Protein AF-A0A9D6K4T0-F1 (afdb_monomer)

Solvent-accessible surface area (backbone atoms only — not comparable to full-atom values): 24477 Å² total; per-residue (Å²): 134,89,80,89,85,87,91,82,92,81,92,87,84,89,89,84,84,86,87,84,74,79,75,80,80,78,74,78,77,70,74,68,82,72,77,91,74,64,65,43,92,65,40,73,57,50,50,72,56,44,82,65,50,83,71,60,47,62,56,50,50,50,43,50,51,52,51,50,53,46,54,53,51,61,56,56,52,76,78,50,57,78,71,60,33,55,54,52,51,52,51,46,50,50,52,50,52,57,51,67,68,51,85,69,82,70,43,59,37,40,37,41,34,44,32,42,35,38,30,40,61,80,52,72,96,50,92,93,54,83,42,61,45,46,36,40,38,39,39,39,36,42,37,40,46,70,51,56,100,60,32,46,34,36,40,36,40,37,41,37,41,45,42,52,76,68,69,91,49,53,51,40,40,38,43,35,40,35,41,39,39,35,41,55,84,47,101,44,36,39,38,38,38,40,38,37,42,34,42,39,39,41,33,40,79,92,37,93,59,69,49,36,38,37,41,38,41,38,37,39,35,42,36,41,46,83,49,70,42,35,34,37,36,39,35,36,41,42,37,38,38,43,33,81,35,79,96,45,35,61,75,16,33,38,37,40,36,40,34,46,30,40,38,40,40,84,45,96,48,32,34,39,35,45,35,40,35,44,33,42,37,43,37,71,74,46,62,74,18,31,39,37,39,32,44,35,41,37,39,39,31,50,82,48,101,44,30,37,42,36,38,36,40,34,45,34,44,32,47,43,75,30,79,66,34,51,36,37,39,35,43,38,43,38,38,33,39,40,37,44,83,45,103,43,32,38,39,38,41,36,40,36,40,37,40,35,42,36,43,28,43,44,64,36,93,90,42,80,86,45,69,48,67,38,45,34,41,37,37,40,41,36,41,37,42,33,40,43,35,50,81,47,99,43,33,38,39,38,39,37,41,38,39,36,42,36,40,39,37,43,50,59,85,83,49,56,93,85,63,63,65,58,69,48,46,39,41,36,42,41,39,38,40,35,40,39,38,44,83,47,99,42,33,34,41,38,41,37,40,36,42,36,38,32,38,40,78,51,90,82,35,64,42,79,41,50,36,42,36,43,33,46,38,40,51,87

Mean predicted aligned error: 15.23 Å

Structure (mmCIF, N/CA/C/O backbone):
data_AF-A0A9D6K4T0-F1
#
_entry.id   AF-A0A9D6K4T0-F1
#
loop_
_atom_site.group_PDB
_atom_site.id
_atom_site.type_symbol
_atom_site.label_atom_id
_atom_site.label_alt_id
_atom_site.label_comp_id
_atom_site.label_asym_id
_atom_site.label_entity_id
_atom_site.label_seq_id
_atom_site.pdbx_PDB_ins_code
_atom_site.Cartn_x
_atom_site.Cartn_y
_atom_site.Cartn_z
_atom_site.occupancy
_atom_site.B_iso_or_equiv
_atom_site.auth_seq_id
_atom_site.auth_comp_id
_atom_site.auth_asym_id
_atom_site.auth_atom_id
_atom_site.pdbx_PDB_model_num
ATOM 1 N N . MET A 1 1 ? 17.665 -0.933 -79.069 1.00 34.19 1 MET A N 1
ATOM 2 C CA . MET A 1 1 ? 18.480 -1.526 -77.978 1.00 34.19 1 MET A CA 1
ATOM 3 C C . MET A 1 1 ? 17.766 -1.221 -76.658 1.00 34.19 1 MET A C 1
ATOM 5 O O . MET A 1 1 ? 17.517 -0.056 -76.416 1.00 34.19 1 MET A O 1
ATOM 9 N N . ARG A 1 2 ? 17.107 -2.186 -75.985 1.00 32.03 2 ARG A N 1
ATOM 10 C CA . ARG A 1 2 ? 17.638 -3.054 -74.892 1.00 32.03 2 ARG A CA 1
ATOM 11 C C . ARG A 1 2 ? 18.269 -2.197 -73.766 1.00 32.03 2 ARG A C 1
ATOM 13 O O . ARG A 1 2 ? 19.234 -1.518 -74.063 1.00 32.03 2 ARG A O 1
ATOM 20 N N . LYS A 1 3 ? 17.818 -2.172 -72.498 1.00 27.95 3 LYS A N 1
ATOM 21 C CA . LYS A 1 3 ? 17.389 -3.257 -71.582 1.00 27.95 3 LYS A CA 1
ATOM 22 C C . LYS A 1 3 ? 16.572 -2.724 -70.373 1.00 27.95 3 LYS A C 1
ATOM 24 O O . LYS A 1 3 ? 16.786 -1.605 -69.929 1.00 27.95 3 LYS A O 1
ATOM 29 N N . LYS A 1 4 ? 15.715 -3.603 -69.822 1.00 35.56 4 LYS A N 1
ATOM 30 C CA . LYS A 1 4 ? 15.151 -3.621 -68.447 1.00 35.56 4 LYS A CA 1
ATOM 31 C C . LYS A 1 4 ? 16.250 -3.615 -67.364 1.00 35.56 4 LYS A C 1
ATOM 33 O O . LYS A 1 4 ? 17.334 -4.103 -67.666 1.00 35.56 4 LYS A O 1
ATOM 38 N N . ILE A 1 5 ? 15.903 -3.236 -66.118 1.00 28.11 5 ILE A N 1
ATOM 39 C CA . ILE A 1 5 ? 16.088 -4.001 -64.847 1.00 28.11 5 ILE A CA 1
ATOM 40 C C . ILE A 1 5 ? 15.636 -3.143 -63.627 1.00 28.11 5 ILE A C 1
ATOM 42 O O . ILE A 1 5 ? 16.133 -2.046 -63.411 1.00 28.11 5 ILE A O 1
ATOM 46 N N . MET A 1 6 ? 14.686 -3.670 -62.841 1.00 23.77 6 MET A N 1
ATOM 47 C CA . MET A 1 6 ? 14.482 -3.485 -61.377 1.00 23.77 6 MET A CA 1
ATOM 48 C C . MET A 1 6 ? 15.363 -4.529 -60.634 1.00 23.77 6 MET A C 1
ATOM 50 O O . MET A 1 6 ? 15.743 -5.485 -61.313 1.00 23.77 6 MET A O 1
ATOM 54 N N . PRO A 1 7 ? 15.510 -4.597 -59.283 1.00 42.06 7 PRO A N 1
ATOM 55 C CA . PRO A 1 7 ? 15.389 -3.632 -58.163 1.00 42.06 7 PRO A CA 1
ATOM 56 C C . PRO A 1 7 ? 16.527 -3.804 -57.089 1.00 42.06 7 PRO A C 1
ATOM 58 O O . PRO A 1 7 ? 17.438 -4.602 -57.301 1.00 42.06 7 PRO A O 1
ATOM 61 N N . ARG A 1 8 ? 16.432 -3.115 -55.925 1.00 24.41 8 ARG A N 1
ATOM 62 C CA . ARG A 1 8 ? 16.751 -3.529 -54.508 1.00 24.41 8 ARG A CA 1
ATOM 63 C C . ARG A 1 8 ? 17.197 -2.307 -53.670 1.00 2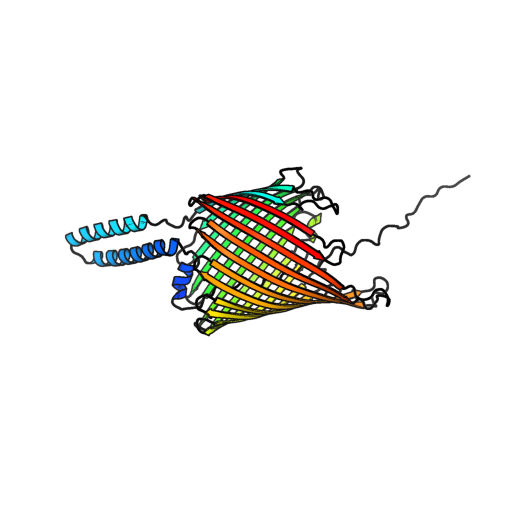4.41 8 ARG A C 1
ATOM 65 O O . ARG A 1 8 ? 18.137 -1.628 -54.050 1.00 24.41 8 ARG A O 1
ATOM 72 N N . LEU A 1 9 ? 16.436 -1.852 -52.664 1.00 26.64 9 LEU A N 1
ATOM 73 C CA . LEU A 1 9 ? 16.457 -2.287 -51.248 1.00 26.64 9 LEU A CA 1
ATOM 74 C C . LEU A 1 9 ? 17.876 -2.357 -50.652 1.00 26.64 9 LEU A C 1
ATOM 76 O O . LEU A 1 9 ? 18.597 -3.322 -50.884 1.00 26.64 9 LEU A O 1
ATOM 80 N N . GLY A 1 10 ? 18.231 -1.348 -49.850 1.00 23.59 10 GLY A N 1
ATOM 81 C CA . GLY A 1 10 ? 19.437 -1.290 -49.024 1.00 23.59 10 GLY A CA 1
ATOM 82 C C . GLY A 1 10 ? 19.182 -0.401 -47.807 1.00 23.59 10 GLY A C 1
ATOM 83 O O . GLY A 1 10 ? 18.812 0.758 -47.952 1.00 23.59 10 GLY A O 1
ATOM 84 N N . ALA A 1 11 ? 19.279 -1.005 -46.629 1.00 26.45 11 ALA A N 1
ATOM 85 C CA . ALA A 1 11 ? 18.817 -0.532 -45.333 1.00 26.45 11 ALA A CA 1
ATOM 86 C C . ALA A 1 11 ? 19.461 0.780 -44.850 1.00 26.45 11 ALA A C 1
ATOM 88 O O . ALA A 1 11 ? 20.679 0.914 -44.829 1.00 26.45 11 ALA A O 1
ATOM 89 N N . ALA A 1 12 ? 18.626 1.702 -44.368 1.00 25.73 12 ALA A N 1
ATOM 90 C CA . ALA A 1 12 ? 19.044 2.864 -43.585 1.00 25.73 12 ALA A CA 1
ATOM 91 C C . ALA A 1 12 ? 17.971 3.207 -42.540 1.00 25.73 12 ALA A C 1
ATOM 93 O O . ALA A 1 12 ? 17.394 4.281 -42.556 1.00 25.73 12 ALA A O 1
ATOM 94 N N . PHE A 1 13 ? 17.655 2.255 -41.666 1.00 25.47 13 PHE A N 1
ATOM 95 C CA . PHE A 1 13 ? 16.877 2.465 -40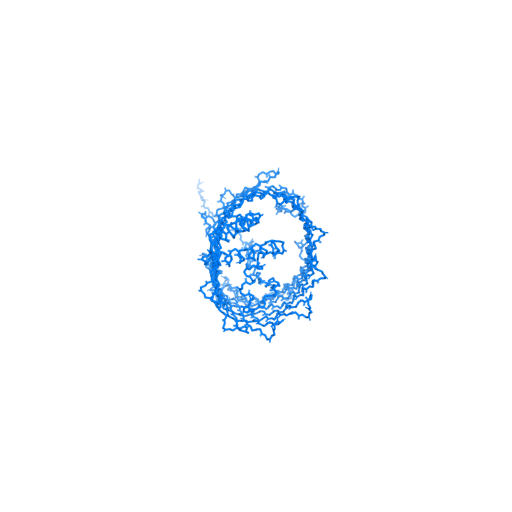.443 1.00 25.47 13 PHE A CA 1
ATOM 96 C C . PHE A 1 13 ? 17.180 1.274 -39.548 1.00 25.47 13 PHE A C 1
ATOM 98 O O . PHE A 1 13 ? 16.696 0.204 -39.866 1.00 25.47 13 PHE A O 1
ATOM 105 N N . PHE A 1 14 ? 18.024 1.424 -38.526 1.00 25.72 14 PHE A N 1
ATOM 106 C CA . PHE A 1 14 ? 18.055 0.606 -37.299 1.00 25.72 14 PHE A CA 1
ATOM 107 C C . PHE A 1 14 ? 19.293 0.998 -36.482 1.00 25.72 14 PHE A C 1
ATOM 109 O O . PHE A 1 14 ? 20.354 0.408 -36.635 1.00 25.72 14 PHE A O 1
ATOM 116 N N . LEU A 1 15 ? 19.170 2.031 -35.641 1.00 23.27 15 LEU A N 1
ATOM 117 C CA . LEU A 1 15 ? 20.138 2.325 -34.567 1.00 23.27 15 LEU A CA 1
ATOM 118 C C . LEU A 1 15 ? 19.546 3.211 -33.450 1.00 23.27 15 LEU A C 1
ATOM 120 O O . LEU A 1 15 ? 20.258 3.942 -32.776 1.00 23.27 15 LEU A O 1
ATOM 124 N N . GLY A 1 16 ? 18.227 3.157 -33.234 1.00 22.58 16 GLY A N 1
ATOM 125 C CA . GLY A 1 16 ? 17.535 4.055 -32.296 1.00 22.58 16 GLY A CA 1
ATOM 126 C C . GLY A 1 16 ? 16.429 3.401 -31.475 1.00 22.58 16 GLY A C 1
ATOM 127 O O . GLY A 1 16 ? 15.438 4.053 -31.174 1.00 22.58 16 GLY A O 1
ATOM 128 N N . GLY A 1 17 ? 16.546 2.112 -31.150 1.00 22.77 17 GLY A N 1
ATOM 129 C CA . GLY A 1 17 ? 15.459 1.367 -30.512 1.00 22.77 17 GLY A CA 1
ATOM 130 C C . GLY A 1 17 ? 15.935 0.326 -29.511 1.00 22.77 17 GLY A C 1
ATOM 131 O O . GLY A 1 17 ? 15.701 -0.850 -29.735 1.00 22.77 17 GLY A O 1
ATOM 132 N N . PHE A 1 18 ? 16.602 0.743 -28.430 1.00 22.20 18 PHE A N 1
ATOM 133 C CA . PHE A 1 18 ? 16.877 -0.134 -27.277 1.00 22.20 18 PHE A CA 1
ATOM 134 C C . PHE A 1 18 ? 16.867 0.583 -25.908 1.00 22.20 18 PHE A C 1
ATOM 136 O O . PHE A 1 18 ? 17.378 0.056 -24.929 1.00 22.20 18 PHE A O 1
ATOM 143 N N . LEU A 1 19 ? 16.235 1.761 -25.797 1.00 21.45 19 LEU A N 1
ATOM 144 C CA . LEU A 1 19 ? 16.213 2.573 -24.561 1.00 21.45 19 LEU A CA 1
ATOM 145 C C . LEU A 1 19 ? 14.824 2.732 -23.908 1.00 21.45 19 LEU A C 1
ATOM 147 O O . LEU A 1 19 ? 14.605 3.639 -23.114 1.00 21.45 19 LEU A O 1
ATOM 151 N N . CYS A 1 20 ? 13.860 1.855 -24.197 1.00 20.92 20 CYS A N 1
ATOM 152 C CA . CYS A 1 20 ? 12.506 1.945 -23.625 1.00 20.92 20 CYS A CA 1
ATOM 153 C C . CYS A 1 20 ? 12.011 0.627 -23.022 1.00 20.92 20 CYS A C 1
ATOM 155 O O . CYS A 1 20 ? 10.892 0.200 -23.282 1.00 20.92 20 CYS A O 1
ATOM 157 N N . LEU A 1 21 ? 12.830 -0.005 -22.182 1.00 21.52 21 LEU A N 1
ATOM 158 C CA . LEU A 1 21 ? 12.391 -1.062 -21.269 1.00 21.52 21 LEU A CA 1
ATOM 159 C C . LEU A 1 21 ? 13.061 -0.842 -19.910 1.00 21.52 21 LEU A C 1
ATOM 161 O O . LEU A 1 21 ? 13.952 -1.582 -19.508 1.00 21.52 21 LEU A O 1
ATOM 165 N N . ALA A 1 22 ? 12.647 0.215 -19.206 1.00 21.31 22 ALA A N 1
ATOM 166 C CA . ALA A 1 22 ? 12.956 0.336 -17.788 1.00 21.31 22 ALA A CA 1
ATOM 167 C C . ALA A 1 22 ? 12.294 -0.856 -17.066 1.00 21.31 22 ALA A C 1
ATOM 169 O O . ALA A 1 22 ? 11.066 -0.988 -17.155 1.00 21.31 22 ALA A O 1
ATOM 170 N N . PRO A 1 23 ? 13.052 -1.737 -16.385 1.00 21.48 23 PRO A N 1
ATOM 171 C CA . PRO A 1 23 ? 12.456 -2.783 -15.569 1.00 21.48 23 PRO A CA 1
ATOM 172 C C . PRO A 1 23 ? 11.508 -2.125 -14.566 1.00 21.48 23 PRO A C 1
ATOM 174 O O . PRO A 1 23 ? 11.814 -1.075 -13.991 1.00 21.48 23 PRO A O 1
ATOM 177 N N . ALA A 1 24 ? 10.313 -2.702 -14.428 1.00 21.42 24 ALA A N 1
ATOM 178 C CA . ALA A 1 24 ? 9.279 -2.214 -13.532 1.00 21.42 24 ALA A CA 1
ATOM 179 C C . ALA A 1 24 ? 9.897 -1.915 -12.161 1.00 21.42 24 ALA A C 1
ATOM 181 O O . ALA A 1 24 ? 10.450 -2.803 -11.518 1.00 21.42 24 ALA A O 1
ATOM 182 N N . ARG A 1 25 ? 9.834 -0.647 -11.741 1.00 23.97 25 ARG A N 1
ATOM 183 C CA . ARG A 1 25 ? 10.287 -0.199 -10.423 1.00 23.97 25 ARG A CA 1
ATOM 184 C C . ARG A 1 25 ? 9.530 -1.010 -9.375 1.00 23.97 25 ARG A C 1
ATOM 186 O O . ARG A 1 25 ? 8.337 -0.790 -9.164 1.00 23.97 25 ARG A O 1
ATOM 193 N N . VAL A 1 26 ? 10.208 -1.973 -8.761 1.00 20.98 26 VAL A N 1
ATOM 194 C CA . VAL A 1 26 ? 9.681 -2.736 -7.633 1.00 20.98 26 VAL A CA 1
ATOM 195 C C . VAL A 1 26 ? 9.717 -1.792 -6.442 1.00 20.98 26 VAL A C 1
ATOM 197 O O . VAL A 1 26 ? 10.743 -1.605 -5.796 1.00 20.98 26 VAL A O 1
ATOM 200 N N . TYR A 1 27 ? 8.598 -1.121 -6.192 1.00 22.20 27 TYR A N 1
ATOM 201 C CA . TYR A 1 27 ? 8.403 -0.422 -4.936 1.00 22.20 27 TYR A CA 1
ATOM 202 C C . TYR A 1 27 ? 8.212 -1.490 -3.861 1.00 22.20 27 TYR A C 1
ATOM 204 O O . TYR A 1 27 ? 7.144 -2.093 -3.765 1.00 22.20 27 TYR A O 1
ATOM 212 N N . GLY A 1 28 ? 9.252 -1.730 -3.062 1.00 20.52 28 GLY A N 1
ATOM 213 C CA . GLY A 1 28 ? 9.074 -2.352 -1.758 1.00 20.52 28 GLY A CA 1
ATOM 214 C C . GLY A 1 28 ? 8.091 -1.487 -0.978 1.00 20.52 28 GLY A C 1
ATOM 215 O O . GLY A 1 28 ? 8.375 -0.327 -0.672 1.00 20.52 28 GLY A O 1
ATOM 216 N N . VAL A 1 29 ? 6.894 -2.013 -0.729 1.00 22.58 29 VAL A N 1
ATOM 217 C CA . VAL A 1 29 ? 5.931 -1.369 0.157 1.00 22.58 29 VAL A CA 1
ATOM 218 C C . VAL A 1 29 ? 6.528 -1.467 1.555 1.00 22.58 29 VAL A C 1
ATOM 220 O O . VAL A 1 29 ? 6.413 -2.490 2.227 1.00 22.58 29 VAL A O 1
ATOM 223 N N . VAL A 1 30 ? 7.198 -0.398 1.991 1.00 23.45 30 VAL A N 1
ATOM 224 C CA . VAL A 1 30 ? 7.466 -0.176 3.411 1.00 23.45 30 VAL A CA 1
ATOM 225 C C . VAL A 1 30 ? 6.114 -0.277 4.088 1.00 23.45 30 VAL A C 1
ATOM 227 O O . VAL A 1 30 ? 5.183 0.442 3.714 1.00 23.45 30 VAL A O 1
ATOM 230 N N . GLY A 1 31 ? 5.986 -1.210 5.032 1.00 24.58 31 GLY A N 1
ATOM 231 C CA . GLY A 1 31 ? 4.791 -1.294 5.859 1.00 24.58 31 GLY A CA 1
ATOM 232 C C . GLY A 1 31 ? 4.505 0.105 6.386 1.00 24.58 31 GLY A C 1
ATOM 233 O O . GLY A 1 31 ? 5.317 0.652 7.133 1.00 24.58 31 GLY A O 1
ATOM 234 N N . GLN A 1 32 ? 3.402 0.712 5.934 1.00 24.17 32 GLN A N 1
ATOM 235 C CA . GLN A 1 32 ? 2.873 1.919 6.555 1.00 24.17 32 GLN A CA 1
ATOM 236 C C . GLN A 1 32 ? 2.908 1.660 8.051 1.00 24.17 32 GLN A C 1
ATOM 238 O O . GLN A 1 32 ? 2.431 0.605 8.459 1.00 24.17 32 GLN A O 1
ATOM 243 N N . ALA A 1 33 ? 3.555 2.555 8.805 1.00 27.17 33 ALA A N 1
ATOM 244 C CA . ALA A 1 33 ? 3.821 2.392 10.226 1.00 27.17 33 ALA A CA 1
ATOM 245 C C . ALA A 1 33 ? 2.611 1.738 10.907 1.00 27.17 33 ALA A C 1
ATOM 247 O O . ALA A 1 33 ? 1.571 2.379 11.061 1.00 27.17 33 ALA A O 1
ATOM 248 N N . GLU A 1 34 ? 2.725 0.432 11.181 1.00 30.50 34 GLU A N 1
ATOM 249 C CA . GLU A 1 34 ? 1.590 -0.354 11.644 1.00 30.50 34 GLU A CA 1
ATOM 250 C C . GLU A 1 34 ? 1.134 0.248 12.969 1.00 30.50 34 GLU A C 1
ATOM 252 O O . GLU A 1 34 ? 1.939 0.519 13.867 1.00 30.50 34 GLU A O 1
ATOM 257 N N . GLU A 1 35 ? -0.163 0.507 13.077 1.00 29.64 35 GLU A N 1
ATOM 258 C CA . GLU A 1 35 ? -0.753 0.940 14.330 1.00 29.64 35 GLU A CA 1
ATOM 259 C C . GLU A 1 35 ? -0.518 -0.163 15.375 1.00 29.64 35 GLU A C 1
ATOM 261 O O . GLU A 1 35 ? -0.634 -1.356 15.086 1.00 29.64 35 GLU A O 1
ATOM 266 N N . TRP A 1 36 ? -0.084 0.227 16.578 1.00 31.70 36 TRP A N 1
ATOM 267 C CA . TRP A 1 36 ? 0.236 -0.720 17.646 1.00 31.70 36 TRP A CA 1
ATOM 268 C C . TRP A 1 36 ? -1.013 -1.470 18.074 1.00 31.70 36 TRP A C 1
ATOM 270 O O . TRP A 1 36 ? -1.752 -0.963 18.914 1.00 31.70 36 TRP A O 1
ATOM 280 N N . ASP A 1 37 ? -1.166 -2.696 17.576 1.00 30.25 37 ASP A N 1
ATOM 281 C CA . ASP A 1 37 ? -2.132 -3.641 18.113 1.00 30.25 37 ASP A CA 1
ATOM 282 C C . ASP A 1 37 ? -1.428 -4.805 18.825 1.00 30.25 37 ASP A C 1
ATOM 284 O O . ASP A 1 37 ? -0.956 -5.760 18.192 1.00 30.25 37 ASP A O 1
ATOM 288 N N . PRO A 1 38 ? -1.259 -4.723 20.159 1.00 31.28 38 PRO A N 1
ATOM 289 C CA . PRO A 1 38 ? -0.762 -5.846 20.924 1.00 31.28 38 PRO A CA 1
ATOM 290 C C . PRO A 1 38 ? -1.825 -6.940 20.887 1.00 31.28 38 PRO A C 1
ATOM 292 O O . PRO A 1 38 ? -2.993 -6.694 21.154 1.00 31.28 38 PRO A O 1
ATOM 295 N N . PHE A 1 39 ? -1.433 -8.191 20.667 1.00 31.22 39 PHE A N 1
ATOM 296 C CA . PHE A 1 39 ? -2.373 -9.293 20.842 1.00 31.22 39 PHE A CA 1
ATOM 297 C C . PHE A 1 39 ? -2.662 -9.494 22.342 1.00 31.22 39 PHE A C 1
ATOM 299 O O . PHE A 1 39 ? -1.991 -10.286 23.015 1.00 31.22 39 PHE A O 1
ATOM 306 N N . LYS A 1 40 ? -3.646 -8.778 22.904 1.00 33.84 40 LYS A N 1
ATOM 307 C CA . LYS A 1 40 ? -4.214 -9.122 24.215 1.00 33.84 40 LYS A CA 1
ATOM 308 C C . LYS A 1 40 ? -5.417 -10.047 24.028 1.00 33.84 40 LYS A C 1
ATOM 310 O O . LYS A 1 40 ? -6.223 -9.919 23.116 1.00 33.84 40 LYS A O 1
ATOM 315 N N . GLU A 1 41 ? -5.571 -11.006 24.937 1.00 32.41 41 GLU A N 1
ATOM 316 C CA . GLU A 1 41 ? -6.705 -11.945 24.926 1.00 32.41 41 GLU A CA 1
ATOM 317 C C . GLU A 1 41 ? -8.076 -11.277 25.139 1.00 32.41 41 GLU A C 1
ATOM 319 O O . GLU A 1 41 ? -9.087 -11.915 24.828 1.00 32.41 41 GLU A O 1
ATOM 324 N N . ALA A 1 42 ? -8.084 -10.051 25.677 1.00 30.23 42 ALA A N 1
ATOM 325 C CA . ALA A 1 42 ? -9.238 -9.156 25.800 1.00 30.23 42 ALA A CA 1
ATOM 326 C C . ALA A 1 42 ? -9.432 -8.305 24.528 1.00 30.23 42 ALA A C 1
ATOM 328 O O . ALA A 1 42 ? -10.551 -8.212 24.029 1.00 30.23 42 ALA A O 1
ATOM 329 N N . ASP A 1 43 ? -8.330 -7.863 23.908 1.00 36.53 43 ASP A N 1
ATOM 330 C CA . ASP A 1 43 ? -8.331 -7.129 22.638 1.00 36.53 43 ASP A CA 1
ATOM 331 C C . ASP A 1 43 ? -8.946 -7.950 21.491 1.00 36.53 43 ASP A C 1
ATOM 333 O O . ASP A 1 43 ? -9.402 -7.397 20.524 1.00 36.53 43 ASP A O 1
ATOM 337 N N . LEU A 1 44 ? -9.104 -9.272 21.557 1.00 35.88 44 LEU A N 1
ATOM 338 C CA . LEU A 1 44 ? -9.795 -10.023 20.487 1.00 35.88 44 LEU A CA 1
ATOM 339 C C . LEU A 1 44 ? -11.309 -9.775 20.367 1.00 35.88 44 LEU A C 1
ATOM 341 O O . LEU A 1 44 ? -11.925 -10.239 19.397 1.00 35.88 44 LEU A O 1
ATOM 345 N N . LYS A 1 45 ? -11.900 -9.153 21.388 1.00 33.78 45 LYS A N 1
ATOM 346 C CA . LYS A 1 45 ? -13.277 -8.656 21.396 1.00 33.78 45 LYS A CA 1
ATOM 347 C C . LYS A 1 45 ? -13.241 -7.158 21.069 1.00 33.78 45 LYS A C 1
ATOM 349 O O . LYS A 1 45 ? -13.817 -6.765 20.064 1.00 33.78 45 LYS A O 1
ATOM 354 N N . ASP A 1 46 ? -12.392 -6.413 21.779 1.00 33.81 46 ASP A N 1
ATOM 355 C CA . ASP A 1 46 ? -12.267 -4.958 21.650 1.00 33.81 46 ASP A CA 1
ATOM 356 C C . ASP A 1 46 ? -11.649 -4.496 20.313 1.00 33.81 46 ASP A C 1
ATOM 358 O O . ASP A 1 46 ? -12.055 -3.470 19.808 1.00 33.81 46 ASP A O 1
ATOM 362 N N . PHE A 1 47 ? -10.770 -5.268 19.663 1.00 32.25 47 PHE A N 1
ATOM 363 C CA . PHE A 1 47 ? -10.146 -5.020 18.342 1.00 32.25 47 PHE A CA 1
ATOM 364 C C . PHE A 1 47 ? -11.126 -5.194 17.176 1.00 32.25 47 PHE A C 1
ATOM 366 O O . PHE A 1 47 ? -10.980 -4.572 16.125 1.00 32.25 47 PHE A O 1
ATOM 373 N N . HIS A 1 48 ? -12.140 -6.056 17.334 1.00 34.59 48 HIS A N 1
ATOM 374 C CA . HIS A 1 48 ? -13.258 -6.117 16.384 1.00 34.59 48 HIS A CA 1
ATOM 375 C C . HIS A 1 48 ? -14.187 -4.910 16.545 1.00 34.59 48 HIS A C 1
ATOM 377 O O . HIS A 1 48 ? -14.737 -4.446 15.548 1.00 34.59 48 HIS A O 1
ATOM 383 N N . ASP A 1 49 ? -14.269 -4.383 17.766 1.00 34.09 49 ASP A N 1
ATOM 384 C CA . ASP A 1 49 ? -15.040 -3.196 18.126 1.00 34.09 49 ASP A CA 1
ATOM 385 C C . ASP A 1 49 ? -14.226 -1.881 17.923 1.00 34.09 49 ASP A C 1
ATOM 387 O O . ASP A 1 49 ? -14.802 -0.798 17.857 1.00 34.09 49 ASP A O 1
ATOM 391 N N . GLU A 1 50 ? -12.891 -1.953 17.762 1.00 33.84 50 GLU A N 1
ATOM 392 C CA . GLU A 1 50 ? -11.955 -0.819 17.593 1.00 33.84 50 GLU A CA 1
ATOM 393 C C . GLU A 1 50 ? -11.627 -0.481 16.140 1.00 33.84 50 GLU A C 1
ATOM 395 O O . GLU A 1 50 ? -11.464 0.689 15.799 1.00 33.84 50 GLU A O 1
ATOM 400 N N . LEU A 1 51 ? -11.575 -1.475 15.250 1.00 33.00 51 LEU A N 1
ATOM 401 C CA . LEU A 1 51 ? -11.241 -1.278 13.826 1.00 33.00 51 LEU A CA 1
ATOM 402 C C . LEU A 1 51 ? -12.313 -0.523 13.027 1.00 33.00 51 LEU A C 1
ATOM 404 O O . LEU A 1 51 ? -12.151 -0.205 11.848 1.00 33.00 51 LEU A O 1
ATOM 408 N N . VAL A 1 52 ? -13.428 -0.249 13.677 1.00 36.09 52 VAL A N 1
ATOM 409 C CA . VAL A 1 52 ? -14.540 0.534 13.190 1.00 36.09 52 VAL A CA 1
ATOM 410 C C . VAL A 1 52 ? -14.840 1.474 14.348 1.00 36.09 52 VAL A C 1
ATOM 412 O O . VAL A 1 52 ? -15.778 1.132 15.006 1.00 36.09 52 VAL A O 1
ATOM 415 N N . HIS A 1 53 ? -14.049 2.511 14.712 1.00 42.91 53 HIS A N 1
ATOM 416 C CA . HIS A 1 53 ? -14.504 3.756 15.410 1.00 42.91 53 HIS A CA 1
ATOM 417 C C . HIS A 1 53 ? -13.509 4.507 16.301 1.00 42.91 53 HIS A C 1
ATOM 419 O O . HIS A 1 53 ? -12.902 3.944 17.204 1.00 42.91 53 HIS A O 1
ATOM 425 N N . GLU A 1 54 ? -13.619 5.844 16.246 1.00 35.59 54 GLU A N 1
ATOM 426 C CA . GLU A 1 54 ? -13.485 6.699 17.441 1.00 35.59 54 GLU A CA 1
ATOM 427 C C . GLU A 1 54 ? -14.749 7.519 17.798 1.00 35.59 54 GLU A C 1
ATOM 429 O O . GLU A 1 54 ? -14.850 7.978 18.932 1.00 35.59 54 GLU A O 1
ATOM 434 N N . GLU A 1 55 ? -15.754 7.677 16.919 1.00 36.97 55 GLU A N 1
ATOM 435 C CA . GLU A 1 55 ? -16.981 8.447 17.249 1.00 36.97 55 GLU A CA 1
ATOM 436 C C . GLU A 1 55 ? -18.212 7.578 17.553 1.00 36.97 55 GLU A C 1
ATOM 438 O O . GLU A 1 55 ? -18.863 7.795 18.569 1.00 36.97 55 GLU A O 1
ATOM 443 N N . GLU A 1 56 ? -18.480 6.525 16.786 1.00 40.69 56 GLU A N 1
ATOM 444 C CA . GLU A 1 56 ? -19.563 5.562 17.083 1.00 40.69 56 GLU A CA 1
ATOM 445 C C . GLU A 1 56 ? -19.184 4.625 18.274 1.00 40.69 56 GLU A C 1
ATOM 447 O O . GLU A 1 56 ? -20.014 3.858 18.750 1.00 40.69 56 GLU A O 1
ATOM 452 N N . LYS A 1 57 ? -17.964 4.723 18.841 1.00 43.97 57 LYS A N 1
ATOM 453 C CA . LYS A 1 57 ? -17.482 3.905 19.980 1.00 43.97 57 LYS A CA 1
ATOM 454 C C . LYS A 1 57 ? -18.198 4.203 21.302 1.00 43.97 57 LYS A C 1
ATOM 456 O O . LYS A 1 57 ? -18.304 3.326 22.147 1.00 43.97 57 LYS A O 1
ATOM 461 N N . LYS A 1 58 ? -18.693 5.428 21.503 1.00 46.53 58 LYS A N 1
ATOM 462 C CA . LYS A 1 58 ? -19.502 5.754 22.693 1.00 46.53 58 LYS A CA 1
ATOM 463 C C . LYS A 1 58 ? -20.943 5.288 22.532 1.00 46.53 58 LYS A C 1
ATOM 465 O O . LYS A 1 58 ? -21.529 4.787 23.480 1.00 46.53 58 LYS A O 1
ATOM 470 N N . GLU A 1 59 ? -21.472 5.415 21.321 1.00 46.03 59 GLU A N 1
ATOM 471 C CA . GLU A 1 59 ? -22.868 5.123 21.008 1.00 46.03 59 GLU A CA 1
ATOM 472 C C . GLU A 1 59 ? -23.106 3.610 20.863 1.00 46.03 59 GLU A C 1
ATOM 474 O O . GLU A 1 59 ? -24.050 3.087 21.443 1.00 46.03 59 GLU A O 1
ATOM 479 N N . MET A 1 60 ? -22.217 2.862 20.198 1.00 47.62 60 MET A N 1
ATOM 480 C CA . MET A 1 60 ? -22.341 1.402 20.086 1.00 47.62 60 MET A CA 1
ATOM 481 C C . MET A 1 60 ? -21.947 0.652 21.363 1.00 47.62 60 MET A C 1
ATOM 483 O O . MET A 1 60 ? -22.581 -0.352 21.672 1.00 47.62 60 MET A O 1
ATOM 487 N N . ALA A 1 61 ? -20.978 1.146 22.146 1.00 52.06 61 ALA A N 1
ATOM 488 C CA . ALA A 1 61 ? -20.686 0.561 23.458 1.00 52.06 61 ALA A CA 1
ATOM 489 C C . ALA A 1 61 ? -21.868 0.738 24.426 1.00 52.06 61 ALA A C 1
ATOM 491 O O . ALA A 1 61 ? -22.239 -0.218 25.102 1.00 52.06 61 ALA A O 1
ATOM 492 N N . GLN A 1 62 ? -22.517 1.912 24.424 1.00 52.97 62 GLN A N 1
ATOM 493 C CA . GLN A 1 62 ? -23.780 2.116 25.142 1.00 52.97 62 GLN A CA 1
ATOM 494 C C . GLN A 1 62 ? -24.887 1.208 24.598 1.00 52.97 62 GLN A C 1
ATOM 496 O O . GLN A 1 62 ? -25.582 0.569 25.379 1.00 52.97 62 GLN A O 1
ATOM 501 N N . ALA A 1 63 ? -25.030 1.073 23.276 1.00 55.00 63 ALA A N 1
ATOM 502 C CA . ALA A 1 63 ? -26.028 0.182 22.685 1.00 55.00 63 ALA A CA 1
ATOM 503 C C . ALA A 1 63 ? -25.816 -1.293 23.074 1.00 55.00 63 ALA A C 1
ATOM 505 O O . ALA A 1 63 ? -26.787 -2.016 23.304 1.00 55.00 63 ALA A O 1
ATOM 506 N N . ASP A 1 64 ? -24.569 -1.756 23.157 1.00 55.66 64 ASP A N 1
ATOM 507 C CA . ASP A 1 64 ? -24.241 -3.129 23.543 1.00 55.66 64 ASP A CA 1
ATOM 508 C C . ASP A 1 64 ? -24.342 -3.365 25.060 1.00 55.66 64 ASP A C 1
ATOM 510 O O . ASP A 1 64 ? -24.777 -4.445 25.469 1.00 55.66 64 ASP A O 1
ATOM 514 N N . GLU A 1 65 ? -24.047 -2.362 25.891 1.00 66.06 65 GLU A N 1
ATOM 515 C CA . GLU A 1 65 ? -24.345 -2.371 27.331 1.00 66.06 65 GLU A CA 1
ATOM 516 C C . GLU A 1 65 ? -25.862 -2.468 27.572 1.00 66.06 65 GLU A C 1
ATOM 518 O O . GLU A 1 65 ? -26.332 -3.361 28.282 1.00 66.06 65 GLU A O 1
ATOM 523 N N . ILE A 1 66 ? -26.647 -1.651 26.864 1.00 65.56 66 ILE A N 1
ATOM 524 C CA . ILE A 1 66 ? -28.118 -1.658 26.883 1.00 65.56 66 ILE A CA 1
ATOM 525 C C . ILE A 1 66 ? -28.674 -3.000 26.359 1.00 65.56 66 ILE A C 1
ATOM 527 O O . ILE A 1 66 ? -29.647 -3.524 26.904 1.00 65.56 66 ILE A O 1
ATOM 531 N N . ARG A 1 67 ? -28.041 -3.643 25.362 1.00 65.06 67 ARG A N 1
ATOM 532 C CA . ARG A 1 67 ? -28.401 -5.016 24.928 1.00 65.06 67 ARG A CA 1
ATOM 533 C C . ARG A 1 67 ? -28.097 -6.073 25.979 1.00 65.06 67 ARG A C 1
ATOM 535 O O 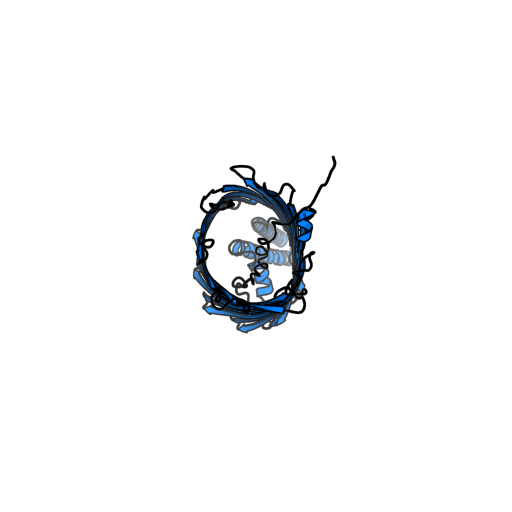. ARG A 1 67 ? -28.835 -7.057 26.060 1.00 65.06 67 ARG A O 1
ATOM 542 N N . GLY A 1 68 ? -27.004 -5.911 26.722 1.00 69.56 68 GLY A N 1
ATOM 543 C CA . GLY A 1 68 ? -26.669 -6.760 27.863 1.00 69.56 68 GLY A CA 1
ATOM 544 C C . GLY A 1 68 ? -27.777 -6.701 28.909 1.00 69.56 68 GLY A C 1
ATOM 545 O O . GLY A 1 68 ? -28.386 -7.728 29.210 1.00 69.56 68 GLY A O 1
ATOM 546 N N . LEU A 1 69 ? -28.130 -5.482 29.323 1.00 72.81 69 LEU A N 1
ATOM 547 C CA . LEU A 1 69 ? -29.222 -5.206 30.259 1.00 72.81 69 LEU A CA 1
ATOM 548 C C . LEU A 1 69 ? -30.562 -5.780 29.778 1.00 72.81 69 LEU A C 1
ATOM 550 O O . LEU A 1 69 ? -31.255 -6.446 30.544 1.00 72.81 69 LEU A O 1
ATOM 554 N N . LEU A 1 70 ? -30.900 -5.614 28.493 1.00 74.00 70 LEU A N 1
ATOM 555 C CA . LEU A 1 70 ? -32.108 -6.194 27.895 1.00 74.00 70 LEU A CA 1
ATOM 556 C C . LEU A 1 70 ? -32.145 -7.722 28.037 1.00 74.00 70 LEU A C 1
ATOM 558 O O . LEU A 1 70 ? -33.192 -8.313 28.306 1.00 74.00 70 LEU A O 1
ATOM 562 N N . LYS A 1 71 ? -31.011 -8.383 27.797 1.00 75.25 71 LYS A N 1
ATOM 563 C CA . LYS A 1 71 ? -30.915 -9.843 27.811 1.00 75.25 71 LYS A CA 1
ATOM 564 C C . LYS A 1 71 ? -31.028 -10.404 29.226 1.00 75.25 71 LYS A C 1
ATOM 566 O O . LYS A 1 71 ? -31.647 -11.456 29.394 1.00 75.25 71 LYS A O 1
ATOM 571 N N . ASP A 1 72 ? -30.455 -9.714 30.203 1.00 78.31 72 ASP A N 1
ATOM 572 C CA . ASP A 1 72 ? -30.517 -10.108 31.609 1.00 78.31 72 ASP A CA 1
ATOM 573 C C . ASP A 1 72 ? -31.923 -9.861 32.175 1.00 78.31 72 ASP A C 1
ATOM 575 O O . ASP A 1 72 ? -32.530 -10.797 32.697 1.00 78.31 72 ASP A O 1
ATOM 579 N N . LYS A 1 73 ? -32.533 -8.699 31.887 1.00 72.25 73 LYS A N 1
ATOM 580 C CA . LYS A 1 73 ? -33.950 -8.424 32.194 1.00 72.25 73 LYS A CA 1
ATOM 581 C C . LYS A 1 73 ? -34.887 -9.466 31.583 1.00 72.25 73 LYS A C 1
ATOM 583 O O . LYS A 1 73 ? -35.709 -10.038 32.289 1.00 72.25 73 LYS A O 1
ATOM 588 N N . LYS A 1 74 ? -34.748 -9.796 30.290 1.00 76.44 74 LYS A N 1
ATOM 589 C CA . LYS A 1 74 ? -35.584 -10.825 29.628 1.00 76.44 74 LYS A CA 1
ATOM 590 C C . LYS A 1 74 ? -35.461 -12.213 30.265 1.00 76.44 74 LYS A C 1
ATOM 592 O O . LYS A 1 74 ? -36.412 -12.988 30.192 1.00 76.44 74 LYS A O 1
ATOM 597 N N . LYS A 1 75 ? -34.315 -12.543 30.870 1.00 75.81 75 LYS A N 1
ATOM 598 C CA . LYS A 1 75 ? -34.149 -13.787 31.633 1.00 75.81 75 LYS A CA 1
ATOM 599 C C . LYS A 1 75 ? -34.830 -13.712 32.998 1.00 75.81 75 LYS A C 1
ATOM 601 O O . LYS A 1 75 ? -35.497 -14.674 33.366 1.00 75.81 75 LYS A O 1
ATOM 606 N N . GLU A 1 76 ? -34.722 -12.590 33.706 1.00 72.06 76 GLU A N 1
ATOM 607 C CA . GLU A 1 76 ? -35.389 -12.378 35.002 1.00 72.06 76 GLU A CA 1
ATOM 608 C C . GLU A 1 76 ? -36.921 -12.445 34.892 1.00 72.06 76 GLU A C 1
ATOM 610 O O . GLU A 1 76 ? -37.573 -13.079 35.719 1.00 72.06 76 GLU A O 1
ATOM 615 N N . VAL A 1 77 ? -37.500 -11.910 33.809 1.00 71.75 77 VAL A N 1
ATOM 616 C CA . VAL A 1 77 ? -38.959 -11.924 33.553 1.00 71.75 77 VAL A CA 1
ATOM 617 C C . VAL A 1 77 ? -39.550 -13.340 33.453 1.00 71.75 77 VAL A C 1
ATOM 619 O O . VAL A 1 77 ? -40.752 -13.531 33.648 1.00 71.75 77 VAL A O 1
ATOM 622 N N . SER A 1 78 ? -38.731 -14.361 33.177 1.00 62.78 78 SER A N 1
ATOM 623 C CA . SER A 1 78 ? -39.207 -15.747 33.066 1.00 62.78 78 SER A CA 1
ATOM 624 C C . SER A 1 78 ? -39.638 -16.376 34.400 1.00 62.78 78 SER A C 1
ATOM 626 O O . SER A 1 78 ? -40.359 -17.371 34.371 1.00 62.78 78 SER A O 1
ATOM 628 N N . GLY A 1 79 ? -39.269 -15.779 35.544 1.00 63.28 79 GLY A N 1
ATOM 629 C CA . GLY A 1 79 ? -39.568 -16.293 36.888 1.00 63.28 79 GLY A CA 1
ATOM 630 C C . GLY A 1 79 ? -40.433 -15.390 37.778 1.00 63.28 79 GLY A C 1
ATOM 631 O O . GLY A 1 79 ? -40.513 -15.652 38.972 1.00 63.28 79 GLY A O 1
ATOM 632 N N . MET A 1 80 ? -41.044 -14.330 37.236 1.00 73.19 80 MET A N 1
ATOM 633 C CA . MET A 1 80 ? -41.763 -13.307 38.017 1.00 73.19 80 MET A CA 1
ATOM 634 C C . MET A 1 80 ? -43.296 -13.436 37.959 1.00 73.19 80 MET A C 1
ATOM 636 O O . MET A 1 80 ? -43.861 -13.871 36.950 1.00 73.19 80 MET A O 1
ATOM 640 N N . ASP A 1 81 ? -43.961 -12.991 39.032 1.00 73.00 81 ASP A N 1
ATOM 641 C CA . ASP A 1 81 ? -45.425 -12.923 39.156 1.00 73.00 81 ASP A CA 1
ATOM 642 C C . ASP A 1 81 ? -46.067 -11.920 38.177 1.00 73.00 81 ASP A C 1
ATOM 644 O O . ASP A 1 81 ? -45.421 -10.985 37.700 1.00 73.00 81 ASP A O 1
ATOM 648 N N . LYS A 1 82 ? -47.365 -12.096 37.873 1.00 67.50 82 LYS A N 1
ATOM 649 C CA . LYS A 1 82 ? -48.085 -11.383 36.789 1.00 67.50 82 LYS A CA 1
ATOM 650 C C . LYS A 1 82 ? -47.974 -9.849 36.827 1.00 67.50 82 LYS A C 1
ATOM 652 O O . LYS A 1 82 ? -47.844 -9.249 35.762 1.00 67.50 82 LYS A O 1
ATOM 657 N N . GLU A 1 83 ? -48.005 -9.220 38.002 1.00 65.00 83 GLU A N 1
ATOM 658 C CA . GLU A 1 83 ? -47.876 -7.755 38.130 1.00 65.00 83 GLU A CA 1
ATOM 659 C C . GLU A 1 83 ? -46.436 -7.269 37.917 1.00 65.00 83 GLU A C 1
ATOM 661 O O . GLU A 1 83 ? -46.203 -6.298 37.198 1.00 65.00 83 GLU A O 1
ATOM 666 N N . GLN A 1 84 ? -45.445 -7.985 38.456 1.00 64.62 84 GLN A N 1
ATOM 667 C CA . GLN A 1 84 ? -44.025 -7.675 38.245 1.00 64.62 84 GLN A CA 1
ATOM 668 C C . GLN A 1 84 ? -43.615 -7.885 36.782 1.00 64.62 84 GLN A C 1
ATOM 670 O O . GLN A 1 84 ? -42.784 -7.153 36.243 1.00 64.62 84 GLN A O 1
ATOM 675 N N . LYS A 1 85 ? -44.261 -8.844 36.113 1.00 70.12 85 LYS A N 1
ATOM 676 C CA . LYS A 1 85 ? -44.058 -9.140 34.697 1.00 70.12 85 LYS A CA 1
ATOM 677 C C . LYS A 1 85 ? -44.476 -7.983 33.789 1.00 70.12 85 LYS A C 1
ATOM 679 O O . LYS A 1 85 ? -43.738 -7.657 32.867 1.00 70.12 85 LYS A O 1
ATOM 684 N N . GLN A 1 86 ? -45.600 -7.318 34.072 1.00 70.62 86 GLN A N 1
ATOM 685 C CA . GLN A 1 86 ? -46.048 -6.155 33.292 1.00 70.62 86 GLN A CA 1
ATOM 686 C C . GLN A 1 86 ? -45.100 -4.956 33.422 1.00 70.62 86 GLN A C 1
ATOM 688 O O . GLN A 1 86 ? -44.796 -4.308 32.420 1.00 70.62 86 GLN A O 1
ATOM 693 N N . ILE A 1 87 ? -44.589 -4.696 34.629 1.00 74.44 87 ILE A N 1
ATOM 694 C CA . ILE A 1 87 ? -43.625 -3.613 34.884 1.00 74.44 87 ILE A CA 1
ATOM 695 C C . ILE A 1 87 ? -42.304 -3.900 34.156 1.00 74.44 87 ILE A C 1
ATOM 697 O O . ILE A 1 87 ? -41.781 -3.043 33.440 1.00 74.44 87 ILE A O 1
ATOM 701 N N . ALA A 1 88 ? -41.801 -5.132 34.257 1.00 73.06 88 ALA A N 1
ATOM 702 C CA . ALA A 1 88 ? -40.577 -5.539 33.578 1.00 73.06 88 ALA A CA 1
ATOM 703 C C . ALA A 1 88 ? -40.727 -5.563 32.042 1.00 73.06 88 ALA A C 1
ATOM 705 O O . ALA A 1 88 ? -39.786 -5.224 31.327 1.00 73.06 88 ALA A O 1
ATOM 706 N N . GLU A 1 89 ? -41.907 -5.896 31.508 1.00 75.88 89 GLU A N 1
ATOM 707 C CA . GLU A 1 89 ? -42.211 -5.802 30.072 1.00 75.88 89 GLU A CA 1
ATOM 708 C C . GLU A 1 89 ? -42.258 -4.348 29.568 1.00 75.88 89 GLU A C 1
ATOM 710 O O . GLU A 1 89 ? -41.848 -4.075 28.436 1.00 75.88 89 GLU A O 1
ATOM 715 N N . GLN A 1 90 ? -42.707 -3.397 30.394 1.00 76.44 90 GLN A N 1
ATOM 716 C CA . GLN A 1 90 ? -42.648 -1.963 30.086 1.00 76.44 90 GLN A CA 1
ATOM 717 C C . GLN A 1 90 ? -41.213 -1.427 30.089 1.00 76.44 90 GLN A C 1
ATOM 719 O O . GLN A 1 90 ? -40.834 -0.693 29.174 1.00 76.44 90 GLN A O 1
ATOM 724 N N . GLU A 1 91 ? -40.390 -1.834 31.054 1.00 74.50 91 GLU A N 1
ATOM 725 C CA . GLU A 1 91 ? -38.962 -1.503 31.070 1.00 74.50 91 GLU A CA 1
ATOM 726 C C . GLU A 1 91 ? -38.222 -2.123 29.880 1.00 74.50 91 GLU A C 1
ATOM 728 O O . GLU A 1 91 ? -37.444 -1.436 29.225 1.00 74.50 91 GLU A O 1
ATOM 733 N N . ILE A 1 92 ? -38.522 -3.376 29.520 1.00 78.19 92 ILE A N 1
ATOM 734 C CA . ILE A 1 92 ? -37.997 -4.019 28.307 1.00 78.19 92 ILE A CA 1
ATOM 735 C C . ILE A 1 92 ? -38.369 -3.210 27.061 1.00 78.19 92 ILE A C 1
ATOM 737 O O . ILE A 1 92 ? -37.503 -2.975 26.224 1.00 78.19 92 ILE A O 1
ATOM 741 N N . LYS A 1 93 ? -39.616 -2.736 26.939 1.00 77.50 93 LYS A N 1
ATOM 742 C CA . LYS A 1 93 ? -40.036 -1.884 25.811 1.00 77.50 93 LYS A CA 1
ATOM 743 C C . LYS A 1 93 ? -39.303 -0.543 25.779 1.00 77.50 93 LYS A C 1
ATOM 745 O O . LYS A 1 93 ? -38.979 -0.066 24.694 1.00 77.50 93 LYS A O 1
ATOM 750 N N . ASN A 1 94 ? -39.024 0.059 26.934 1.00 77.69 94 ASN A N 1
ATOM 751 C CA . ASN A 1 94 ? -38.261 1.307 27.015 1.00 77.69 94 ASN A CA 1
ATOM 752 C C . ASN A 1 94 ? -36.795 1.096 26.615 1.00 77.69 94 ASN A C 1
ATOM 754 O O . ASN A 1 94 ? -36.283 1.843 25.786 1.00 77.69 94 ASN A O 1
ATOM 758 N N . ILE A 1 95 ? -36.168 0.021 27.101 1.00 74.56 95 ILE A N 1
ATOM 759 C CA . ILE A 1 95 ? -34.807 -0.385 26.724 1.00 74.56 95 ILE A CA 1
ATOM 760 C C . ILE A 1 95 ? -34.744 -0.715 25.223 1.00 74.56 95 ILE A C 1
ATOM 762 O O . ILE A 1 95 ? -33.810 -0.302 24.544 1.00 74.56 95 ILE A O 1
ATOM 766 N N . GLU A 1 96 ? -35.744 -1.406 24.660 1.00 70.25 96 GLU A N 1
ATOM 767 C CA . GLU A 1 96 ? -35.836 -1.665 23.211 1.00 70.25 96 GLU A CA 1
ATOM 768 C C . GLU A 1 96 ? -35.988 -0.376 22.398 1.00 70.25 96 GLU A C 1
ATOM 770 O O . GLU A 1 96 ? -35.406 -0.259 21.319 1.00 70.25 96 GLU A O 1
ATOM 775 N N . LYS A 1 97 ? -36.737 0.603 22.914 1.00 75.06 97 LYS A N 1
ATOM 776 C CA . LYS A 1 97 ? -36.925 1.910 22.278 1.00 75.06 97 LYS A CA 1
ATOM 777 C C . LYS A 1 97 ? -35.639 2.741 22.293 1.00 75.06 97 LYS A C 1
ATOM 779 O O . LYS A 1 97 ? -35.318 3.349 21.275 1.00 75.06 97 LYS A O 1
ATOM 784 N N . GLU A 1 98 ? -34.878 2.710 23.386 1.00 66.50 98 GLU A N 1
ATOM 785 C CA . GLU A 1 98 ? -33.532 3.298 23.465 1.00 66.50 98 GLU A CA 1
ATOM 786 C C . GLU A 1 98 ? -32.556 2.597 22.511 1.00 66.50 98 GLU A C 1
ATOM 788 O O . GLU A 1 98 ? -31.814 3.251 21.784 1.00 66.50 98 GLU A O 1
ATOM 793 N N . LEU A 1 99 ? -32.625 1.267 22.407 1.00 56.00 99 LEU A N 1
ATOM 794 C CA . LEU A 1 99 ? -31.819 0.480 21.469 1.00 56.00 99 LEU A CA 1
ATOM 795 C C . LEU A 1 99 ? -32.111 0.787 19.997 1.00 56.00 99 LEU A C 1
ATOM 797 O O . LEU A 1 99 ? -31.218 0.714 19.153 1.00 56.00 99 LEU A O 1
ATOM 801 N N . MET A 1 100 ? -33.366 1.102 19.683 1.00 57.19 100 MET A N 1
ATOM 802 C CA . MET A 1 100 ? -33.808 1.498 18.344 1.00 57.19 100 MET A CA 1
ATOM 803 C C . MET A 1 100 ? -33.406 2.936 17.989 1.00 57.19 100 MET A C 1
ATOM 805 O O . MET A 1 100 ? -33.436 3.279 16.809 1.00 57.19 100 MET A O 1
ATOM 809 N N . ALA A 1 101 ? -33.017 3.756 18.972 1.00 55.06 101 ALA A N 1
ATOM 810 C CA . ALA A 1 101 ? -32.527 5.117 18.756 1.00 55.06 101 ALA A CA 1
ATOM 811 C C . ALA A 1 101 ? -31.047 5.168 18.335 1.00 55.06 101 ALA A C 1
ATOM 813 O O . ALA A 1 101 ? -30.606 6.183 17.796 1.00 55.06 101 ALA A O 1
ATOM 814 N N . PHE A 1 102 ? -30.286 4.085 18.532 1.00 49.66 102 PHE A N 1
ATOM 815 C CA . PHE A 1 102 ? -28.917 4.002 18.029 1.00 49.66 102 PHE A CA 1
ATOM 816 C C . PHE A 1 102 ? -28.917 3.737 16.518 1.00 49.66 102 PHE A C 1
ATOM 818 O O . PHE A 1 102 ? -29.597 2.808 16.063 1.00 49.66 102 PHE A O 1
ATOM 825 N N . PRO A 1 103 ? -28.148 4.507 15.726 1.00 49.28 103 PRO A N 1
ATOM 826 C CA . PRO A 1 103 ? -28.036 4.270 14.295 1.00 49.28 103 PRO A CA 1
ATOM 827 C C . PRO A 1 103 ? -27.488 2.858 14.068 1.00 49.28 103 PRO A C 1
ATOM 829 O O . PRO A 1 103 ? -26.381 2.517 14.483 1.00 49.28 103 PRO A O 1
ATOM 832 N N . LYS A 1 104 ? -28.287 1.995 13.433 1.00 54.09 104 LYS A N 1
ATOM 833 C CA . LYS A 1 104 ? -27.789 0.700 12.968 1.00 54.09 104 LYS A CA 1
ATOM 834 C C . LYS A 1 104 ? -26.822 0.973 11.825 1.00 54.09 104 LYS A C 1
ATOM 836 O O . LYS A 1 104 ? -27.096 1.815 10.981 1.00 54.09 104 LYS A O 1
ATOM 841 N N . ARG A 1 105 ? -25.718 0.228 11.778 1.00 53.19 105 ARG A N 1
ATOM 842 C CA . ARG A 1 105 ? -24.814 0.237 10.628 1.00 53.19 105 ARG A CA 1
ATOM 843 C C . ARG A 1 105 ? -25.629 -0.039 9.362 1.00 53.19 105 ARG A C 1
ATOM 845 O O . ARG A 1 105 ? -26.231 -1.113 9.258 1.00 53.19 105 ARG A O 1
ATOM 852 N N . ASP A 1 106 ? -25.664 0.919 8.441 1.00 56.56 106 ASP A N 1
ATOM 853 C CA . ASP A 1 106 ? -26.373 0.749 7.178 1.00 56.56 106 ASP A CA 1
ATOM 854 C C . ASP A 1 106 ? -25.708 -0.376 6.391 1.00 56.56 106 ASP A C 1
ATOM 856 O O . ASP A 1 106 ? -24.556 -0.295 5.964 1.00 56.56 106 ASP A O 1
ATOM 860 N N . ARG A 1 107 ? -26.443 -1.484 6.259 1.00 66.69 107 ARG A N 1
ATOM 861 C CA . ARG A 1 107 ? -25.985 -2.696 5.566 1.00 66.69 107 ARG A CA 1
ATOM 862 C C . ARG A 1 107 ? -25.877 -2.499 4.060 1.00 66.69 107 ARG A C 1
ATOM 864 O O . ARG A 1 107 ? -25.331 -3.346 3.364 1.00 66.69 107 ARG A O 1
ATOM 871 N N . ILE A 1 108 ? -26.435 -1.411 3.555 1.00 75.81 108 ILE A N 1
ATOM 872 C CA . ILE A 1 108 ? -26.354 -0.999 2.166 1.00 75.81 108 ILE A CA 1
ATOM 873 C C . ILE A 1 108 ? -26.038 0.485 2.206 1.00 75.81 108 ILE A C 1
ATOM 875 O O . ILE A 1 108 ? -26.756 1.237 2.855 1.00 75.81 108 ILE A O 1
ATOM 879 N N . ARG A 1 109 ? -24.957 0.882 1.546 1.00 75.88 109 ARG A N 1
ATOM 880 C CA . ARG A 1 109 ? -24.505 2.267 1.481 1.00 75.88 109 ARG A CA 1
ATOM 881 C C . ARG A 1 109 ? -24.194 2.615 0.043 1.00 75.88 109 ARG A C 1
ATOM 883 O O . ARG A 1 109 ? -23.479 1.874 -0.632 1.00 75.88 109 ARG A O 1
ATOM 890 N N . PHE A 1 110 ? -24.682 3.761 -0.399 1.00 78.44 110 PHE A N 1
ATOM 891 C CA . PHE A 1 110 ? -24.383 4.293 -1.716 1.00 78.44 110 PHE A CA 1
ATOM 892 C C . PHE A 1 110 ? -23.545 5.550 -1.560 1.00 78.44 110 PHE A C 1
ATOM 894 O O . PHE A 1 110 ? -23.918 6.492 -0.872 1.00 78.44 110 PHE A O 1
ATOM 901 N N . GLU A 1 111 ? -22.395 5.582 -2.208 1.00 79.44 111 GLU A N 1
ATOM 902 C CA . GLU A 1 111 ? -21.585 6.780 -2.317 1.00 79.44 111 GLU A CA 1
ATOM 903 C C . GLU A 1 111 ? -21.579 7.242 -3.762 1.00 79.44 111 GLU A C 1
ATOM 905 O O . GLU A 1 111 ? -21.375 6.460 -4.684 1.00 79.44 111 GLU A O 1
ATOM 910 N N . THR A 1 112 ? -21.778 8.533 -3.967 1.00 78.62 112 THR A N 1
ATOM 911 C CA . THR A 1 112 ? -21.577 9.158 -5.269 1.00 78.62 112 THR A CA 1
ATOM 912 C C . THR A 1 112 ? -20.682 10.363 -5.083 1.00 78.62 112 THR A C 1
ATOM 914 O O . THR A 1 112 ? -20.824 11.130 -4.128 1.00 78.62 112 THR A O 1
ATOM 917 N N . GLY A 1 113 ? -19.731 10.518 -5.987 1.00 78.88 113 GLY A N 1
ATOM 918 C CA . GLY A 1 113 ? -18.726 11.553 -5.936 1.00 78.88 113 GLY A CA 1
ATOM 919 C C . GLY A 1 113 ? -18.456 12.127 -7.312 1.00 78.88 113 GLY A C 1
ATOM 920 O O . GLY A 1 113 ? -18.507 11.442 -8.332 1.00 78.88 113 GLY A O 1
ATOM 921 N N . GLY A 1 114 ? -18.159 13.415 -7.330 1.00 78.38 114 GLY A N 1
ATOM 922 C CA . GLY A 1 114 ? -17.565 14.080 -8.477 1.00 78.38 114 GLY A CA 1
ATOM 923 C C . GLY A 1 114 ? -16.322 14.808 -8.005 1.00 78.38 114 GLY A C 1
ATOM 924 O O . GLY A 1 114 ? -16.355 15.458 -6.956 1.00 78.38 114 GLY A O 1
ATOM 925 N N . GLN A 1 115 ? -15.234 14.705 -8.755 1.00 82.69 115 GLN A N 1
ATOM 926 C CA . GLN A 1 115 ? -14.043 15.502 -8.512 1.00 82.69 115 GLN A CA 1
ATOM 927 C C . GLN A 1 115 ? -13.569 16.171 -9.793 1.00 82.69 115 GLN A C 1
ATOM 929 O O . GLN A 1 115 ? -13.529 15.578 -10.865 1.00 82.69 115 GLN A O 1
ATOM 934 N N . TYR A 1 116 ? -13.204 17.434 -9.657 1.00 79.50 116 TYR A N 1
ATOM 935 C CA . TYR A 1 116 ? -12.454 18.170 -10.649 1.00 79.50 116 TYR A CA 1
ATOM 936 C C . TYR A 1 116 ? -10.973 18.034 -10.317 1.00 79.50 116 TYR A C 1
ATOM 938 O O . TYR A 1 116 ? -10.562 18.307 -9.186 1.00 79.50 116 TYR A O 1
ATOM 946 N N . GLN A 1 117 ? -10.184 17.637 -11.305 1.00 79.25 117 GLN A N 1
ATOM 947 C CA . GLN A 1 117 ? -8.738 17.587 -11.226 1.00 79.25 117 GLN A CA 1
ATOM 948 C C . GLN A 1 117 ? -8.156 18.513 -12.289 1.00 79.25 117 GLN A C 1
ATOM 950 O O . GLN A 1 117 ? -8.432 18.376 -13.478 1.00 79.25 117 GLN A O 1
ATOM 955 N N . TYR A 1 118 ? -7.327 19.449 -11.853 1.00 75.38 118 TYR A N 1
ATOM 956 C CA . TYR A 1 118 ? -6.454 20.209 -12.730 1.00 75.38 118 TYR A CA 1
ATOM 957 C C . TYR A 1 118 ? -5.033 19.715 -12.532 1.00 75.38 118 TYR A C 1
ATOM 959 O O . TYR A 1 118 ? -4.546 19.685 -11.403 1.00 75.38 118 TYR A O 1
ATOM 967 N N . ASP A 1 119 ? -4.368 19.358 -13.621 1.00 67.69 119 ASP A N 1
ATOM 968 C CA . ASP A 1 119 ? -2.973 18.951 -13.599 1.00 67.69 119 ASP A CA 1
ATOM 969 C C . ASP A 1 119 ? -2.221 19.712 -14.687 1.00 67.69 119 ASP A C 1
ATOM 971 O O . ASP A 1 119 ? -2.566 19.661 -15.871 1.00 67.69 119 ASP A O 1
ATOM 975 N N . SER A 1 120 ? -1.170 20.422 -14.282 1.00 64.94 120 SER A N 1
ATOM 976 C CA . SER A 1 120 ? -0.354 21.218 -15.194 1.00 64.94 120 SER A CA 1
ATOM 977 C C . SER A 1 120 ? 0.427 20.382 -16.227 1.00 64.94 120 SER A C 1
ATOM 979 O O . SER A 1 120 ? 1.060 20.974 -17.098 1.00 64.94 120 SER A O 1
ATOM 981 N N . ASN A 1 121 ? 0.422 19.040 -16.134 1.00 59.03 121 ASN A N 1
ATOM 982 C CA . ASN A 1 121 ? 1.349 18.158 -16.855 1.00 59.03 121 ASN A CA 1
ATOM 983 C C . ASN A 1 121 ? 0.743 16.948 -17.601 1.00 59.03 121 ASN A C 1
ATOM 985 O O . ASN A 1 121 ? 1.513 16.131 -18.109 1.00 59.03 121 ASN A O 1
ATOM 989 N N . ILE A 1 122 ? -0.583 16.797 -17.722 1.00 52.16 122 ILE A N 1
ATOM 990 C CA . ILE A 1 122 ? -1.202 15.605 -18.361 1.00 52.16 122 ILE A CA 1
ATOM 991 C C . ILE A 1 122 ? -0.823 15.426 -19.853 1.00 52.16 122 ILE A C 1
ATOM 993 O O . ILE A 1 122 ? -0.841 14.294 -20.354 1.00 52.16 122 ILE A O 1
ATOM 997 N N . LYS A 1 123 ? -0.379 16.486 -20.545 1.00 51.16 123 LYS A N 1
ATOM 998 C CA . LYS A 1 123 ? 0.151 16.437 -21.919 1.00 51.16 123 LYS A CA 1
ATOM 999 C C . LYS A 1 123 ? 1.623 16.840 -21.977 1.00 51.16 123 LYS A C 1
ATOM 1001 O O . LYS A 1 123 ? 1.951 18.024 -21.992 1.00 51.16 123 LYS A O 1
ATOM 1006 N N . ARG A 1 124 ? 2.525 15.872 -22.153 1.00 49.84 124 ARG A N 1
ATOM 1007 C CA . ARG A 1 124 ? 3.860 16.147 -22.712 1.00 49.84 124 ARG A CA 1
ATOM 1008 C C . ARG A 1 124 ? 4.206 15.166 -23.827 1.00 49.84 124 ARG A C 1
ATOM 1010 O O . ARG A 1 124 ? 4.729 14.095 -23.564 1.00 49.84 124 ARG A O 1
ATOM 1017 N N . ASN A 1 125 ? 3.990 15.616 -25.063 1.00 37.72 125 ASN A N 1
ATOM 1018 C CA . ASN A 1 125 ? 4.768 15.185 -26.233 1.00 37.72 125 ASN A CA 1
ATOM 1019 C C . ASN A 1 125 ? 5.821 16.234 -26.648 1.00 37.72 125 ASN A C 1
ATOM 1021 O O . ASN A 1 125 ? 6.557 16.013 -27.600 1.00 37.72 125 ASN A O 1
ATOM 1025 N N . ILE A 1 126 ? 5.918 17.387 -25.964 1.00 40.47 126 ILE A N 1
ATOM 1026 C CA . ILE A 1 126 ? 6.884 18.440 -26.314 1.00 40.47 126 ILE A CA 1
ATOM 1027 C C . ILE A 1 126 ? 7.508 19.020 -25.041 1.00 40.47 126 ILE A C 1
ATOM 1029 O O . ILE A 1 126 ? 6.813 19.505 -24.146 1.00 40.47 126 ILE A O 1
ATOM 1033 N N . ILE A 1 127 ? 8.835 18.970 -24.973 1.00 38.56 127 ILE A N 1
ATOM 1034 C CA . ILE A 1 127 ? 9.646 19.592 -23.925 1.00 38.56 127 ILE A CA 1
ATOM 1035 C C . ILE A 1 127 ? 9.448 21.123 -24.027 1.00 38.56 127 ILE A C 1
ATOM 1037 O O . ILE A 1 127 ? 9.556 21.685 -25.112 1.00 38.56 127 ILE A O 1
ATOM 1041 N N . HIS A 1 128 ? 9.135 21.794 -22.909 1.00 40.66 128 HIS A N 1
ATOM 1042 C CA . HIS A 1 128 ? 8.967 23.261 -22.759 1.00 40.66 128 HIS A CA 1
ATOM 1043 C C . HIS A 1 128 ? 7.617 23.925 -23.117 1.00 40.66 128 HIS A C 1
ATOM 1045 O O . HIS A 1 128 ? 7.563 25.151 -23.202 1.00 40.66 128 HIS A O 1
ATOM 1051 N N . LYS A 1 129 ? 6.498 23.196 -23.230 1.00 39.31 129 LYS A N 1
ATOM 1052 C CA . LYS A 1 129 ? 5.159 23.823 -23.157 1.00 39.31 129 LYS A CA 1
ATOM 1053 C C . LYS A 1 129 ? 4.323 23.182 -22.055 1.00 39.31 129 LYS A C 1
ATOM 1055 O O . LYS A 1 129 ? 3.909 22.036 -22.184 1.00 39.31 129 LYS A O 1
ATOM 1060 N N . GLU A 1 130 ? 4.076 23.926 -20.978 1.00 44.34 130 GLU A N 1
ATOM 1061 C CA . GLU A 1 130 ? 3.048 23.583 -19.992 1.00 44.34 130 GLU A CA 1
ATOM 1062 C C . GLU A 1 130 ? 1.682 23.729 -20.675 1.00 44.34 130 GLU A C 1
ATOM 1064 O O . GLU A 1 130 ? 1.207 24.836 -20.921 1.00 44.34 130 GLU A O 1
ATOM 1069 N N . LYS A 1 131 ? 1.073 22.607 -21.059 1.00 53.34 131 LYS A N 1
ATOM 1070 C CA . LYS A 1 131 ? -0.360 22.550 -21.344 1.00 53.34 131 LYS A CA 1
ATOM 1071 C C . LYS A 1 131 ? -1.000 21.863 -20.147 1.00 53.34 131 LYS A C 1
ATOM 1073 O O . LYS A 1 131 ? -0.871 20.651 -20.001 1.00 53.34 131 LYS A O 1
ATOM 1078 N N . GLY A 1 132 ? -1.624 22.651 -19.275 1.00 51.34 132 GLY A N 1
ATOM 1079 C CA . GLY A 1 132 ? -2.469 22.097 -18.226 1.00 51.34 132 GLY A CA 1
ATOM 1080 C C . GLY A 1 132 ? -3.710 21.473 -18.849 1.00 51.34 132 GLY A C 1
ATOM 1081 O O . GLY A 1 132 ? -4.295 22.066 -19.757 1.00 51.34 132 GLY A O 1
ATOM 1082 N N . ASP A 1 133 ? -4.105 20.298 -18.366 1.00 64.56 133 ASP A N 1
ATOM 1083 C CA . ASP A 1 133 ? -5.410 19.732 -18.686 1.00 64.56 133 ASP A CA 1
ATOM 1084 C C . ASP A 1 133 ? -6.268 19.671 -17.433 1.00 64.56 133 ASP A C 1
ATOM 1086 O O . ASP A 1 133 ? -5.812 19.398 -16.317 1.00 64.56 133 ASP A O 1
ATOM 1090 N N . SER A 1 134 ? -7.550 19.903 -17.665 1.00 61.16 134 SER A N 1
ATOM 1091 C CA . SER A 1 134 ? -8.587 19.760 -16.666 1.00 61.16 134 SER A CA 1
ATOM 1092 C C . SER A 1 134 ? -9.422 18.534 -16.977 1.00 61.16 134 SER A C 1
ATOM 1094 O O . SER A 1 134 ? -9.905 18.336 -18.098 1.00 61.16 134 SER A O 1
ATOM 1096 N N . VAL A 1 135 ? -9.626 17.738 -15.944 1.00 68.06 135 VAL A N 1
ATOM 1097 C CA . VAL A 1 135 ? -10.366 16.494 -15.976 1.00 68.06 135 VAL A CA 1
ATOM 1098 C C . VAL A 1 135 ? -11.486 16.572 -14.949 1.00 68.06 135 VAL A C 1
ATOM 1100 O O . VAL A 1 135 ? -11.314 17.103 -13.852 1.00 68.06 135 VAL A O 1
ATOM 1103 N N . PHE A 1 136 ? -12.641 16.025 -15.300 1.00 71.19 136 PHE A N 1
ATOM 1104 C CA . PHE A 1 136 ? -13.720 15.769 -14.365 1.00 71.19 136 PHE A CA 1
ATOM 1105 C C . PHE A 1 136 ? -13.927 14.266 -14.204 1.00 71.19 136 PHE A C 1
ATOM 1107 O O . PHE A 1 136 ? -14.311 13.583 -15.155 1.00 71.19 136 PHE A O 1
ATOM 1114 N N . ASP A 1 137 ? -13.711 13.757 -12.997 1.00 77.31 137 ASP A N 1
ATOM 1115 C CA . ASP A 1 137 ? -13.987 12.369 -12.659 1.00 77.31 137 ASP A CA 1
ATOM 1116 C C . ASP A 1 137 ? -15.324 12.262 -11.942 1.00 77.31 137 ASP A C 1
ATOM 1118 O O . ASP A 1 137 ? -15.614 12.968 -10.974 1.00 77.31 137 ASP A O 1
ATOM 1122 N N . THR A 1 138 ? -16.121 11.308 -12.390 1.00 79.81 138 THR A N 1
ATOM 1123 C CA . THR A 1 138 ? -17.346 10.878 -11.720 1.00 79.81 138 THR A CA 1
ATOM 1124 C C . THR A 1 138 ? -17.123 9.488 -11.162 1.00 79.81 138 THR A C 1
ATOM 1126 O O . THR A 1 138 ? -16.613 8.616 -11.866 1.00 79.81 138 THR A O 1
ATOM 1129 N N . THR A 1 139 ? -17.484 9.279 -9.901 1.00 83.25 139 THR A N 1
ATOM 1130 C CA . THR A 1 139 ? -17.356 7.995 -9.214 1.00 83.25 139 THR A CA 1
ATOM 1131 C C . THR A 1 139 ? -18.656 7.663 -8.495 1.00 83.25 139 THR A C 1
ATOM 1133 O O . THR A 1 139 ? -19.287 8.516 -7.877 1.00 83.25 139 THR A O 1
ATOM 1136 N N . GLY A 1 140 ? -19.080 6.411 -8.590 1.00 80.56 140 GLY A N 1
ATOM 1137 C CA . GLY A 1 140 ? -20.211 5.877 -7.849 1.00 80.56 140 GLY A CA 1
ATOM 1138 C C . GLY A 1 140 ? -19.816 4.545 -7.241 1.00 80.56 140 GLY A C 1
ATOM 1139 O O . GLY A 1 140 ? -19.289 3.684 -7.942 1.00 80.56 140 GLY A O 1
ATOM 1140 N N . THR A 1 141 ? -20.070 4.377 -5.952 1.00 82.50 141 THR A N 1
ATOM 1141 C CA . THR A 1 141 ? -19.750 3.171 -5.197 1.00 82.50 141 THR A CA 1
ATOM 1142 C C . THR A 1 141 ? -20.999 2.676 -4.482 1.00 82.50 141 THR A C 1
ATOM 1144 O O . THR A 1 141 ? -21.652 3.424 -3.764 1.00 82.50 141 THR A O 1
ATOM 1147 N N . ALA A 1 142 ? -21.329 1.402 -4.647 1.00 80.38 142 ALA A N 1
ATOM 1148 C CA . ALA A 1 142 ? -22.331 0.712 -3.849 1.00 80.38 142 ALA A CA 1
ATOM 1149 C C . ALA A 1 142 ? -21.621 -0.287 -2.933 1.00 80.38 142 ALA A C 1
ATOM 1151 O O . ALA A 1 142 ? -20.864 -1.135 -3.404 1.00 80.38 142 ALA A O 1
ATOM 1152 N N . LEU A 1 143 ? -21.862 -0.186 -1.630 1.00 81.69 143 LEU A N 1
ATOM 1153 C CA . LEU A 1 143 ? -21.338 -1.089 -0.616 1.00 81.69 143 LEU A CA 1
ATOM 1154 C C . LEU A 1 143 ? -22.492 -1.888 -0.011 1.00 81.69 143 LEU A C 1
ATOM 1156 O O . LEU A 1 143 ? -23.415 -1.321 0.568 1.00 81.69 143 LEU A O 1
ATOM 1160 N N . PHE A 1 144 ? -22.392 -3.207 -0.085 1.00 82.44 144 PHE A N 1
ATOM 1161 C CA . PHE A 1 144 ? -23.273 -4.153 0.581 1.00 82.44 144 PHE A CA 1
ATOM 1162 C C . PHE A 1 144 ? -22.495 -4.817 1.717 1.00 82.44 144 PHE A C 1
ATOM 1164 O O . PHE A 1 144 ? -21.548 -5.575 1.494 1.00 82.44 144 PHE A O 1
ATOM 1171 N N . ASP A 1 145 ? -22.882 -4.508 2.947 1.00 78.56 145 ASP A N 1
ATOM 1172 C CA . ASP A 1 145 ? -22.334 -5.073 4.168 1.00 78.56 145 ASP A CA 1
ATOM 1173 C C . ASP A 1 145 ? -23.241 -6.207 4.674 1.00 78.56 145 ASP A C 1
ATOM 1175 O O . ASP A 1 145 ? -24.283 -5.998 5.301 1.00 78.56 145 ASP A O 1
ATOM 1179 N N . LEU A 1 146 ? -22.821 -7.440 4.390 1.00 78.75 146 LEU A N 1
ATOM 1180 C CA . LEU A 1 146 ? -23.452 -8.678 4.850 1.00 78.75 146 LEU A CA 1
ATOM 1181 C C . LEU A 1 146 ? -22.792 -9.202 6.134 1.00 78.75 146 LEU A C 1
ATOM 1183 O O . LEU A 1 146 ? -22.947 -10.376 6.486 1.00 78.75 146 LEU A O 1
ATOM 1187 N N . SER A 1 147 ? -22.035 -8.354 6.833 1.00 68.50 147 SER A N 1
ATOM 1188 C CA . SER A 1 147 ? -21.319 -8.746 8.039 1.00 68.50 147 SER A CA 1
ATOM 1189 C C . SER A 1 147 ? -22.262 -9.168 9.158 1.00 68.50 147 SER A C 1
ATOM 1191 O O . SER A 1 147 ? -23.274 -8.534 9.461 1.00 68.50 147 SER A O 1
ATOM 1193 N N . GLY A 1 148 ? -21.878 -10.252 9.820 1.00 62.09 148 GLY A N 1
ATOM 1194 C CA . GLY A 1 148 ? -22.469 -10.725 11.060 1.00 62.09 148 GLY A CA 1
ATOM 1195 C C . GLY A 1 148 ? -21.447 -10.715 12.194 1.00 62.09 148 GLY A C 1
ATOM 1196 O O . GLY A 1 148 ? -20.303 -10.305 12.049 1.00 62.09 148 GLY A O 1
ATOM 1197 N N . ARG A 1 149 ? -21.832 -11.261 13.349 1.00 57.34 149 ARG A N 1
ATOM 1198 C CA . ARG A 1 149 ? -21.020 -11.220 14.580 1.00 57.34 149 ARG A CA 1
ATOM 1199 C C . ARG A 1 149 ? -19.632 -11.885 14.489 1.00 57.34 149 ARG A C 1
ATOM 1201 O O . ARG A 1 149 ? -18.765 -11.595 15.303 1.00 57.34 149 ARG A O 1
ATOM 1208 N N . LYS A 1 150 ? -19.434 -12.844 13.578 1.00 57.84 150 LYS A N 1
ATOM 1209 C CA . LYS A 1 150 ? -18.176 -13.617 13.433 1.00 57.84 150 LYS A CA 1
ATOM 1210 C C . LYS A 1 150 ? -17.537 -13.506 12.046 1.00 57.84 150 LYS A C 1
ATOM 1212 O O . LYS A 1 150 ? -16.457 -14.066 11.830 1.00 57.84 150 LYS A O 1
ATOM 1217 N N . THR A 1 151 ? -18.224 -12.840 11.126 1.00 64.12 151 THR A N 1
ATOM 1218 C CA . THR A 1 151 ? -17.852 -12.769 9.719 1.00 64.12 151 THR A CA 1
ATOM 1219 C C . THR A 1 151 ? -18.060 -11.341 9.264 1.00 64.12 151 THR A C 1
ATOM 1221 O O . THR A 1 151 ? -19.191 -10.868 9.288 1.00 64.12 151 THR A O 1
ATOM 1224 N N . ASP A 1 152 ? -16.988 -10.679 8.852 1.00 73.69 152 ASP A N 1
ATOM 1225 C CA . ASP A 1 152 ? -17.073 -9.431 8.103 1.00 73.69 152 ASP A CA 1
ATOM 1226 C C . ASP A 1 152 ? -17.152 -9.822 6.625 1.00 73.69 152 ASP A C 1
ATOM 1228 O O . ASP A 1 152 ? -16.227 -10.468 6.133 1.00 73.69 152 ASP A O 1
ATOM 1232 N N . LEU A 1 153 ? -18.268 -9.552 5.954 1.00 77.69 153 LEU A N 1
ATOM 1233 C CA . LEU A 1 153 ? -18.441 -9.829 4.528 1.00 77.69 153 LEU A CA 1
ATOM 1234 C C . LEU A 1 153 ? -18.950 -8.561 3.865 1.00 77.69 153 LEU A C 1
ATOM 1236 O O . LEU A 1 153 ? -20.092 -8.162 4.077 1.00 77.69 153 LEU A O 1
ATOM 1240 N N . ARG A 1 154 ? -18.104 -7.957 3.037 1.00 80.25 154 ARG A N 1
ATOM 1241 C CA . ARG A 1 154 ? -18.431 -6.737 2.308 1.00 80.25 154 ARG A CA 1
ATOM 1242 C C . ARG A 1 154 ? -18.226 -6.943 0.828 1.00 80.25 154 ARG A C 1
ATOM 1244 O O . ARG A 1 154 ? -17.186 -7.449 0.403 1.00 80.25 154 ARG A O 1
ATOM 1251 N N . PHE A 1 155 ? -19.215 -6.506 0.075 1.00 83.31 155 PHE A N 1
ATOM 1252 C CA . PHE A 1 155 ? -19.174 -6.436 -1.369 1.00 83.31 155 PHE A CA 1
ATOM 1253 C C . PHE A 1 155 ? -19.256 -4.971 -1.785 1.00 83.31 155 PHE A C 1
ATOM 1255 O O . PHE A 1 155 ? -20.154 -4.256 -1.353 1.00 83.31 155 PHE A O 1
ATOM 1262 N N . GLU A 1 156 ? -18.297 -4.512 -2.575 1.00 82.81 156 GLU A N 1
ATOM 1263 C CA . GLU A 1 156 ? -18.210 -3.135 -3.051 1.00 82.81 156 GLU A CA 1
ATOM 1264 C C . GLU A 1 156 ? -18.165 -3.154 -4.577 1.00 82.81 156 GLU A C 1
ATOM 1266 O O . GLU A 1 156 ? -17.325 -3.835 -5.164 1.00 82.81 156 GLU A O 1
ATOM 1271 N N . VAL A 1 157 ? -19.053 -2.397 -5.213 1.00 82.56 157 VAL A N 1
ATOM 1272 C CA . VAL A 1 157 ? -19.044 -2.171 -6.660 1.00 82.56 157 VAL A CA 1
ATOM 1273 C C . VAL A 1 157 ? -18.780 -0.700 -6.893 1.00 82.56 157 VAL A C 1
ATOM 1275 O O . VAL A 1 157 ? -19.541 0.139 -6.420 1.00 82.56 157 VAL A O 1
ATOM 1278 N N . THR A 1 158 ? -17.722 -0.388 -7.629 1.00 85.69 158 THR A N 1
ATOM 1279 C CA . THR A 1 158 ? -17.341 0.979 -7.971 1.00 85.69 158 THR A CA 1
ATOM 1280 C C . THR A 1 158 ? -17.329 1.151 -9.483 1.00 85.69 158 THR A C 1
ATOM 1282 O O . THR A 1 158 ? -16.642 0.430 -10.204 1.00 85.69 158 THR A O 1
ATOM 1285 N N . GLY A 1 159 ? -18.080 2.134 -9.966 1.00 81.06 159 GLY A N 1
ATOM 1286 C CA . GLY A 1 159 ? -18.013 2.627 -11.334 1.00 81.06 159 GLY A CA 1
ATOM 1287 C C . GLY A 1 159 ? -17.371 4.005 -11.353 1.00 81.06 159 GLY A C 1
ATOM 1288 O O . GLY A 1 159 ? -17.715 4.861 -10.539 1.00 81.06 159 GLY A O 1
ATOM 1289 N N . ALA A 1 160 ? -16.452 4.240 -12.283 1.00 81.88 160 ALA A N 1
ATOM 1290 C CA . ALA A 1 160 ? -15.881 5.560 -12.494 1.00 81.88 160 ALA A CA 1
ATOM 1291 C C . ALA A 1 160 ? -15.779 5.896 -13.979 1.00 81.88 160 ALA A C 1
ATOM 1293 O O . ALA A 1 160 ? -15.496 5.034 -14.818 1.00 81.88 160 ALA A O 1
ATOM 1294 N N . LYS A 1 161 ? -15.989 7.173 -14.294 1.00 80.56 161 LYS A N 1
ATOM 1295 C CA . LYS A 1 161 ? -15.779 7.721 -15.629 1.00 80.56 161 LYS A CA 1
ATOM 1296 C C . LYS A 1 161 ? -15.059 9.053 -15.545 1.00 80.56 161 LYS A C 1
ATOM 1298 O O . LYS A 1 161 ? -15.453 9.927 -14.772 1.00 80.56 161 LYS A O 1
ATOM 1303 N N . GLN A 1 162 ? -14.047 9.183 -16.386 1.00 77.06 162 GLN A N 1
ATOM 1304 C CA . GLN A 1 162 ? -13.217 10.364 -16.509 1.00 77.06 162 GLN A CA 1
ATOM 1305 C C . GLN A 1 162 ? -13.584 11.117 -17.790 1.00 77.06 162 GLN A C 1
ATOM 1307 O O . GLN A 1 162 ? -13.611 10.533 -18.874 1.00 77.06 162 GLN A O 1
ATOM 1312 N N . TRP A 1 163 ? -13.854 12.413 -17.668 1.00 70.56 163 TRP A N 1
ATOM 1313 C CA . TRP A 1 163 ? -14.203 13.301 -18.773 1.00 70.56 163 TRP A CA 1
ATOM 1314 C C . TRP A 1 163 ? -13.147 14.397 -18.907 1.00 70.56 163 TRP A C 1
ATOM 1316 O O . TRP A 1 163 ? -12.865 15.108 -17.945 1.00 70.56 163 TRP A O 1
ATOM 1326 N N . ASN A 1 164 ? -12.580 14.582 -20.098 1.00 67.44 164 ASN A N 1
ATOM 1327 C CA . ASN A 1 164 ? -11.697 15.723 -20.350 1.00 67.44 164 ASN A CA 1
ATOM 1328 C C . ASN A 1 164 ? -12.529 16.964 -20.661 1.00 67.44 164 ASN A C 1
ATOM 1330 O O . ASN A 1 164 ? -13.438 16.914 -21.489 1.00 67.44 164 ASN A O 1
ATOM 1334 N N . ILE A 1 165 ? -12.199 18.083 -20.019 1.00 57.41 165 ILE A N 1
ATOM 1335 C CA . ILE A 1 165 ? -12.945 19.337 -20.178 1.00 57.41 165 ILE A CA 1
ATOM 1336 C C . ILE A 1 165 ? -12.475 20.096 -21.432 1.00 57.41 165 ILE A C 1
ATOM 1338 O O . ILE A 1 165 ? -13.246 20.874 -21.989 1.00 57.41 165 ILE A O 1
ATOM 1342 N N . HIS A 1 166 ? -11.244 19.874 -21.914 1.00 49.81 166 HIS A N 1
ATOM 1343 C CA . HIS A 1 166 ? -10.706 20.472 -23.146 1.00 49.81 166 HIS A CA 1
ATOM 1344 C C . HIS A 1 166 ? -10.065 19.405 -24.049 1.00 49.81 166 HIS A C 1
ATOM 1346 O O . HIS A 1 166 ? -9.104 18.757 -23.647 1.00 49.81 166 HIS A O 1
ATOM 1352 N N . PHE A 1 167 ? -10.585 19.284 -25.281 1.00 45.34 167 PHE A N 1
ATOM 1353 C CA . PHE A 1 167 ? -10.215 18.323 -26.339 1.00 45.34 167 PHE A CA 1
ATOM 1354 C C . PHE A 1 167 ? -10.375 16.835 -25.934 1.00 45.34 167 PHE A C 1
ATOM 1356 O O . PHE A 1 167 ? -9.719 16.376 -24.999 1.00 45.34 167 PHE A O 1
ATOM 1363 N N . PRO A 1 168 ? -11.239 16.039 -26.605 1.00 47.38 168 PRO A N 1
ATOM 1364 C CA . PRO A 1 168 ? -11.475 14.644 -26.235 1.00 47.38 168 PRO A CA 1
ATOM 1365 C C . PRO A 1 168 ? -10.282 13.782 -26.656 1.00 47.38 168 PRO A C 1
ATOM 1367 O O . PRO A 1 168 ? -10.297 13.149 -27.704 1.00 47.38 168 PRO A O 1
ATOM 1370 N N . GLU A 1 169 ? -9.224 13.781 -25.850 1.00 55.22 169 GLU A N 1
ATOM 1371 C CA . GLU A 1 169 ? -8.035 12.986 -26.148 1.00 55.22 169 GLU A CA 1
ATOM 1372 C C . GLU A 1 169 ? -8.048 11.650 -25.404 1.00 55.22 169 GLU A C 1
ATOM 1374 O O . GLU A 1 169 ? -7.578 10.662 -25.944 1.00 55.22 169 GLU A O 1
ATOM 1379 N N . LYS A 1 170 ? -8.637 11.556 -24.206 1.00 57.09 170 LYS A N 1
ATOM 1380 C CA . LYS A 1 170 ? -8.694 10.299 -23.440 1.00 57.09 170 LYS A CA 1
ATOM 1381 C C . LYS A 1 170 ? -10.107 9.992 -22.940 1.00 57.09 170 LYS A C 1
ATOM 1383 O O . LYS A 1 170 ? -10.660 10.773 -22.175 1.00 57.09 170 LYS A O 1
ATOM 1388 N N . ASP A 1 171 ? -10.683 8.863 -23.347 1.00 65.38 171 ASP A N 1
ATOM 1389 C CA . ASP A 1 171 ? -11.906 8.323 -22.732 1.00 65.38 171 ASP A CA 1
ATOM 1390 C C . ASP A 1 171 ? -11.506 7.155 -21.833 1.00 65.38 171 ASP A C 1
ATOM 1392 O O . ASP A 1 171 ? -10.909 6.177 -22.304 1.00 65.38 171 ASP A O 1
ATOM 1396 N N . PHE A 1 172 ? -11.780 7.287 -20.534 1.00 75.31 172 PHE A N 1
ATOM 1397 C CA . PHE A 1 172 ? -11.452 6.277 -19.539 1.00 75.31 172 PHE A CA 1
ATOM 1398 C C . PHE A 1 172 ? -12.686 5.870 -18.743 1.00 75.31 172 PHE A C 1
ATOM 1400 O O . PHE A 1 172 ? -13.406 6.691 -18.166 1.00 75.31 172 PHE A O 1
ATOM 1407 N N . TRP A 1 173 ? -12.885 4.558 -18.687 1.00 80.69 173 TRP A N 1
ATOM 1408 C CA . TRP A 1 173 ? -13.937 3.919 -17.920 1.00 80.69 173 TRP A CA 1
ATOM 1409 C C . TRP A 1 173 ? -13.349 2.833 -17.023 1.00 80.69 173 TRP A C 1
ATOM 1411 O O . TRP A 1 173 ? -12.529 2.024 -17.473 1.00 80.69 173 TRP A O 1
ATOM 1421 N N . LEU A 1 174 ? -13.811 2.800 -15.775 1.00 83.00 174 LEU A N 1
ATOM 1422 C CA . LEU A 1 174 ? -13.477 1.790 -14.779 1.00 83.00 174 LEU A CA 1
ATOM 1423 C C . LEU A 1 174 ? -14.767 1.180 -14.229 1.00 83.00 174 LEU A C 1
ATOM 1425 O O . LEU A 1 174 ? -15.641 1.891 -13.736 1.00 83.00 174 LEU A O 1
ATOM 1429 N N . GLY A 1 175 ? -14.837 -0.145 -14.265 1.00 80.25 175 GLY A N 1
ATOM 1430 C CA . GLY A 1 175 ? -15.751 -0.934 -13.450 1.00 80.25 175 GLY A CA 1
ATOM 1431 C C . GLY A 1 175 ? -14.935 -1.813 -12.518 1.00 80.25 175 GLY A C 1
ATOM 1432 O O . GLY A 1 175 ? -14.007 -2.487 -12.964 1.00 80.25 175 GLY A O 1
ATOM 1433 N N . GLU A 1 176 ? -15.247 -1.789 -11.233 1.00 87.38 176 GLU A N 1
ATOM 1434 C CA . GLU A 1 176 ? -14.499 -2.508 -10.216 1.00 87.38 176 GLU A CA 1
ATOM 1435 C C . GLU A 1 176 ? -15.425 -3.184 -9.215 1.00 87.38 176 GLU A C 1
ATOM 1437 O O . GLU A 1 176 ? -16.351 -2.572 -8.695 1.00 87.38 176 GLU A O 1
ATOM 1442 N N . GLU A 1 177 ? -15.122 -4.435 -8.907 1.00 85.62 177 GLU A N 1
ATOM 1443 C CA . GLU A 1 177 ? -15.799 -5.231 -7.896 1.00 85.62 177 GLU A CA 1
ATOM 1444 C C . GLU A 1 177 ? -14.779 -5.646 -6.844 1.00 85.62 177 GLU A C 1
ATOM 1446 O O . GLU A 1 177 ? -13.668 -6.079 -7.168 1.00 85.62 177 GLU A O 1
ATOM 1451 N N . ARG A 1 178 ? -15.147 -5.521 -5.570 1.00 85.00 178 ARG A N 1
ATOM 1452 C CA . ARG A 1 178 ? -14.342 -5.989 -4.445 1.00 85.00 178 ARG A CA 1
ATOM 1453 C C . ARG A 1 178 ? -15.179 -6.838 -3.510 1.00 85.00 178 ARG A C 1
ATOM 1455 O O . ARG A 1 178 ? -16.271 -6.451 -3.107 1.00 85.00 178 ARG A O 1
ATOM 1462 N N . ILE A 1 179 ? -14.608 -7.955 -3.090 1.00 84.06 179 ILE A N 1
ATOM 1463 C CA . ILE A 1 179 ? -15.131 -8.803 -2.029 1.00 84.06 179 ILE A CA 1
ATOM 1464 C C . ILE A 1 179 ? -14.095 -8.822 -0.919 1.00 84.06 179 ILE A C 1
ATOM 1466 O O . ILE A 1 179 ? -12.955 -9.234 -1.122 1.00 84.06 179 ILE A O 1
ATOM 1470 N N . ARG A 1 180 ? -14.497 -8.411 0.279 1.00 81.06 180 ARG A N 1
ATOM 1471 C CA . ARG A 1 180 ? -13.684 -8.544 1.486 1.00 81.06 180 ARG A CA 1
ATOM 1472 C C . ARG A 1 180 ? -14.395 -9.472 2.437 1.00 81.06 180 ARG A C 1
ATOM 1474 O O . ARG A 1 180 ? -15.538 -9.227 2.810 1.00 81.06 180 ARG A O 1
ATOM 1481 N N . THR A 1 181 ? -13.704 -10.527 2.833 1.00 76.62 181 THR A N 1
ATOM 1482 C CA . THR A 1 181 ? -14.186 -11.447 3.850 1.00 76.62 181 THR A CA 1
ATOM 1483 C C . THR A 1 181 ? -13.160 -11.534 4.964 1.00 76.62 181 THR A C 1
ATOM 1485 O O . THR A 1 181 ? -11.967 -11.700 4.722 1.00 76.62 181 THR A O 1
ATOM 1488 N N . ARG A 1 182 ? -13.608 -11.435 6.206 1.00 74.31 182 ARG A N 1
ATOM 1489 C CA . ARG A 1 182 ? -12.811 -11.800 7.370 1.00 74.31 182 ARG A CA 1
ATOM 1490 C C . ARG A 1 182 ? -13.633 -12.766 8.190 1.00 74.31 182 ARG A C 1
ATOM 1492 O O . ARG A 1 182 ? -14.741 -12.449 8.611 1.00 74.31 182 ARG A O 1
ATOM 1499 N N . ARG A 1 183 ? -13.083 -13.947 8.443 1.00 72.88 183 ARG A N 1
ATOM 1500 C CA . ARG A 1 183 ? -13.734 -14.977 9.246 1.00 72.88 183 ARG A CA 1
ATOM 1501 C C . ARG A 1 183 ? -12.821 -15.413 10.373 1.00 72.88 183 ARG A C 1
ATOM 1503 O O . ARG A 1 183 ? -11.654 -15.747 10.174 1.00 72.88 183 ARG A O 1
ATOM 1510 N N . LYS A 1 184 ? -13.385 -15.458 11.574 1.00 69.75 184 LYS A N 1
ATOM 1511 C CA . LYS A 1 184 ? -12.746 -16.067 12.737 1.00 69.75 184 LYS A CA 1
ATOM 1512 C C . LYS A 1 184 ? -13.234 -17.505 12.860 1.00 69.75 184 LYS A C 1
ATOM 1514 O O . LYS A 1 184 ? -14.399 -17.733 13.185 1.00 69.75 184 LYS A O 1
ATOM 1519 N N . TYR A 1 185 ? -12.364 -18.472 12.583 1.00 72.88 185 TYR A N 1
ATOM 1520 C CA . TYR A 1 185 ? -12.710 -19.889 12.737 1.00 72.88 185 TYR A CA 1
ATOM 1521 C C . TYR A 1 185 ? -12.665 -20.297 14.211 1.00 72.88 185 TYR A C 1
ATOM 1523 O O . TYR A 1 185 ? -13.588 -20.934 14.712 1.00 72.88 185 TYR A O 1
ATOM 1531 N N . LEU A 1 186 ? -11.620 -19.863 14.921 1.00 73.62 186 LEU A N 1
ATOM 1532 C CA . LEU A 1 186 ? -11.377 -20.141 16.337 1.00 73.62 186 LEU A CA 1
ATOM 1533 C C . LEU A 1 186 ? -10.795 -18.899 17.020 1.00 73.62 186 LEU A C 1
ATOM 1535 O O . LEU A 1 186 ? -10.405 -17.940 16.361 1.00 73.62 186 LEU A O 1
ATOM 1539 N N . ARG A 1 187 ? -10.678 -18.913 18.355 1.00 67.88 187 ARG A N 1
ATOM 1540 C CA . ARG A 1 187 ? -10.106 -17.785 19.118 1.00 67.88 187 ARG A CA 1
ATOM 1541 C C . ARG A 1 187 ? -8.712 -17.367 18.635 1.00 67.88 187 ARG A C 1
ATOM 1543 O O . ARG A 1 187 ? -8.384 -16.195 18.741 1.00 67.88 187 ARG A O 1
ATOM 1550 N N . ARG A 1 188 ? -7.932 -18.324 18.132 1.00 73.25 188 ARG A N 1
ATOM 1551 C CA . ARG A 1 188 ? -6.540 -18.152 17.703 1.00 73.25 188 ARG A CA 1
ATOM 1552 C C . ARG A 1 188 ? -6.363 -18.097 16.185 1.00 73.25 188 ARG A C 1
ATOM 1554 O O . ARG A 1 188 ? -5.254 -17.820 15.757 1.00 73.25 188 ARG A O 1
ATOM 1561 N N . ILE A 1 189 ? -7.412 -18.375 15.400 1.00 74.19 189 ILE A N 1
ATOM 1562 C CA . ILE A 1 189 ? -7.322 -18.516 13.938 1.00 74.19 189 ILE A CA 1
ATOM 1563 C C . ILE A 1 189 ? -8.222 -17.500 13.255 1.00 74.19 189 ILE A C 1
ATOM 1565 O O . ILE A 1 189 ? -9.451 -17.546 13.393 1.00 74.19 189 ILE A O 1
ATOM 1569 N N . HIS A 1 190 ? -7.596 -16.636 12.465 1.00 76.50 190 HIS A N 1
ATOM 1570 C CA . HIS A 1 190 ? -8.271 -15.615 11.681 1.00 76.50 190 HIS A CA 1
ATOM 1571 C C . HIS A 1 190 ? -7.869 -15.724 10.228 1.00 76.50 190 HIS A C 1
ATOM 1573 O O . HIS A 1 190 ? -6.688 -15.802 9.908 1.00 76.50 190 HIS A O 1
ATOM 1579 N N . HIS A 1 191 ? -8.862 -15.675 9.361 1.00 81.56 191 HIS A N 1
ATOM 1580 C CA . HIS A 1 191 ? -8.670 -15.679 7.928 1.00 81.56 191 HIS A CA 1
ATOM 1581 C C . HIS A 1 191 ? -9.228 -14.385 7.356 1.00 81.56 191 HIS A C 1
ATOM 1583 O O . HIS A 1 191 ? -10.334 -13.968 7.712 1.00 81.56 191 HIS A O 1
ATOM 1589 N N . VAL A 1 192 ? -8.438 -13.744 6.508 1.00 77.31 192 VAL A N 1
ATOM 1590 C CA . VAL A 1 192 ? -8.829 -12.581 5.720 1.00 77.31 192 VAL A CA 1
ATOM 1591 C C . VAL A 1 192 ? -8.667 -12.957 4.261 1.00 77.31 192 VAL A C 1
ATOM 1593 O O . VAL A 1 192 ? -7.625 -13.468 3.883 1.00 77.31 192 VAL A O 1
ATOM 1596 N N . LEU A 1 193 ? -9.688 -12.692 3.462 1.00 82.06 193 LEU A N 1
ATOM 1597 C CA . LEU A 1 193 ? -9.664 -12.817 2.017 1.00 82.06 193 LEU A CA 1
ATOM 1598 C C . LEU A 1 193 ? -10.106 -11.480 1.435 1.00 82.06 193 LEU A C 1
ATOM 1600 O O . LEU A 1 193 ? -11.151 -10.946 1.810 1.00 82.06 193 LEU A O 1
ATOM 1604 N N . ASN A 1 194 ? -9.333 -10.952 0.504 1.00 85.06 194 ASN A N 1
ATOM 1605 C CA . ASN A 1 194 ? -9.675 -9.781 -0.276 1.00 85.06 194 ASN A CA 1
ATOM 1606 C C . ASN A 1 194 ? -9.540 -10.142 -1.751 1.00 85.06 194 ASN A C 1
ATOM 1608 O O . ASN A 1 194 ? -8.486 -10.580 -2.200 1.00 85.06 194 ASN A O 1
ATOM 1612 N N . SER A 1 195 ? -10.616 -9.977 -2.500 1.00 89.69 195 SER A N 1
ATOM 1613 C CA . SER A 1 195 ? -10.634 -10.168 -3.938 1.00 89.69 195 SER A CA 1
ATOM 1614 C C . SER A 1 195 ? -11.082 -8.876 -4.593 1.00 89.69 195 SER A C 1
ATOM 1616 O O . SER A 1 195 ? -12.024 -8.235 -4.135 1.00 89.69 195 SER A O 1
ATOM 1618 N N . ARG A 1 196 ? -10.397 -8.489 -5.661 1.00 90.81 196 ARG A N 1
ATOM 1619 C CA . ARG A 1 196 ? -10.736 -7.352 -6.501 1.00 90.81 196 ARG A CA 1
ATOM 1620 C C . ARG A 1 196 ? -10.649 -7.784 -7.951 1.00 90.81 196 ARG A C 1
ATOM 1622 O O . ARG A 1 196 ? -9.639 -8.350 -8.361 1.00 90.81 196 ARG A O 1
ATOM 1629 N N . VAL A 1 197 ? -11.665 -7.442 -8.725 1.00 89.75 197 VAL A N 1
ATOM 1630 C CA . VAL A 1 197 ? -11.639 -7.539 -10.180 1.00 89.75 197 VAL A CA 1
ATOM 1631 C C . VAL A 1 197 ? -11.962 -6.164 -10.733 1.00 89.75 197 VAL A C 1
ATOM 1633 O O . VAL A 1 197 ? -12.976 -5.569 -10.388 1.00 89.75 197 VAL A O 1
ATOM 1636 N N . ALA A 1 198 ? -11.077 -5.637 -11.566 1.00 87.62 198 ALA A N 1
ATOM 1637 C CA . ALA A 1 198 ? -11.235 -4.343 -12.200 1.00 87.62 198 ALA A CA 1
ATOM 1638 C C . ALA A 1 198 ? -11.146 -4.499 -13.713 1.00 87.62 198 ALA A C 1
ATOM 1640 O O . ALA A 1 198 ? -10.229 -5.129 -14.239 1.00 87.62 198 ALA A O 1
ATOM 1641 N N . ARG A 1 199 ? -12.084 -3.877 -14.417 1.00 88.31 199 ARG A N 1
ATOM 1642 C CA . ARG A 1 199 ? -12.051 -3.696 -15.860 1.00 88.31 199 ARG A CA 1
ATOM 1643 C C . ARG A 1 199 ? -11.825 -2.226 -16.142 1.00 88.31 199 ARG A C 1
ATOM 1645 O O . ARG A 1 199 ? -12.668 -1.389 -15.834 1.00 88.31 199 ARG A O 1
ATOM 1652 N N . THR A 1 200 ? -10.714 -1.930 -16.793 1.00 84.00 200 THR A N 1
ATOM 1653 C CA . THR A 1 200 ? -10.423 -0.594 -17.304 1.00 84.00 200 THR A CA 1
ATOM 1654 C C . THR A 1 200 ? -10.461 -0.594 -18.817 1.00 84.00 200 THR A C 1
ATOM 1656 O O . THR A 1 200 ? -9.966 -1.511 -19.473 1.00 84.00 200 THR A O 1
ATOM 1659 N N . SER A 1 201 ? -11.051 0.451 -19.367 1.00 81.38 201 SER A N 1
ATOM 1660 C CA . SER A 1 201 ? -11.109 0.706 -20.793 1.00 81.38 201 SER A CA 1
ATOM 1661 C C . SER A 1 201 ? -10.553 2.094 -21.036 1.00 81.38 201 SER A C 1
ATOM 1663 O O . SER A 1 201 ? -11.131 3.063 -20.551 1.00 81.38 201 SER A O 1
ATOM 1665 N N . SER A 1 202 ? -9.483 2.184 -21.815 1.00 78.88 202 SER A N 1
ATOM 1666 C CA . SER A 1 202 ? -8.875 3.453 -22.204 1.00 78.88 202 SER A CA 1
ATOM 1667 C C . SER A 1 202 ? -8.794 3.564 -23.720 1.00 78.88 202 SER A C 1
ATOM 1669 O O . SER A 1 202 ? -8.373 2.615 -24.384 1.00 78.88 202 SER A O 1
ATOM 1671 N N . LYS A 1 203 ? -9.142 4.732 -24.255 1.00 69.88 203 LYS A N 1
ATOM 1672 C CA . LYS A 1 203 ? -8.853 5.128 -25.637 1.00 69.88 203 LYS A CA 1
ATOM 1673 C C . LYS A 1 203 ? -8.073 6.438 -25.604 1.00 69.88 203 LYS A C 1
ATOM 1675 O O . LYS A 1 203 ? -8.516 7.357 -24.920 1.00 69.88 203 LYS A O 1
ATOM 1680 N N . THR A 1 204 ? -6.934 6.507 -26.289 1.00 65.31 204 THR A N 1
ATOM 1681 C CA . THR A 1 204 ? -6.128 7.735 -26.441 1.00 65.31 204 THR A CA 1
ATOM 1682 C C . THR A 1 204 ? -5.960 8.056 -27.929 1.00 65.31 204 THR A C 1
ATOM 1684 O O . THR A 1 204 ? -6.265 7.192 -28.747 1.00 65.31 204 THR A O 1
ATOM 1687 N N . PRO A 1 205 ? -5.503 9.253 -28.340 1.00 59.25 205 PRO A N 1
ATOM 1688 C CA . PRO A 1 205 ? -5.364 9.582 -29.758 1.00 59.25 205 PRO A CA 1
ATOM 1689 C C . PRO A 1 205 ? -4.167 8.861 -30.384 1.00 59.25 205 PRO A C 1
ATOM 1691 O O . PRO A 1 205 ? -4.151 8.651 -31.587 1.00 59.25 205 PRO A O 1
ATOM 1694 N N . GLU A 1 206 ? -3.167 8.481 -29.576 1.00 56.56 206 GLU A N 1
ATOM 1695 C CA . GLU A 1 206 ? -2.018 7.692 -30.038 1.00 56.56 206 GLU A CA 1
ATOM 1696 C C . GLU A 1 206 ? -2.339 6.197 -30.183 1.00 56.56 206 GLU A C 1
ATOM 1698 O O . GLU A 1 206 ? -1.533 5.445 -30.727 1.00 56.56 206 GLU A O 1
ATOM 1703 N N . ILE A 1 207 ? -3.490 5.753 -29.669 1.00 59.91 207 ILE A N 1
ATOM 1704 C CA . ILE A 1 207 ? -3.929 4.365 -29.726 1.00 59.91 207 ILE A CA 1
ATOM 1705 C C . ILE A 1 207 ? -5.298 4.321 -30.405 1.00 59.91 207 ILE A C 1
ATOM 1707 O O . ILE A 1 207 ? -6.334 4.496 -29.759 1.00 59.91 207 ILE A O 1
ATOM 1711 N N . ASP A 1 208 ? -5.305 4.030 -31.706 1.00 58.25 208 ASP A N 1
ATOM 1712 C CA . ASP A 1 208 ? -6.543 3.915 -32.490 1.00 58.25 208 ASP A CA 1
ATOM 1713 C C . ASP A 1 208 ? -7.495 2.837 -31.933 1.00 58.25 208 ASP A C 1
ATOM 1715 O O . ASP A 1 208 ? -8.724 2.965 -32.007 1.00 58.25 208 ASP A O 1
ATOM 1719 N N . GLU A 1 209 ? -6.935 1.803 -31.296 1.00 62.94 209 GLU A N 1
ATOM 1720 C CA . GLU A 1 209 ? -7.671 0.692 -30.700 1.00 62.94 209 GLU A CA 1
ATOM 1721 C C . GLU A 1 209 ? -8.000 0.881 -29.208 1.00 62.94 209 GLU A C 1
ATOM 1723 O O . GLU A 1 209 ? -7.242 1.402 -28.394 1.00 62.94 209 GLU A O 1
ATOM 1728 N N . LYS A 1 210 ? -9.165 0.386 -28.792 1.00 77.19 210 LYS A N 1
ATOM 1729 C CA . LYS A 1 210 ? -9.607 0.465 -27.396 1.00 77.19 210 LYS A CA 1
ATOM 1730 C C . LYS A 1 210 ? -8.793 -0.495 -26.518 1.00 77.19 210 LYS A C 1
ATOM 1732 O O . LYS A 1 210 ? -9.099 -1.681 -26.480 1.00 77.19 210 LYS A O 1
ATOM 1737 N N . LYS A 1 211 ? -7.824 -0.003 -25.740 1.00 79.25 211 LYS A N 1
ATOM 1738 C CA . LYS A 1 211 ? -7.065 -0.833 -24.785 1.00 79.25 211 LYS A CA 1
ATOM 1739 C C . LYS A 1 211 ? -7.969 -1.241 -23.617 1.00 79.25 211 LYS A C 1
ATOM 1741 O O . LYS A 1 211 ? -8.309 -0.427 -22.755 1.00 79.25 211 LYS A O 1
ATOM 1746 N N . ILE A 1 212 ? -8.378 -2.510 -23.598 1.00 83.75 212 ILE A N 1
ATOM 1747 C CA . ILE A 1 212 ? -9.196 -3.097 -22.526 1.00 83.75 212 ILE A CA 1
ATOM 1748 C C . ILE A 1 212 ? -8.303 -3.973 -21.654 1.00 83.75 212 ILE A C 1
ATOM 1750 O O . ILE A 1 212 ? -7.741 -4.965 -22.124 1.00 83.75 212 ILE A O 1
ATOM 1754 N N . ARG A 1 213 ? -8.216 -3.612 -20.374 1.00 83.00 213 ARG A N 1
ATOM 1755 C CA . ARG A 1 213 ? -7.415 -4.290 -19.356 1.00 83.00 213 ARG A CA 1
ATOM 1756 C C . ARG A 1 213 ? -8.313 -4.829 -18.253 1.00 83.00 213 ARG A C 1
ATOM 1758 O O . ARG A 1 213 ? -9.152 -4.100 -17.726 1.00 83.00 213 ARG A O 1
ATOM 1765 N N . TRP A 1 214 ? -8.082 -6.079 -17.888 1.00 87.50 214 TRP A N 1
ATOM 1766 C CA . TRP A 1 214 ? -8.642 -6.721 -16.711 1.00 87.50 214 TRP A CA 1
ATOM 1767 C C . TRP A 1 214 ? -7.535 -6.940 -15.695 1.00 87.50 214 TRP A C 1
ATOM 1769 O O . TRP A 1 214 ? -6.528 -7.569 -16.014 1.00 87.50 214 TRP A O 1
ATOM 1779 N N . ASP A 1 215 ? -7.727 -6.444 -14.481 1.00 87.44 215 ASP A N 1
ATOM 1780 C CA . ASP A 1 215 ? -6.871 -6.750 -13.343 1.00 87.44 215 ASP A CA 1
ATOM 1781 C C . ASP A 1 215 ? -7.674 -7.574 -12.335 1.00 87.44 215 ASP A C 1
ATOM 1783 O O . ASP A 1 215 ? -8.740 -7.161 -11.887 1.00 87.44 215 ASP A O 1
ATOM 1787 N N . SER A 1 216 ? -7.149 -8.731 -11.955 1.00 91.00 216 SER A N 1
ATOM 1788 C CA . SER A 1 216 ? -7.620 -9.527 -10.828 1.00 91.00 216 SER A CA 1
ATOM 1789 C C . SER A 1 216 ? -6.554 -9.490 -9.746 1.00 91.00 216 SER A C 1
ATOM 1791 O O . SER A 1 216 ? -5.390 -9.768 -10.019 1.00 91.00 216 SER A O 1
ATOM 1793 N N . TYR A 1 217 ? -6.958 -9.183 -8.523 1.00 90.56 217 TYR A N 1
ATOM 1794 C CA . TYR A 1 217 ? -6.129 -9.222 -7.327 1.00 90.56 217 TYR A CA 1
ATOM 1795 C C . TYR A 1 217 ? -6.833 -10.107 -6.303 1.00 90.56 217 TYR A C 1
ATOM 1797 O O . TYR A 1 217 ? -8.003 -9.893 -5.984 1.00 90.56 217 TYR A O 1
ATOM 1805 N N . GLN A 1 218 ? -6.138 -11.117 -5.806 1.00 91.88 218 GLN A N 1
ATOM 1806 C CA . GLN A 1 218 ? -6.608 -11.996 -4.747 1.00 91.88 218 GLN A CA 1
ATOM 1807 C C . GLN A 1 218 ? -5.552 -12.021 -3.655 1.00 91.88 218 GLN A C 1
ATOM 1809 O O . GLN A 1 218 ? -4.385 -12.277 -3.920 1.00 91.88 218 GLN A O 1
ATOM 1814 N N . ASN A 1 219 ? -5.971 -11.769 -2.428 1.00 89.62 219 ASN A N 1
ATOM 1815 C CA . ASN A 1 219 ? -5.136 -11.810 -1.244 1.00 89.62 219 ASN A CA 1
ATOM 1816 C C . ASN A 1 219 ? -5.836 -12.662 -0.203 1.00 89.62 219 ASN A C 1
ATOM 1818 O O . ASN A 1 219 ? -7.013 -12.448 0.083 1.00 89.62 219 ASN A O 1
ATOM 1822 N N . THR A 1 220 ? -5.115 -13.614 0.365 1.00 89.44 220 THR A N 1
ATOM 1823 C CA . THR A 1 220 ? -5.582 -14.416 1.486 1.00 89.44 220 THR A CA 1
ATOM 1824 C C . THR A 1 220 ? -4.532 -14.402 2.580 1.00 89.44 220 THR A C 1
ATOM 1826 O O . THR A 1 220 ? -3.359 -14.622 2.316 1.00 89.44 220 THR A O 1
ATOM 1829 N N . ALA A 1 221 ? -4.944 -14.175 3.819 1.00 83.19 221 ALA A N 1
ATOM 1830 C CA . ALA A 1 221 ? -4.060 -14.142 4.969 1.00 83.19 221 ALA A CA 1
ATOM 1831 C C . ALA A 1 221 ? -4.628 -14.997 6.099 1.00 83.19 221 ALA A C 1
ATOM 1833 O O . ALA A 1 221 ? -5.744 -14.770 6.580 1.00 83.19 221 ALA A O 1
ATOM 1834 N N . PHE A 1 222 ? -3.837 -15.963 6.554 1.00 82.44 222 PHE A N 1
ATOM 1835 C CA . PHE A 1 222 ? -4.139 -16.810 7.699 1.00 82.44 222 PHE A CA 1
ATOM 1836 C C . PHE A 1 222 ? -3.272 -16.397 8.875 1.00 82.44 222 PHE A C 1
ATOM 1838 O O . PHE A 1 222 ? -2.056 -16.522 8.834 1.00 82.44 222 PHE A O 1
ATOM 1845 N N . ASN A 1 223 ? -3.906 -15.937 9.946 1.00 83.25 223 ASN A N 1
ATOM 1846 C CA . ASN A 1 223 ? -3.244 -15.564 11.185 1.00 83.25 223 ASN A CA 1
ATOM 1847 C C . ASN A 1 223 ? -3.506 -16.635 12.236 1.00 83.25 223 ASN A C 1
ATOM 1849 O O . ASN A 1 223 ? -4.664 -16.980 12.500 1.00 83.25 223 ASN A O 1
ATOM 1853 N N . TYR A 1 224 ? -2.438 -17.108 12.866 1.00 79.75 224 TYR A N 1
ATOM 1854 C CA . TYR A 1 224 ? -2.480 -18.057 13.963 1.00 79.75 224 TYR A CA 1
ATOM 1855 C C . TYR A 1 224 ? -1.720 -17.513 15.175 1.00 79.75 224 TYR A C 1
ATOM 1857 O O . TYR A 1 224 ? -0.507 -17.313 15.134 1.00 79.75 224 TYR A O 1
ATOM 1865 N N . ALA A 1 225 ? -2.418 -17.301 16.287 1.00 81.00 225 ALA A N 1
ATOM 1866 C CA . ALA A 1 225 ? -1.796 -16.897 17.545 1.00 81.00 225 ALA A CA 1
ATOM 1867 C C . ALA A 1 225 ? -1.492 -18.123 18.419 1.00 81.00 225 ALA A C 1
ATOM 1869 O O . ALA A 1 225 ? -2.395 -18.689 19.038 1.00 81.00 225 ALA A O 1
ATOM 1870 N N . PHE A 1 226 ? -0.219 -18.522 18.510 1.00 80.19 226 PHE A N 1
ATOM 1871 C CA . PHE A 1 226 ? 0.217 -19.597 19.411 1.00 80.19 226 PHE A CA 1
ATOM 1872 C C . PHE A 1 226 ? 0.052 -19.187 20.878 1.00 80.19 226 PHE A C 1
ATOM 1874 O O . PHE A 1 226 ? -0.399 -19.978 21.708 1.00 80.19 226 PHE A O 1
ATOM 1881 N N . SER A 1 227 ? 0.389 -17.933 21.189 1.00 82.19 227 SER A N 1
ATOM 1882 C CA . SER A 1 227 ? 0.250 -17.326 22.513 1.00 82.19 227 SER A CA 1
ATOM 1883 C C . SER A 1 227 ? 0.088 -15.803 22.401 1.00 82.19 227 SER A C 1
ATOM 1885 O O . SER A 1 227 ? 0.114 -15.248 21.309 1.00 82.19 227 SER A O 1
ATOM 1887 N N . ARG A 1 228 ? -0.011 -15.098 23.536 1.00 74.31 228 ARG A N 1
ATOM 1888 C CA . ARG A 1 228 ? 0.045 -13.620 23.567 1.00 74.31 228 ARG A CA 1
ATOM 1889 C C . ARG A 1 228 ? 1.402 -13.058 23.109 1.00 74.31 228 ARG A C 1
ATOM 1891 O O . ARG A 1 228 ? 1.495 -11.892 22.735 1.00 74.31 228 ARG A O 1
ATOM 1898 N N . LYS A 1 229 ? 2.460 -13.874 23.174 1.00 83.62 229 LYS A N 1
ATOM 1899 C CA . LYS A 1 229 ? 3.831 -13.481 22.824 1.00 83.62 229 LYS A CA 1
ATOM 1900 C C . LYS A 1 229 ? 4.232 -13.870 21.410 1.00 83.62 229 LYS A C 1
ATOM 1902 O O . LYS A 1 229 ? 5.157 -13.265 20.895 1.00 83.62 229 LYS A O 1
ATOM 1907 N N . LEU A 1 230 ? 3.580 -14.865 20.812 1.00 82.88 230 LEU A N 1
ATOM 1908 C CA . LEU A 1 230 ? 3.958 -15.406 19.511 1.00 82.88 230 LEU A CA 1
ATOM 1909 C C . LEU A 1 230 ? 2.730 -15.615 18.634 1.00 82.88 230 LEU A C 1
ATOM 1911 O O . LEU A 1 230 ? 1.829 -16.386 18.983 1.00 82.88 230 LEU A O 1
ATOM 1915 N N . SER A 1 231 ? 2.749 -14.986 17.467 1.00 84.88 231 SER A N 1
ATOM 1916 C CA . SER A 1 231 ? 1.788 -15.217 16.395 1.00 84.88 231 SER A CA 1
ATOM 1917 C C . SER A 1 231 ? 2.502 -15.397 15.067 1.00 84.88 231 SER A C 1
ATOM 1919 O O . SER A 1 231 ? 3.563 -14.823 14.843 1.00 84.88 231 SER A O 1
ATOM 1921 N N . MET A 1 232 ? 1.900 -16.175 14.182 1.00 83.06 232 MET A N 1
ATOM 1922 C CA . MET A 1 232 ? 2.338 -16.321 12.803 1.00 83.06 232 MET A CA 1
ATOM 1923 C C . MET A 1 232 ? 1.230 -15.886 11.858 1.00 83.06 232 MET A C 1
ATOM 1925 O O . MET A 1 232 ? 0.043 -15.997 12.175 1.00 83.06 232 MET A O 1
ATOM 1929 N N . ASN A 1 233 ? 1.632 -15.409 10.694 1.00 87.06 233 ASN A N 1
ATOM 1930 C CA . ASN A 1 233 ? 0.761 -15.115 9.577 1.00 87.06 233 ASN A CA 1
ATOM 1931 C C . ASN A 1 233 ? 1.323 -15.810 8.335 1.00 87.06 233 ASN A C 1
ATOM 1933 O O . ASN A 1 233 ? 2.534 -15.911 8.174 1.00 87.06 233 ASN A O 1
ATOM 1937 N N . VAL A 1 234 ? 0.446 -16.313 7.478 1.00 90.44 234 VAL A N 1
ATOM 1938 C CA . VAL A 1 234 ? 0.803 -16.683 6.113 1.00 90.44 234 VAL A CA 1
ATOM 1939 C C . VAL A 1 234 ? -0.114 -15.912 5.191 1.00 90.44 234 VAL A C 1
ATOM 1941 O O . VAL A 1 234 ? -1.329 -16.127 5.202 1.00 90.44 234 VAL A O 1
ATOM 1944 N N . GLU A 1 235 ? 0.476 -15.022 4.410 1.00 90.25 235 GLU A N 1
ATOM 1945 C CA . GLU A 1 235 ? -0.207 -14.282 3.364 1.00 90.25 235 GLU A CA 1
ATOM 1946 C C . GLU A 1 235 ? 0.094 -14.921 2.009 1.00 90.25 235 GLU A C 1
ATOM 1948 O O . GLU A 1 235 ? 1.206 -15.377 1.768 1.00 90.25 235 GLU A O 1
ATOM 1953 N N . ALA A 1 236 ? -0.892 -14.986 1.127 1.00 90.69 236 ALA A N 1
ATOM 1954 C CA . ALA A 1 236 ? -0.696 -15.347 -0.263 1.00 90.69 236 ALA A CA 1
ATOM 1955 C C . ALA A 1 236 ? -1.418 -14.338 -1.147 1.00 90.69 236 ALA A C 1
ATOM 1957 O O . ALA A 1 236 ? -2.606 -14.063 -0.951 1.00 90.69 236 ALA A O 1
ATOM 1958 N N . ASN A 1 237 ? -0.696 -13.805 -2.126 1.00 90.62 237 ASN A N 1
ATOM 1959 C CA . ASN A 1 237 ? -1.226 -12.889 -3.120 1.00 90.62 237 ASN A CA 1
ATOM 1960 C C . ASN A 1 237 ? -1.183 -13.534 -4.497 1.00 90.62 237 ASN A C 1
ATOM 1962 O O . ASN A 1 237 ? -0.216 -14.205 -4.845 1.00 90.62 237 ASN A O 1
ATOM 1966 N N . ALA A 1 238 ? -2.210 -13.286 -5.296 1.00 90.06 238 ALA A N 1
ATOM 1967 C CA . ALA A 1 238 ? -2.279 -13.663 -6.692 1.00 90.06 238 ALA A CA 1
ATOM 1968 C C . ALA A 1 238 ? -2.861 -12.505 -7.502 1.00 90.06 238 ALA A C 1
ATOM 1970 O O . ALA A 1 238 ? -4.015 -12.107 -7.333 1.00 90.06 238 ALA A O 1
ATOM 1971 N N . ASN A 1 239 ? -2.052 -11.994 -8.416 1.00 90.31 239 ASN A N 1
ATOM 1972 C CA . ASN A 1 239 ? -2.364 -10.882 -9.291 1.00 90.31 239 ASN A CA 1
ATOM 1973 C C . ASN A 1 239 ? -2.346 -11.379 -10.725 1.00 90.31 239 ASN A C 1
ATOM 1975 O O . ASN A 1 239 ? -1.437 -12.095 -11.139 1.00 90.31 239 ASN A O 1
ATOM 1979 N N . LYS A 1 240 ? -3.333 -10.982 -11.515 1.00 89.25 240 LYS A N 1
ATOM 1980 C CA . LYS A 1 240 ? -3.373 -11.279 -12.941 1.00 89.25 240 LYS A CA 1
ATOM 1981 C C . LYS A 1 240 ? -3.839 -10.054 -13.695 1.00 89.25 240 LYS A C 1
ATOM 1983 O O . LYS A 1 240 ? -4.896 -9.509 -13.397 1.00 89.25 240 LYS A O 1
ATOM 1988 N N . ARG A 1 241 ? -3.067 -9.664 -14.698 1.00 85.50 241 ARG A N 1
ATOM 1989 C CA . ARG A 1 241 ? -3.401 -8.633 -15.667 1.00 85.50 241 ARG A CA 1
ATOM 1990 C C . ARG A 1 241 ? -3.582 -9.275 -17.031 1.00 85.50 241 ARG A C 1
ATOM 1992 O O . ARG A 1 241 ? -2.699 -9.984 -17.507 1.00 85.50 241 ARG A O 1
ATOM 1999 N N . LEU A 1 242 ? -4.714 -9.007 -17.659 1.00 87.69 242 LEU A N 1
ATOM 2000 C CA . LEU A 1 242 ? -5.043 -9.484 -18.993 1.00 87.69 242 LEU A CA 1
ATOM 2001 C C . LEU A 1 242 ? -5.423 -8.300 -19.875 1.00 87.69 242 LEU A C 1
ATOM 2003 O O . LEU A 1 242 ? -6.279 -7.498 -19.501 1.00 87.69 242 LEU A O 1
ATOM 2007 N N . PHE A 1 243 ? -4.838 -8.229 -21.063 1.00 81.56 243 PHE A N 1
ATOM 2008 C CA . PHE A 1 243 ? -5.298 -7.342 -22.121 1.00 81.56 243 PHE A CA 1
ATOM 2009 C C . PHE A 1 243 ? -6.056 -8.154 -23.165 1.00 81.56 243 PHE A C 1
ATOM 2011 O O . PHE A 1 243 ? -5.560 -9.155 -23.662 1.00 81.56 243 PHE A O 1
ATOM 2018 N N . THR A 1 244 ? -7.282 -7.737 -23.474 1.00 82.56 244 THR A N 1
ATOM 2019 C CA . THR A 1 244 ? -8.172 -8.496 -24.382 1.00 82.56 244 THR A CA 1
ATOM 2020 C C . THR A 1 244 ? -8.059 -8.087 -25.852 1.00 82.56 244 THR A C 1
ATOM 2022 O O . THR A 1 244 ? -8.749 -8.641 -26.697 1.00 82.56 244 THR A O 1
ATOM 2025 N N . THR A 1 245 ? -7.219 -7.103 -26.156 1.00 78.62 245 THR A N 1
ATOM 2026 C CA . THR A 1 245 ? -6.977 -6.573 -27.504 1.00 78.62 245 THR A CA 1
ATOM 2027 C C . THR A 1 245 ? -5.603 -7.007 -27.998 1.00 78.62 245 THR A C 1
ATOM 2029 O O . THR A 1 245 ? -4.622 -6.804 -27.280 1.00 78.62 245 THR A O 1
ATOM 2032 N N . GLU A 1 246 ? -5.538 -7.560 -29.212 1.00 72.94 246 GLU A N 1
ATOM 2033 C CA . GLU A 1 246 ? -4.349 -8.198 -29.803 1.00 72.94 246 GLU A CA 1
ATOM 2034 C C . GLU A 1 246 ? -3.038 -7.399 -29.688 1.00 72.94 246 GLU A C 1
ATOM 2036 O O . GLU A 1 246 ? -2.058 -7.992 -29.228 1.00 72.94 246 GLU A O 1
ATOM 2041 N N . PRO A 1 247 ? -2.969 -6.082 -29.985 1.00 72.50 247 PRO A N 1
ATOM 2042 C CA . PRO A 1 247 ? -1.700 -5.352 -29.878 1.00 72.50 247 PRO A CA 1
ATOM 2043 C C . PRO A 1 247 ? -1.181 -5.229 -28.440 1.00 72.50 247 PRO A C 1
ATOM 2045 O O . PRO A 1 247 ? -0.004 -4.956 -28.232 1.00 72.50 247 PRO A O 1
ATOM 2048 N N . PHE A 1 248 ? -2.037 -5.439 -27.437 1.00 75.56 248 PHE A N 1
ATOM 2049 C CA . PHE A 1 248 ? -1.696 -5.280 -26.021 1.00 75.56 248 PHE A CA 1
ATOM 2050 C C . PHE A 1 248 ? -1.635 -6.599 -25.257 1.00 75.56 248 PHE A C 1
ATOM 2052 O O . PHE A 1 248 ? -1.215 -6.616 -24.104 1.00 75.56 248 PHE A O 1
ATOM 2059 N N . ASP A 1 249 ? -2.034 -7.711 -25.869 1.00 74.81 249 ASP A N 1
ATOM 2060 C CA . ASP A 1 249 ? -2.099 -9.022 -25.217 1.00 74.81 249 ASP A CA 1
ATOM 2061 C C . ASP A 1 249 ? -0.719 -9.499 -24.712 1.00 74.81 249 ASP A C 1
ATOM 2063 O O . ASP A 1 249 ? -0.604 -10.197 -23.702 1.00 74.81 249 ASP A O 1
ATOM 2067 N N . GLN A 1 250 ? 0.357 -9.044 -25.360 1.00 71.31 250 GLN A N 1
ATOM 2068 C CA . GLN A 1 250 ? 1.738 -9.302 -24.940 1.00 71.31 250 GLN A CA 1
ATOM 2069 C C . GLN A 1 250 ? 2.081 -8.708 -23.560 1.00 71.31 250 GLN A C 1
ATOM 2071 O O . GLN A 1 250 ? 2.913 -9.279 -22.856 1.00 71.31 250 GLN A O 1
ATOM 2076 N N . ASP A 1 251 ? 1.392 -7.639 -23.140 1.00 71.38 251 ASP A N 1
ATOM 2077 C CA . ASP A 1 251 ? 1.553 -6.993 -21.828 1.00 71.38 251 ASP A CA 1
ATOM 2078 C C . ASP A 1 251 ? 0.842 -7.769 -20.694 1.00 71.38 251 ASP A C 1
ATOM 2080 O O . ASP A 1 251 ? 0.881 -7.364 -19.525 1.00 71.38 251 ASP A O 1
ATOM 2084 N N . SER A 1 252 ? 0.131 -8.859 -21.014 1.00 74.44 252 SER A N 1
ATOM 2085 C CA . SER A 1 252 ? -0.562 -9.686 -20.023 1.00 74.44 252 SER A CA 1
ATOM 2086 C C . SER A 1 252 ? 0.440 -10.402 -19.111 1.00 74.44 252 SER A C 1
ATOM 2088 O O . SER A 1 252 ? 1.423 -10.996 -19.568 1.00 74.44 252 SER A O 1
ATOM 2090 N N . ALA A 1 253 ? 0.164 -10.382 -17.809 1.00 82.44 253 ALA A N 1
ATOM 2091 C CA . ALA A 1 253 ? 1.077 -10.857 -16.777 1.00 82.44 253 ALA A CA 1
ATOM 2092 C C . ALA A 1 253 ? 0.330 -11.483 -15.600 1.00 82.44 253 ALA A C 1
ATOM 2094 O O . ALA A 1 253 ? -0.835 -11.170 -15.343 1.00 82.44 253 ALA A O 1
ATOM 2095 N N . TRP A 1 254 ? 1.006 -12.339 -14.849 1.00 87.19 254 TRP A N 1
ATOM 2096 C CA . TRP A 1 254 ? 0.536 -12.782 -13.547 1.00 87.19 254 TRP A CA 1
ATOM 2097 C C . TRP A 1 254 ? 1.679 -12.825 -12.547 1.00 87.19 254 TRP A C 1
ATOM 2099 O O . TRP A 1 254 ? 2.819 -13.115 -12.892 1.00 87.19 254 TRP A O 1
ATOM 2109 N N . GLU A 1 255 ? 1.342 -12.574 -11.295 1.00 86.25 255 GLU A N 1
ATOM 2110 C CA . GLU A 1 255 ? 2.259 -12.623 -10.173 1.00 86.25 255 GLU A CA 1
ATOM 2111 C C . GLU A 1 255 ? 1.586 -13.383 -9.038 1.00 86.25 255 GLU A C 1
ATOM 2113 O O . GLU A 1 255 ? 0.417 -13.147 -8.740 1.00 86.25 255 GLU A O 1
ATOM 2118 N N . VAL A 1 256 ? 2.302 -14.305 -8.411 1.00 88.00 256 VAL A N 1
ATOM 2119 C CA . VAL A 1 256 ? 1.844 -14.978 -7.196 1.00 88.00 256 VAL A CA 1
ATOM 2120 C C . VAL A 1 256 ? 2.958 -14.912 -6.175 1.00 88.00 256 VAL A C 1
ATOM 2122 O O . VAL A 1 256 ? 4.106 -15.173 -6.523 1.00 88.00 256 VAL A O 1
ATOM 2125 N N . ASN A 1 257 ? 2.633 -14.607 -4.924 1.00 90.19 257 ASN A N 1
ATOM 2126 C CA . ASN A 1 257 ? 3.580 -14.681 -3.823 1.00 90.19 257 ASN A CA 1
ATOM 2127 C C . ASN A 1 257 ? 2.956 -15.318 -2.578 1.00 90.19 257 ASN A C 1
ATOM 2129 O O . ASN A 1 257 ? 1.736 -15.345 -2.417 1.00 90.19 257 ASN A O 1
ATOM 2133 N N . ILE A 1 258 ? 3.816 -15.876 -1.731 1.00 92.06 258 ILE A N 1
ATOM 2134 C CA . ILE A 1 258 ? 3.484 -16.436 -0.426 1.00 92.06 258 ILE A CA 1
ATOM 2135 C C . ILE A 1 258 ? 4.473 -15.850 0.580 1.00 92.06 258 ILE A C 1
ATOM 2137 O O . ILE A 1 258 ? 5.687 -15.926 0.381 1.00 92.06 258 ILE A O 1
ATOM 2141 N N . SER A 1 259 ? 3.943 -15.296 1.664 1.00 92.00 259 SER A N 1
ATOM 2142 C CA . SER A 1 259 ? 4.673 -14.522 2.659 1.00 92.00 259 SER A CA 1
ATOM 2143 C C . SER A 1 259 ? 4.383 -15.023 4.077 1.00 92.00 259 SER A C 1
ATOM 2145 O O . SER A 1 259 ? 3.558 -14.439 4.787 1.00 92.00 259 SER A O 1
ATOM 2147 N N . PRO A 1 260 ? 5.004 -16.130 4.526 1.00 92.31 260 PRO A N 1
ATOM 2148 C CA . PRO A 1 260 ? 5.005 -16.478 5.938 1.00 92.31 260 PRO A CA 1
ATOM 2149 C C . PRO A 1 260 ? 5.732 -15.415 6.772 1.00 92.31 260 PRO A C 1
ATOM 2151 O O . PRO A 1 260 ? 6.822 -14.949 6.442 1.00 92.31 260 PRO A O 1
ATOM 2154 N N . SER A 1 261 ? 5.152 -15.076 7.915 1.00 90.25 261 SER A N 1
ATOM 2155 C CA . SER A 1 261 ? 5.746 -14.187 8.901 1.00 90.25 261 SER A CA 1
ATOM 2156 C C . SER A 1 261 ? 5.467 -14.656 10.323 1.00 90.25 261 SER A C 1
ATOM 2158 O O . SER A 1 261 ? 4.469 -15.317 10.619 1.00 90.25 261 SER A O 1
ATOM 2160 N N . ALA A 1 262 ? 6.383 -14.323 11.222 1.00 87.12 262 ALA A N 1
ATOM 2161 C CA . ALA A 1 262 ? 6.301 -14.605 12.640 1.00 87.12 262 ALA A CA 1
ATOM 2162 C C . ALA A 1 262 ? 6.548 -13.323 13.433 1.00 87.12 262 ALA A C 1
ATOM 2164 O O . ALA A 1 262 ? 7.405 -12.509 13.089 1.00 87.12 262 ALA A O 1
ATOM 2165 N N . PHE A 1 263 ? 5.783 -13.152 14.504 1.00 87.94 263 PHE A N 1
ATOM 2166 C CA . PHE A 1 263 ? 5.765 -11.958 15.332 1.00 87.94 263 PHE A CA 1
ATOM 2167 C C . PHE A 1 263 ? 5.973 -12.339 16.793 1.00 87.94 263 PHE A C 1
ATOM 2169 O O . PHE A 1 263 ? 5.220 -13.149 17.339 1.00 87.94 263 PHE A O 1
ATOM 2176 N N . TRP A 1 264 ? 6.956 -11.709 17.432 1.00 89.25 264 TRP A N 1
ATOM 2177 C CA . TRP A 1 264 ? 7.302 -11.914 18.834 1.00 89.25 264 TRP A CA 1
ATOM 2178 C C . TRP A 1 264 ? 7.103 -10.636 19.644 1.00 8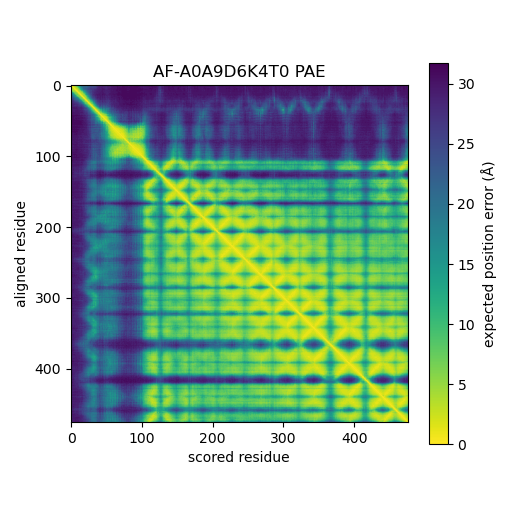9.25 264 TRP A C 1
ATOM 2180 O O . TRP A 1 264 ? 7.830 -9.660 19.467 1.00 89.25 264 TRP A O 1
ATOM 2190 N N . ASN A 1 265 ? 6.147 -10.650 20.573 1.00 85.38 265 ASN A N 1
ATOM 2191 C CA . ASN A 1 265 ? 5.938 -9.573 21.539 1.00 85.38 265 ASN A CA 1
ATOM 2192 C C . ASN A 1 265 ? 6.842 -9.806 22.759 1.00 85.38 265 ASN A C 1
ATOM 2194 O O . ASN A 1 265 ? 6.514 -10.612 23.637 1.00 85.38 265 ASN A O 1
ATOM 2198 N N . PHE A 1 266 ? 7.973 -9.099 22.831 1.00 85.62 266 PHE A N 1
ATOM 2199 C CA . PHE A 1 266 ? 8.853 -9.144 24.006 1.00 85.62 266 PHE A CA 1
ATOM 2200 C C . PHE A 1 266 ? 8.207 -8.450 25.206 1.00 85.62 266 PHE A C 1
ATOM 2202 O O . PHE A 1 266 ? 8.293 -8.933 26.335 1.00 85.62 266 PHE A O 1
ATOM 2209 N N . THR A 1 267 ? 7.512 -7.337 24.950 1.00 82.50 267 THR A N 1
ATOM 2210 C CA . THR A 1 267 ? 6.734 -6.598 25.948 1.00 82.50 267 THR A CA 1
ATOM 2211 C C . THR A 1 267 ? 5.363 -6.220 25.377 1.00 82.50 267 THR A C 1
ATOM 2213 O O . THR A 1 267 ? 5.178 -6.229 24.162 1.00 82.50 267 THR A O 1
ATOM 2216 N N . PRO A 1 268 ? 4.394 -5.793 26.207 1.00 75.94 268 PRO A N 1
ATOM 2217 C CA . PRO A 1 268 ? 3.123 -5.245 25.719 1.00 75.94 268 PRO A CA 1
ATOM 2218 C C . PRO A 1 268 ? 3.251 -3.939 24.918 1.00 75.94 268 PRO A C 1
ATOM 2220 O O . PRO A 1 268 ? 2.231 -3.383 24.515 1.00 75.94 268 PRO A O 1
ATOM 2223 N N . LYS A 1 269 ? 4.473 -3.415 24.758 1.00 82.38 269 LYS A N 1
ATOM 2224 C CA . LYS A 1 269 ? 4.806 -2.177 24.050 1.00 82.38 269 LYS A CA 1
ATOM 2225 C C . LYS A 1 269 ? 5.859 -2.380 22.961 1.00 82.38 269 LYS A C 1
ATOM 2227 O O . LYS A 1 269 ? 6.201 -1.395 22.322 1.00 82.38 269 LYS A O 1
ATOM 2232 N N . SER A 1 270 ? 6.404 -3.585 22.773 1.00 82.44 270 SER A N 1
ATOM 2233 C CA . SER A 1 270 ? 7.417 -3.859 21.750 1.00 82.44 270 SER A CA 1
ATOM 2234 C C . SER A 1 270 ? 7.257 -5.236 21.108 1.00 82.44 270 SER A C 1
ATOM 2236 O O . SER A 1 270 ? 6.926 -6.221 21.773 1.00 82.44 270 SER A O 1
ATOM 2238 N N . ARG A 1 271 ? 7.512 -5.297 19.802 1.00 87.06 271 ARG A N 1
ATOM 2239 C CA . ARG A 1 271 ? 7.370 -6.488 18.969 1.00 87.06 271 ARG A CA 1
ATOM 2240 C C . ARG A 1 271 ? 8.483 -6.532 17.930 1.00 87.06 271 ARG A C 1
ATOM 2242 O O . ARG A 1 271 ? 8.772 -5.512 17.312 1.00 87.06 271 ARG A O 1
ATOM 2249 N N . ALA A 1 272 ? 9.062 -7.706 17.711 1.00 90.88 272 ALA A N 1
ATOM 2250 C CA . ALA A 1 272 ? 9.847 -7.983 16.513 1.00 90.88 272 ALA A CA 1
ATOM 2251 C C . ALA A 1 272 ? 9.064 -8.868 15.549 1.00 90.88 272 ALA A C 1
ATOM 2253 O O . ALA A 1 272 ? 8.198 -9.643 15.958 1.00 90.88 272 ALA A O 1
ATOM 2254 N N . SER A 1 273 ? 9.393 -8.759 14.271 1.00 91.69 273 SER A N 1
ATOM 2255 C CA . SER A 1 273 ? 8.835 -9.570 13.201 1.00 91.69 273 SER A CA 1
ATOM 2256 C C . SER A 1 273 ? 9.939 -10.123 12.315 1.00 91.69 273 SER A C 1
ATOM 2258 O O . SER A 1 273 ? 10.901 -9.420 12.011 1.00 91.69 273 SER A O 1
ATOM 2260 N N . LEU A 1 274 ? 9.758 -11.355 11.860 1.00 94.06 274 LEU A N 1
ATOM 2261 C CA . LEU A 1 274 ? 10.542 -11.971 10.800 1.00 94.06 274 LEU A CA 1
ATOM 2262 C C . LEU A 1 274 ? 9.565 -12.407 9.714 1.00 94.06 274 LEU A C 1
ATOM 2264 O O . LEU A 1 274 ? 8.604 -13.117 10.003 1.00 94.06 274 LEU A O 1
ATOM 2268 N N . GLY A 1 275 ? 9.798 -11.974 8.486 1.00 93.25 275 GLY A N 1
ATOM 2269 C CA . GLY A 1 275 ? 9.025 -12.351 7.315 1.00 93.25 275 GLY A CA 1
ATOM 2270 C C . GLY A 1 275 ? 9.929 -12.948 6.252 1.00 93.25 275 GLY A C 1
ATOM 2271 O O . GLY A 1 275 ? 11.081 -12.541 6.105 1.00 93.25 275 GLY A O 1
ATOM 2272 N N . TYR A 1 276 ? 9.387 -13.898 5.506 1.00 93.88 276 TYR A N 1
ATOM 2273 C CA . TYR A 1 276 ? 9.966 -14.374 4.263 1.00 93.88 276 TYR A CA 1
ATOM 2274 C C . TYR A 1 276 ? 8.886 -14.325 3.195 1.00 93.88 276 TYR A C 1
ATOM 2276 O O . TYR A 1 276 ? 7.775 -14.771 3.449 1.00 93.88 276 TYR A O 1
ATOM 2284 N N . THR A 1 277 ? 9.206 -13.802 2.022 1.00 93.38 277 THR A N 1
ATOM 2285 C CA . THR A 1 277 ? 8.320 -13.766 0.862 1.00 93.38 277 THR A CA 1
ATOM 2286 C C . THR A 1 277 ? 8.987 -14.517 -0.269 1.00 93.38 277 THR A C 1
ATOM 2288 O O . THR A 1 277 ? 10.137 -14.247 -0.595 1.00 93.38 277 THR A O 1
ATOM 2291 N N . TYR A 1 278 ? 8.253 -15.423 -0.899 1.00 93.25 278 TYR A N 1
ATOM 2292 C CA . TYR A 1 278 ? 8.630 -16.032 -2.166 1.00 93.25 278 TYR A CA 1
ATOM 2293 C C . TYR A 1 278 ? 7.555 -15.714 -3.195 1.00 93.25 278 TYR A C 1
ATOM 2295 O O . TYR A 1 278 ? 6.368 -15.860 -2.908 1.00 93.25 278 TYR A O 1
ATOM 2303 N N . GLY A 1 279 ? 7.951 -15.305 -4.394 1.00 92.69 279 GLY A N 1
ATOM 2304 C CA . GLY A 1 279 ? 7.024 -14.974 -5.462 1.00 92.69 279 GLY A CA 1
ATOM 2305 C C . GLY A 1 279 ? 7.540 -15.339 -6.840 1.00 92.69 279 GLY A C 1
ATOM 2306 O O . GLY A 1 279 ? 8.739 -15.456 -7.071 1.00 92.69 279 GLY A O 1
ATOM 2307 N N . ALA A 1 280 ? 6.606 -15.517 -7.761 1.00 86.81 280 ALA A N 1
ATOM 2308 C CA . ALA A 1 280 ? 6.858 -15.738 -9.169 1.00 86.81 280 ALA A CA 1
ATOM 2309 C C . ALA A 1 280 ? 6.051 -14.723 -9.969 1.00 86.81 280 ALA A C 1
ATOM 2311 O O . ALA A 1 280 ? 4.834 -14.634 -9.812 1.00 86.81 280 ALA A O 1
ATOM 2312 N N . ASN A 1 281 ? 6.723 -14.007 -10.861 1.00 83.88 281 ASN A N 1
ATOM 2313 C CA . ASN A 1 281 ? 6.104 -13.141 -11.850 1.00 83.88 281 ASN A CA 1
ATOM 2314 C C . ASN A 1 281 ? 6.343 -13.726 -13.241 1.00 83.88 281 ASN A C 1
ATOM 2316 O O . ASN A 1 281 ? 7.455 -14.160 -13.573 1.00 83.88 281 ASN A O 1
ATOM 2320 N N . ARG A 1 282 ? 5.292 -13.778 -14.054 1.00 81.38 282 ARG A N 1
ATOM 2321 C CA . ARG A 1 282 ? 5.360 -14.234 -15.437 1.00 81.38 282 ARG A CA 1
ATOM 2322 C C . ARG A 1 282 ? 4.639 -13.274 -16.355 1.00 81.38 282 ARG A C 1
ATOM 2324 O O . ARG A 1 282 ? 3.485 -12.919 -16.130 1.00 81.38 282 ARG A O 1
ATOM 2331 N N . ILE A 1 283 ? 5.301 -12.963 -17.455 1.00 78.00 283 ILE A N 1
ATOM 2332 C CA . ILE A 1 283 ? 4.773 -12.157 -18.546 1.00 78.00 283 ILE A CA 1
ATOM 2333 C C . ILE A 1 283 ? 4.715 -13.043 -19.790 1.00 78.00 283 ILE A C 1
ATOM 2335 O O . ILE A 1 283 ? 5.535 -13.950 -19.974 1.00 78.00 283 ILE A O 1
ATOM 2339 N N . ARG A 1 284 ? 3.718 -12.821 -20.648 1.00 73.62 284 ARG A N 1
ATOM 2340 C CA . ARG A 1 284 ? 3.466 -13.669 -21.822 1.00 73.62 284 ARG A CA 1
ATOM 2341 C C . ARG A 1 284 ? 4.677 -13.787 -22.757 1.00 73.62 284 ARG A C 1
ATOM 2343 O O . ARG A 1 284 ? 4.916 -14.862 -23.304 1.00 73.62 284 ARG A O 1
ATOM 2350 N N . THR A 1 285 ? 5.463 -12.721 -22.891 1.00 66.75 285 THR A N 1
ATOM 2351 C CA . THR A 1 285 ? 6.675 -12.653 -23.727 1.00 66.75 285 THR A CA 1
ATOM 2352 C C . THR A 1 285 ? 7.891 -13.378 -23.135 1.00 66.75 285 THR A C 1
ATOM 2354 O O . THR A 1 285 ? 8.911 -13.485 -23.808 1.00 66.75 285 THR A O 1
ATOM 2357 N N . LYS A 1 286 ? 7.788 -13.933 -21.916 1.00 66.44 286 LYS A N 1
ATOM 2358 C CA . LYS A 1 286 ? 8.804 -14.714 -21.176 1.00 66.44 286 LYS A CA 1
ATOM 2359 C C . LYS A 1 286 ? 10.129 -14.011 -20.845 1.00 66.44 286 LYS A C 1
ATOM 2361 O O . LYS A 1 286 ? 10.781 -14.450 -19.899 1.00 66.44 286 LYS A O 1
ATOM 2366 N N . SER A 1 287 ? 10.510 -12.950 -21.558 1.00 62.34 287 SER A N 1
ATOM 2367 C CA . SER A 1 287 ? 11.790 -12.234 -21.415 1.00 62.34 287 SER A CA 1
ATOM 2368 C C . SER A 1 287 ? 12.018 -11.636 -20.025 1.00 62.34 287 SER A C 1
ATOM 2370 O O . SER A 1 287 ? 13.151 -11.395 -19.633 1.00 62.34 287 SER A O 1
ATOM 2372 N N . THR A 1 288 ? 10.950 -11.444 -19.257 1.00 67.31 288 THR A N 1
ATOM 2373 C CA . THR A 1 288 ? 10.950 -10.784 -17.945 1.00 67.31 288 THR A CA 1
ATOM 2374 C C . THR A 1 288 ? 10.345 -11.658 -16.846 1.00 67.31 288 THR A C 1
ATOM 2376 O O . THR A 1 288 ? 9.946 -11.166 -15.793 1.00 67.31 288 THR A O 1
ATOM 2379 N N . ASN A 1 289 ? 10.267 -12.973 -17.072 1.00 78.00 289 ASN A N 1
ATOM 2380 C CA . ASN A 1 289 ? 9.847 -13.913 -16.038 1.00 78.00 289 ASN A CA 1
ATOM 2381 C C . ASN A 1 289 ? 10.879 -13.937 -14.911 1.00 78.00 289 ASN A C 1
ATOM 2383 O O . ASN A 1 289 ? 12.043 -14.249 -15.159 1.00 78.00 289 ASN A O 1
ATOM 2387 N N . THR A 1 290 ? 10.444 -13.686 -13.682 1.00 81.50 290 THR A N 1
ATOM 2388 C CA . THR A 1 290 ? 11.324 -13.628 -12.513 1.00 81.50 290 THR A CA 1
ATOM 2389 C C . THR A 1 290 ? 10.739 -14.415 -11.353 1.00 81.50 290 THR A C 1
ATOM 2391 O O . THR A 1 290 ? 9.521 -14.490 -11.176 1.00 81.50 290 THR A O 1
ATOM 2394 N N . ASP A 1 291 ? 11.615 -15.032 -10.573 1.00 88.44 291 ASP A N 1
ATOM 2395 C CA . ASP A 1 291 ? 11.294 -15.512 -9.235 1.00 88.44 291 ASP A CA 1
ATOM 2396 C C . ASP A 1 291 ? 11.945 -14.552 -8.237 1.00 88.44 291 ASP A C 1
ATOM 2398 O O . ASP A 1 291 ? 13.087 -14.139 -8.417 1.00 88.44 291 ASP A O 1
ATOM 2402 N N . SER A 1 292 ? 11.204 -14.143 -7.216 1.00 89.44 292 SER A N 1
ATOM 2403 C CA . SER A 1 292 ? 11.646 -13.171 -6.222 1.00 89.44 292 SER A CA 1
ATOM 2404 C C . SER A 1 292 ? 11.584 -13.773 -4.833 1.00 89.44 292 SER A C 1
ATOM 2406 O O . SER A 1 292 ? 10.607 -14.434 -4.483 1.00 89.44 292 SER A O 1
ATOM 2408 N N . GLN A 1 293 ? 12.594 -13.493 -4.026 1.00 92.19 293 GLN A N 1
ATOM 2409 C CA . GLN A 1 293 ? 12.639 -13.861 -2.621 1.00 92.19 293 GLN A CA 1
ATOM 2410 C C . GLN A 1 293 ? 12.957 -12.623 -1.799 1.00 92.19 293 GLN A C 1
ATOM 2412 O O . GLN A 1 293 ? 13.784 -11.819 -2.214 1.00 92.19 293 GLN A O 1
ATOM 2417 N N . GLU A 1 294 ? 12.335 -12.468 -0.640 1.00 92.50 294 GLU A N 1
ATOM 2418 C CA . GLU A 1 294 ? 12.638 -11.382 0.287 1.00 92.50 294 GLU A CA 1
ATOM 2419 C C . GLU A 1 294 ? 12.642 -11.907 1.718 1.00 92.50 294 GLU A C 1
ATOM 2421 O O . GLU A 1 294 ? 11.714 -12.594 2.135 1.00 92.50 294 GLU A O 1
ATOM 2426 N N . VAL A 1 295 ? 13.671 -11.566 2.487 1.00 93.88 295 VAL A N 1
ATOM 2427 C CA . VAL A 1 295 ? 13.700 -11.744 3.942 1.00 93.88 295 VAL A CA 1
ATOM 2428 C C . VAL A 1 295 ? 13.561 -10.369 4.575 1.00 93.88 295 VAL A C 1
ATOM 2430 O O . VAL A 1 295 ? 14.301 -9.451 4.226 1.00 93.88 295 VAL A O 1
ATOM 2433 N N . ARG A 1 296 ? 12.645 -10.227 5.533 1.00 93.12 296 ARG A N 1
ATOM 2434 C CA . ARG A 1 296 ? 12.394 -8.970 6.242 1.00 93.12 296 ARG A CA 1
ATOM 2435 C C . ARG A 1 296 ? 12.458 -9.171 7.745 1.00 93.12 296 ARG A C 1
ATOM 2437 O O . ARG A 1 296 ? 11.796 -10.049 8.290 1.00 93.12 296 ARG A O 1
ATOM 2444 N N . VAL A 1 297 ? 13.202 -8.312 8.424 1.00 93.31 297 VAL A N 1
ATOM 2445 C CA . VAL A 1 297 ? 13.229 -8.215 9.883 1.00 93.31 297 VAL A CA 1
ATOM 2446 C C . VAL A 1 297 ? 12.688 -6.851 10.271 1.00 93.31 297 VAL A C 1
ATOM 2448 O O . VAL A 1 297 ? 13.064 -5.838 9.691 1.00 93.31 297 VAL A O 1
ATOM 2451 N N . GLY A 1 298 ? 11.793 -6.821 11.248 1.00 92.94 298 GLY A N 1
ATOM 2452 C CA . GLY A 1 298 ? 11.181 -5.594 11.734 1.00 92.94 298 GLY A CA 1
ATOM 2453 C C . GLY A 1 298 ? 11.194 -5.528 13.249 1.00 92.94 298 GLY A C 1
ATOM 2454 O O . GLY A 1 298 ? 11.110 -6.543 13.939 1.00 92.94 298 GLY A O 1
ATOM 2455 N N . TYR A 1 299 ? 11.265 -4.313 13.766 1.00 89.88 299 TYR A N 1
ATOM 2456 C CA . TYR A 1 299 ? 11.020 -3.969 15.152 1.00 89.88 299 TYR A CA 1
ATOM 2457 C C . TYR A 1 299 ? 9.997 -2.846 15.204 1.00 89.88 299 TYR A C 1
ATOM 2459 O O . TYR A 1 299 ? 10.037 -1.896 14.423 1.00 89.88 299 TYR A O 1
ATOM 2467 N N . PHE A 1 300 ? 9.101 -2.927 16.171 1.00 87.12 300 PHE A N 1
ATOM 2468 C CA . PHE A 1 300 ? 8.160 -1.869 16.455 1.00 87.12 300 PHE A CA 1
ATOM 2469 C C . PHE A 1 300 ? 7.940 -1.754 17.955 1.00 87.12 300 PHE A C 1
ATOM 2471 O O . PHE A 1 300 ? 7.824 -2.762 18.654 1.00 87.12 300 PHE A O 1
ATOM 2478 N N . GLY A 1 301 ? 7.855 -0.532 18.470 1.00 78.88 301 GLY A N 1
ATOM 2479 C CA . GLY A 1 301 ? 7.528 -0.332 19.870 1.00 78.88 301 GLY A CA 1
ATOM 2480 C C . GLY A 1 301 ? 7.170 1.092 20.264 1.00 78.88 301 GLY A C 1
ATOM 2481 O O . GLY A 1 301 ? 7.517 2.064 19.599 1.00 78.88 301 GLY A O 1
ATOM 2482 N N . LYS A 1 302 ? 6.463 1.216 21.387 1.00 85.62 302 LYS A N 1
ATOM 2483 C CA . LYS A 1 302 ? 6.137 2.492 22.027 1.00 85.62 302 LYS A CA 1
ATOM 2484 C C . LYS A 1 302 ? 7.307 2.951 22.893 1.00 85.62 302 LYS A C 1
ATOM 2486 O O . LYS A 1 302 ? 7.630 2.299 23.883 1.00 85.62 302 LYS A O 1
ATOM 2491 N N . ILE A 1 303 ? 7.889 4.099 22.549 1.00 83.31 303 ILE A N 1
ATOM 2492 C CA . ILE A 1 303 ? 8.893 4.783 23.378 1.00 83.31 303 ILE A CA 1
ATOM 2493 C C . ILE A 1 303 ? 8.189 5.446 24.569 1.00 83.31 303 ILE A C 1
ATOM 2495 O O . ILE A 1 303 ? 8.610 5.312 25.714 1.00 83.31 303 ILE A O 1
ATOM 2499 N N . THR A 1 304 ? 7.069 6.126 24.307 1.00 85.88 304 THR A N 1
ATOM 2500 C CA . THR A 1 304 ? 6.229 6.773 25.326 1.00 85.88 304 THR A CA 1
ATOM 2501 C C . THR A 1 304 ? 4.756 6.443 25.079 1.00 85.88 304 THR A C 1
ATOM 2503 O O . THR A 1 304 ? 4.410 5.797 24.093 1.00 85.88 304 THR A O 1
ATOM 2506 N N . GLY A 1 305 ? 3.848 6.909 25.943 1.00 77.31 305 GLY A N 1
ATOM 2507 C CA . GLY A 1 305 ? 2.404 6.767 25.701 1.00 77.31 305 GLY A CA 1
ATOM 2508 C C . GLY A 1 305 ? 1.908 7.450 24.416 1.00 77.31 305 GLY A C 1
ATOM 2509 O O . GLY A 1 305 ? 0.836 7.104 23.937 1.00 77.31 305 GLY A O 1
ATOM 2510 N N . LYS A 1 306 ? 2.688 8.385 23.856 1.00 84.50 306 LYS A N 1
ATOM 2511 C CA . LYS A 1 306 ? 2.348 9.202 22.681 1.00 84.50 306 LYS A CA 1
ATOM 2512 C C . LYS A 1 306 ? 3.296 9.002 21.497 1.00 84.50 306 LYS A C 1
ATOM 2514 O O . LYS A 1 306 ? 3.104 9.629 20.461 1.00 84.50 306 LYS A O 1
ATOM 2519 N N . THR A 1 307 ? 4.335 8.185 21.647 1.00 82.56 307 THR A N 1
ATOM 2520 C CA . THR A 1 307 ? 5.394 8.048 20.644 1.00 82.56 307 THR A CA 1
ATOM 2521 C C . THR A 1 307 ? 5.672 6.583 20.373 1.00 82.56 307 THR A C 1
ATOM 2523 O O . THR A 1 307 ? 5.961 5.831 21.307 1.00 82.56 307 THR A O 1
ATOM 2526 N N . SER A 1 308 ? 5.650 6.195 19.103 1.00 85.94 308 SER A N 1
ATOM 2527 C CA . SER A 1 308 ? 6.079 4.877 18.644 1.00 85.94 308 SER A CA 1
ATOM 2528 C C . SER A 1 308 ? 7.169 4.987 17.591 1.00 85.94 308 SER A C 1
ATOM 2530 O O . SER A 1 308 ? 7.253 5.964 16.849 1.00 85.94 308 SER A O 1
ATOM 2532 N N . LEU A 1 309 ? 8.020 3.971 17.568 1.00 88.81 309 LEU A N 1
ATOM 2533 C CA . LEU A 1 309 ? 9.125 3.810 16.643 1.00 88.81 309 LEU A CA 1
ATOM 2534 C C . LEU A 1 309 ? 8.983 2.463 15.942 1.00 88.81 309 LEU A C 1
ATOM 2536 O O . LEU A 1 309 ? 8.662 1.455 16.570 1.00 88.81 309 LEU A O 1
ATOM 2540 N N . SER A 1 310 ? 9.269 2.465 14.652 1.00 89.50 310 SER A N 1
ATOM 2541 C CA . SER A 1 310 ? 9.429 1.301 13.793 1.00 89.50 310 SER A CA 1
ATOM 2542 C C . SER A 1 310 ? 10.824 1.331 13.182 1.00 89.50 310 SER A C 1
ATOM 2544 O O . SER A 1 310 ? 11.366 2.402 12.893 1.00 89.50 310 SER A O 1
ATOM 2546 N N . ALA A 1 311 ? 11.408 0.160 12.999 1.00 91.31 311 ALA A N 1
ATOM 2547 C CA . ALA A 1 311 ? 12.611 -0.036 12.214 1.00 91.31 311 ALA A CA 1
ATOM 2548 C C . ALA A 1 311 ? 12.457 -1.335 11.436 1.00 91.31 311 ALA A C 1
ATOM 2550 O O . ALA A 1 311 ? 11.982 -2.327 11.990 1.00 91.31 311 ALA A O 1
ATOM 2551 N N . ASP A 1 312 ? 12.844 -1.344 10.173 1.00 89.50 312 ASP A N 1
ATOM 2552 C CA . ASP A 1 312 ? 12.779 -2.533 9.345 1.00 89.50 312 ASP A CA 1
ATOM 2553 C C . ASP A 1 312 ? 13.955 -2.619 8.383 1.00 89.50 312 ASP A C 1
ATOM 2555 O O . ASP A 1 312 ? 14.481 -1.617 7.907 1.00 89.50 312 ASP A O 1
ATOM 2559 N N . ILE A 1 313 ? 14.401 -3.844 8.143 1.00 93.31 313 ILE A N 1
ATOM 2560 C CA . ILE A 1 313 ? 15.466 -4.167 7.206 1.00 93.31 313 ILE A CA 1
ATOM 2561 C C . ILE A 1 313 ? 14.945 -5.302 6.337 1.00 93.31 313 ILE A C 1
ATOM 2563 O O . ILE A 1 313 ? 14.476 -6.313 6.869 1.00 93.31 313 ILE A O 1
ATOM 2567 N N . SER A 1 314 ? 15.028 -5.161 5.017 1.00 93.88 314 SER A N 1
ATOM 2568 C CA . SER A 1 314 ? 14.784 -6.278 4.109 1.00 93.88 314 SER A CA 1
ATOM 2569 C C . SER A 1 314 ? 15.898 -6.476 3.104 1.00 93.88 314 SER A C 1
ATOM 2571 O O . SER A 1 314 ? 16.559 -5.531 2.681 1.00 93.88 314 SER A O 1
ATOM 2573 N N . TYR A 1 315 ? 16.102 -7.737 2.744 1.00 94.50 315 TYR A N 1
ATOM 2574 C CA . TYR A 1 315 ? 16.948 -8.149 1.641 1.00 94.50 315 TYR A CA 1
ATOM 2575 C C . TYR A 1 315 ? 16.098 -8.927 0.645 1.00 94.50 315 TYR A C 1
ATOM 2577 O O . TYR A 1 315 ? 15.483 -9.930 1.008 1.00 94.50 315 TYR A O 1
ATOM 2585 N N . GLY A 1 316 ? 16.062 -8.447 -0.592 1.00 93.50 316 GLY A N 1
ATOM 2586 C CA . GLY A 1 316 ? 15.379 -9.057 -1.717 1.00 93.50 316 GLY A CA 1
ATOM 2587 C C . GLY A 1 316 ? 16.368 -9.539 -2.770 1.00 93.50 316 GLY A C 1
ATOM 2588 O O . GLY A 1 316 ? 17.349 -8.860 -3.066 1.00 93.50 316 GLY A O 1
ATOM 2589 N N . HIS A 1 317 ? 16.079 -10.686 -3.368 1.00 90.56 317 HIS A N 1
ATOM 2590 C CA . HIS A 1 317 ? 16.790 -11.231 -4.515 1.00 90.56 317 HIS A CA 1
ATOM 2591 C C . HIS A 1 317 ? 15.780 -11.606 -5.599 1.00 90.56 317 HIS A C 1
ATOM 2593 O O . HIS A 1 317 ? 14.774 -12.260 -5.316 1.00 90.56 317 HIS A O 1
ATOM 2599 N N . GLN A 1 318 ? 16.038 -11.198 -6.837 1.00 89.19 318 GLN A N 1
ATOM 2600 C CA . GLN A 1 318 ? 15.236 -11.565 -7.997 1.00 89.19 318 GLN A CA 1
ATOM 2601 C C . GLN A 1 318 ? 16.097 -12.311 -9.005 1.00 89.19 318 GLN A C 1
ATOM 2603 O O . GLN A 1 318 ? 17.073 -11.769 -9.524 1.00 89.19 318 GLN A O 1
ATOM 2608 N N . THR A 1 319 ? 15.687 -13.541 -9.298 1.00 82.94 319 THR A N 1
ATOM 2609 C CA . THR A 1 319 ? 16.321 -14.408 -10.283 1.00 82.94 319 THR A CA 1
ATOM 2610 C C . THR A 1 319 ? 15.477 -14.404 -11.560 1.00 82.94 319 THR A C 1
ATOM 2612 O O . THR A 1 319 ? 14.344 -14.908 -11.560 1.00 82.94 319 THR A O 1
ATOM 2615 N N . PRO A 1 320 ? 15.973 -13.831 -12.662 1.00 80.81 320 PRO A N 1
ATOM 2616 C CA . PRO A 1 320 ? 15.310 -13.918 -13.949 1.00 80.81 320 PRO A CA 1
ATOM 2617 C C . PRO A 1 320 ? 15.424 -15.327 -14.536 1.00 80.81 320 PRO A C 1
ATOM 2619 O O . PRO A 1 320 ? 16.367 -16.066 -14.276 1.00 80.81 320 PRO A O 1
ATOM 2622 N N . LYS A 1 321 ? 14.450 -15.708 -15.366 1.00 76.25 321 LYS A N 1
ATOM 2623 C CA . LYS A 1 321 ? 14.474 -16.987 -16.099 1.00 76.25 321 LYS A CA 1
ATOM 2624 C C . LYS A 1 321 ? 15.130 -16.893 -17.470 1.00 76.25 321 LYS A C 1
ATOM 2626 O O . LYS A 1 321 ? 15.476 -17.923 -18.040 1.00 76.25 321 LYS A O 1
ATOM 2631 N N . ALA A 1 322 ? 15.250 -15.686 -18.016 1.00 70.00 322 ALA A N 1
ATOM 2632 C CA . ALA A 1 322 ? 15.974 -15.435 -19.253 1.00 70.00 322 ALA A CA 1
ATOM 2633 C C . ALA A 1 322 ? 17.426 -15.065 -18.925 1.00 70.00 322 ALA A C 1
ATOM 2635 O O . ALA A 1 322 ? 17.658 -14.262 -18.028 1.00 70.00 322 ALA A O 1
ATOM 2636 N N . ILE A 1 323 ? 18.380 -15.628 -19.669 1.00 61.91 323 ILE A N 1
ATOM 2637 C CA . ILE A 1 323 ? 19.829 -15.435 -19.458 1.00 61.91 323 ILE A CA 1
ATOM 2638 C C . ILE A 1 323 ? 20.245 -13.964 -19.641 1.00 61.91 323 ILE A C 1
ATOM 2640 O O . ILE A 1 323 ? 21.176 -13.495 -18.996 1.00 61.91 323 ILE A O 1
ATOM 2644 N N . GLU A 1 324 ? 19.539 -13.240 -20.509 1.00 65.06 324 GLU A N 1
ATOM 2645 C CA . GLU A 1 324 ? 19.785 -11.826 -20.821 1.00 65.06 324 GLU A CA 1
ATOM 2646 C C . GLU A 1 324 ? 19.142 -10.868 -19.808 1.00 65.06 324 GLU A C 1
ATOM 2648 O O . GLU A 1 324 ? 19.456 -9.678 -19.785 1.00 65.06 324 GLU A O 1
ATOM 2653 N N . ALA A 1 325 ? 18.211 -11.357 -18.984 1.00 69.88 325 ALA A N 1
ATOM 2654 C CA . ALA A 1 325 ? 17.541 -10.515 -18.008 1.00 69.88 325 ALA A CA 1
ATOM 2655 C C . ALA A 1 325 ? 18.425 -10.339 -16.761 1.00 69.88 325 ALA A C 1
ATOM 2657 O O . ALA A 1 325 ? 19.146 -11.261 -16.379 1.00 69.88 325 ALA A O 1
ATOM 2658 N N . PRO A 1 326 ? 18.397 -9.154 -16.129 1.00 73.38 326 PRO A N 1
ATOM 2659 C CA . PRO A 1 326 ? 19.277 -8.856 -15.013 1.00 73.38 326 PRO A CA 1
ATOM 2660 C C . PRO A 1 326 ? 18.855 -9.552 -13.717 1.00 73.38 326 PRO A C 1
ATOM 2662 O O . PRO A 1 326 ? 17.676 -9.560 -13.356 1.00 73.38 326 PRO A O 1
ATOM 2665 N N . GLU A 1 327 ? 19.837 -10.051 -12.972 1.00 83.19 327 GLU A N 1
ATOM 2666 C CA . GLU A 1 327 ? 19.678 -10.380 -11.557 1.00 83.19 327 GLU A CA 1
ATOM 2667 C C . GLU A 1 327 ? 19.640 -9.096 -10.732 1.00 83.19 327 GLU A C 1
ATOM 2669 O O . GLU A 1 327 ? 20.448 -8.186 -10.939 1.00 83.19 327 GLU A O 1
ATOM 2674 N N . VAL A 1 328 ? 18.709 -9.025 -9.780 1.00 85.81 328 VAL A N 1
ATOM 2675 C CA . VAL A 1 328 ? 18.512 -7.838 -8.941 1.00 85.81 328 VAL A CA 1
ATOM 2676 C C . VAL A 1 328 ? 18.609 -8.220 -7.472 1.00 85.81 328 VAL A C 1
ATOM 2678 O O . VAL A 1 328 ? 17.882 -9.087 -6.994 1.00 85.81 328 VAL A O 1
ATOM 2681 N N . ASN A 1 329 ? 19.484 -7.537 -6.743 1.00 89.31 329 ASN A N 1
ATOM 2682 C CA . ASN A 1 329 ? 19.607 -7.624 -5.294 1.00 89.31 329 ASN A CA 1
ATOM 2683 C C . ASN A 1 329 ? 19.224 -6.284 -4.682 1.00 89.31 329 ASN A C 1
ATOM 2685 O O . ASN A 1 329 ? 19.794 -5.266 -5.064 1.00 89.31 329 ASN A O 1
ATOM 2689 N N . THR A 1 330 ? 18.328 -6.281 -3.703 1.00 89.81 330 THR A N 1
ATOM 2690 C CA . THR A 1 330 ? 17.864 -5.055 -3.048 1.00 89.81 330 THR A CA 1
ATOM 2691 C C . THR A 1 330 ? 18.016 -5.175 -1.542 1.00 89.81 330 THR A C 1
ATOM 2693 O O . THR A 1 330 ? 17.582 -6.157 -0.952 1.00 89.81 330 THR A O 1
ATOM 2696 N N . ILE A 1 331 ? 18.597 -4.167 -0.902 1.00 91.69 331 ILE A N 1
ATOM 2697 C CA . ILE A 1 331 ? 18.600 -3.999 0.551 1.00 91.69 331 ILE A CA 1
ATOM 2698 C C . ILE A 1 331 ? 17.802 -2.743 0.873 1.00 91.69 331 ILE A C 1
ATOM 2700 O O . ILE A 1 331 ? 18.156 -1.654 0.422 1.00 91.69 331 ILE A O 1
ATOM 2704 N N . ASN A 1 332 ? 16.764 -2.883 1.690 1.00 92.06 332 ASN A N 1
ATOM 2705 C CA . ASN A 1 332 ? 16.015 -1.759 2.233 1.00 92.06 332 ASN A CA 1
ATOM 2706 C C . ASN A 1 332 ? 16.281 -1.634 3.726 1.00 92.06 332 ASN A C 1
ATOM 2708 O O . ASN A 1 332 ? 16.294 -2.629 4.447 1.00 92.06 332 ASN A O 1
ATOM 2712 N N . VAL A 1 333 ? 16.452 -0.403 4.190 1.00 92.69 333 VAL A N 1
ATOM 2713 C CA . VAL A 1 333 ? 16.530 -0.057 5.607 1.00 92.69 333 VAL A CA 1
ATOM 2714 C C . VAL A 1 333 ? 15.592 1.111 5.844 1.00 92.69 333 VAL A C 1
ATOM 2716 O O . VAL A 1 333 ? 15.753 2.178 5.251 1.00 92.69 333 VAL A O 1
ATOM 2719 N N . GLY A 1 334 ? 14.610 0.901 6.707 1.00 91.12 334 GLY A N 1
ATOM 2720 C CA . GLY A 1 334 ? 13.591 1.871 7.058 1.00 91.12 334 GLY A CA 1
ATOM 2721 C C . GLY A 1 334 ? 13.551 2.132 8.555 1.00 91.12 334 GLY A C 1
ATOM 2722 O O . GLY A 1 334 ? 13.811 1.260 9.386 1.00 91.12 334 GLY A O 1
ATOM 2723 N N . THR A 1 335 ? 13.205 3.359 8.920 1.00 91.69 335 THR A N 1
ATOM 2724 C CA . THR A 1 335 ? 12.770 3.691 10.272 1.00 91.69 335 THR A CA 1
ATOM 2725 C C . THR A 1 335 ? 11.636 4.698 10.221 1.00 91.69 335 THR A C 1
ATOM 2727 O O . THR A 1 335 ? 11.615 5.599 9.384 1.00 91.69 335 THR A O 1
ATOM 2730 N N . GLY A 1 336 ? 10.669 4.543 11.116 1.00 91.88 336 GLY A N 1
ATOM 2731 C CA . GLY A 1 336 ? 9.509 5.414 11.200 1.00 91.88 336 GLY A CA 1
ATOM 2732 C C . GLY A 1 336 ? 9.201 5.801 12.634 1.00 91.88 336 GLY A C 1
ATOM 2733 O O . GLY A 1 336 ? 9.157 4.943 13.509 1.00 91.88 336 GLY A O 1
ATOM 2734 N N . LEU A 1 337 ? 8.937 7.079 12.871 1.00 89.06 337 LEU A N 1
ATOM 2735 C CA . LEU A 1 337 ? 8.520 7.631 14.151 1.00 89.06 337 LEU A CA 1
ATOM 2736 C C . LEU A 1 337 ? 7.105 8.189 14.014 1.00 89.06 337 LEU A C 1
ATOM 2738 O O . LEU A 1 337 ? 6.860 9.060 13.182 1.00 89.06 337 LEU A O 1
ATOM 2742 N N . ILE A 1 338 ? 6.189 7.741 14.868 1.00 87.12 338 ILE A N 1
ATOM 2743 C CA . ILE A 1 338 ? 4.878 8.370 15.032 1.00 87.12 338 ILE A CA 1
ATOM 2744 C C . ILE A 1 338 ? 4.871 9.106 16.363 1.00 87.12 338 ILE A C 1
ATOM 2746 O O . ILE A 1 338 ? 5.184 8.534 17.408 1.00 87.12 338 ILE A O 1
ATOM 2750 N N . TRP A 1 339 ? 4.456 10.367 16.338 1.00 87.62 339 TRP A N 1
ATOM 2751 C CA . TRP A 1 339 ? 4.246 11.172 17.528 1.00 87.62 339 TRP A CA 1
ATOM 2752 C C . TRP A 1 339 ? 2.836 11.761 17.555 1.00 87.62 339 TRP A C 1
ATOM 2754 O O . TRP A 1 339 ? 2.474 12.648 16.782 1.00 87.62 339 TRP A O 1
ATOM 2764 N N . GLN A 1 340 ? 2.039 11.280 18.501 1.00 85.19 340 GLN A N 1
ATOM 2765 C CA . GLN A 1 340 ? 0.710 11.784 18.811 1.00 85.19 340 GLN A CA 1
ATOM 2766 C C . GLN A 1 340 ? 0.822 12.944 19.803 1.00 85.19 340 GLN A C 1
ATOM 2768 O O . GLN A 1 340 ? 0.757 12.766 21.022 1.00 85.19 340 GLN A O 1
ATOM 2773 N N . LYS A 1 341 ? 0.988 14.168 19.296 1.00 80.38 341 LYS A N 1
ATOM 2774 C CA . LYS A 1 341 ? 1.047 15.371 20.145 1.00 80.38 341 LYS A CA 1
ATOM 2775 C C . LYS A 1 341 ? -0.243 15.519 20.972 1.00 80.38 341 LYS A C 1
ATOM 2777 O O . LYS A 1 341 ? -0.191 15.799 22.176 1.00 80.38 341 LYS A O 1
ATOM 2782 N N . SER A 1 342 ? -1.395 15.279 20.341 1.00 80.25 342 SER A N 1
ATOM 2783 C CA . SER A 1 342 ? -2.726 15.246 20.963 1.00 80.25 342 SER A CA 1
ATOM 2784 C C . SER A 1 342 ? -3.636 14.241 20.249 1.00 80.25 342 SER A C 1
ATOM 2786 O O . SER A 1 342 ? -3.308 13.789 19.159 1.00 80.25 342 SER A O 1
ATOM 2788 N N . ALA A 1 343 ? -4.823 13.962 20.797 1.00 73.81 343 ALA A N 1
ATOM 2789 C CA . ALA A 1 343 ? -5.838 13.129 20.132 1.00 73.81 343 ALA A CA 1
ATOM 2790 C C . ALA A 1 343 ? -6.313 13.688 18.771 1.00 73.81 343 ALA A C 1
ATOM 2792 O O . ALA A 1 343 ? -7.026 13.029 18.029 1.00 73.81 343 ALA A O 1
ATOM 2793 N N . LYS A 1 344 ? -5.950 14.934 18.444 1.00 80.12 344 LYS A N 1
ATOM 2794 C CA . LYS A 1 344 ? -6.299 15.600 17.186 1.00 80.12 344 LYS A CA 1
ATOM 2795 C C . LYS A 1 344 ? -5.094 15.797 16.267 1.00 80.12 344 LYS A C 1
ATOM 2797 O O . LYS A 1 344 ? -5.270 16.387 15.210 1.00 80.12 344 LYS A O 1
ATOM 2802 N N . SER A 1 345 ? -3.886 15.415 16.680 1.00 81.19 345 SER A N 1
ATOM 2803 C CA . SER A 1 345 ? -2.642 15.788 16.001 1.00 81.19 345 SER A CA 1
ATOM 2804 C C . SER A 1 345 ? -1.644 14.642 16.020 1.00 81.19 345 SER A C 1
ATOM 2806 O O . SER A 1 345 ? -1.168 14.248 17.089 1.00 81.19 345 SER A O 1
ATOM 2808 N N . GLN A 1 346 ? -1.291 14.158 14.835 1.00 86.50 346 GLN A N 1
ATOM 2809 C CA . GLN A 1 346 ? -0.319 13.094 14.646 1.00 86.50 346 GLN A CA 1
ATOM 2810 C C . GLN A 1 346 ? 0.740 13.522 13.639 1.00 86.50 346 GLN A C 1
ATOM 2812 O O . GLN A 1 346 ? 0.431 13.878 12.503 1.00 86.50 346 GLN A O 1
ATOM 2817 N N . TRP A 1 347 ? 1.993 13.430 14.064 1.00 88.06 347 TRP A N 1
ATOM 2818 C CA . TRP A 1 347 ? 3.163 13.560 13.211 1.00 88.06 347 TRP A CA 1
ATOM 2819 C C . TRP A 1 347 ? 3.707 12.177 12.893 1.00 88.06 347 TRP A C 1
ATOM 2821 O O . TRP A 1 347 ? 3.772 11.320 13.773 1.00 88.06 347 TRP A O 1
ATOM 2831 N N . THR A 1 348 ? 4.102 11.966 11.646 1.00 89.88 348 THR A N 1
ATOM 2832 C CA . THR A 1 348 ? 4.766 10.745 11.194 1.00 89.88 348 THR A CA 1
ATOM 2833 C C . THR A 1 348 ? 6.008 11.145 10.417 1.00 89.88 348 THR A C 1
ATOM 2835 O O . THR A 1 348 ? 5.905 11.886 9.445 1.00 89.88 348 THR A O 1
ATOM 2838 N N . LEU A 1 349 ? 7.171 10.680 10.854 1.00 92.38 349 LEU A N 1
ATOM 2839 C CA . LEU A 1 349 ? 8.433 10.807 10.136 1.00 92.38 349 LEU A CA 1
ATOM 2840 C C . LEU A 1 349 ? 8.844 9.414 9.673 1.00 92.38 349 LEU A C 1
ATOM 2842 O O . LEU A 1 349 ? 8.847 8.492 10.481 1.00 92.38 349 LEU A O 1
ATOM 2846 N N . GLN A 1 350 ? 9.198 9.256 8.407 1.00 93.06 350 GLN A N 1
ATOM 2847 C CA . GLN A 1 350 ? 9.741 8.019 7.859 1.00 93.06 350 GLN A CA 1
ATOM 2848 C C . GLN A 1 350 ? 11.026 8.329 7.111 1.00 93.06 350 GLN A C 1
ATOM 2850 O O . GLN A 1 350 ? 11.090 9.288 6.346 1.00 93.06 350 GLN A O 1
ATOM 2855 N N . LEU A 1 351 ? 12.042 7.515 7.349 1.00 91.88 351 LEU A N 1
ATOM 2856 C CA . LEU A 1 351 ? 13.323 7.550 6.668 1.00 91.88 351 LEU A CA 1
ATOM 2857 C C . LEU A 1 351 ? 13.519 6.181 6.032 1.00 91.88 351 LEU A C 1
ATOM 2859 O O . LEU A 1 351 ? 13.372 5.166 6.711 1.00 91.88 351 LEU A O 1
ATOM 2863 N N . LEU A 1 352 ? 13.841 6.153 4.748 1.00 91.81 352 LEU A N 1
ATOM 2864 C CA . LEU A 1 352 ? 14.054 4.924 3.998 1.00 91.81 352 LEU A CA 1
ATOM 2865 C C . LEU A 1 352 ? 15.290 5.076 3.127 1.00 91.81 352 LEU A C 1
ATOM 2867 O O . LEU A 1 352 ? 15.412 6.045 2.381 1.00 91.81 352 LEU A O 1
ATOM 2871 N N . ARG A 1 353 ? 16.158 4.075 3.173 1.00 91.00 353 ARG A N 1
ATOM 2872 C CA . ARG A 1 353 ? 17.237 3.869 2.215 1.00 91.00 353 ARG A CA 1
ATOM 2873 C C . ARG A 1 353 ? 17.011 2.543 1.505 1.00 91.00 353 ARG A C 1
ATOM 2875 O O . ARG A 1 353 ? 16.844 1.520 2.160 1.00 91.00 353 ARG A O 1
ATOM 2882 N N . SER A 1 354 ? 17.044 2.564 0.182 1.00 93.31 354 SER A N 1
ATOM 2883 C CA . SER A 1 354 ? 17.038 1.380 -0.676 1.00 93.31 354 SER A CA 1
ATOM 2884 C C . SER A 1 354 ? 18.323 1.371 -1.486 1.00 93.31 354 SER A C 1
ATOM 2886 O O . SER A 1 354 ? 18.622 2.352 -2.161 1.00 93.31 354 SER A O 1
ATOM 2888 N N . VAL A 1 355 ? 19.059 0.268 -1.448 1.00 90.81 355 VAL A N 1
ATOM 2889 C CA . VAL A 1 355 ? 20.237 0.014 -2.282 1.00 90.81 355 VAL A CA 1
ATOM 2890 C C . VAL A 1 355 ? 19.915 -1.173 -3.170 1.00 90.81 355 VAL A C 1
ATOM 2892 O O . VAL A 1 355 ? 19.541 -2.225 -2.664 1.00 90.81 355 VAL A O 1
ATOM 2895 N N . GLN A 1 356 ? 20.040 -1.009 -4.477 1.00 90.62 356 GLN A N 1
ATOM 2896 C CA . GLN A 1 356 ? 19.766 -2.040 -5.460 1.00 90.62 356 GLN A CA 1
ATOM 2897 C C . GLN A 1 356 ? 20.985 -2.235 -6.356 1.00 90.62 356 GLN A C 1
ATOM 2899 O O . GLN A 1 356 ? 21.432 -1.304 -7.019 1.00 90.62 356 GLN A O 1
ATOM 2904 N N . ASN A 1 357 ? 21.464 -3.470 -6.425 1.00 86.88 357 ASN A N 1
ATOM 2905 C CA . ASN A 1 357 ? 22.506 -3.889 -7.347 1.00 86.88 357 ASN A CA 1
ATOM 2906 C C . ASN A 1 357 ? 21.875 -4.745 -8.429 1.00 86.88 357 ASN A C 1
ATOM 2908 O O . ASN A 1 357 ? 21.138 -5.685 -8.134 1.00 86.88 357 ASN A O 1
ATOM 2912 N N . THR A 1 358 ? 22.167 -4.405 -9.672 1.00 84.69 358 THR A N 1
ATOM 2913 C CA . THR A 1 358 ? 21.619 -5.071 -10.843 1.00 84.69 358 THR A CA 1
ATOM 2914 C C . THR A 1 358 ? 22.777 -5.552 -11.697 1.00 84.69 358 THR A C 1
ATOM 2916 O O . THR A 1 358 ? 23.597 -4.747 -12.138 1.00 84.69 358 THR A O 1
ATOM 2919 N N . THR A 1 359 ? 22.836 -6.856 -11.929 1.00 80.88 359 THR A N 1
ATOM 2920 C CA . THR A 1 359 ? 23.864 -7.500 -12.744 1.00 80.88 359 THR A CA 1
ATOM 2921 C C . THR A 1 359 ? 23.203 -8.080 -13.981 1.00 80.88 359 THR A C 1
ATOM 2923 O O . THR A 1 359 ? 22.268 -8.869 -13.872 1.00 80.88 359 THR A O 1
ATOM 2926 N N . SER A 1 360 ? 23.686 -7.703 -15.162 1.00 75.38 360 SER A N 1
ATOM 2927 C CA . SER A 1 360 ? 23.187 -8.216 -16.440 1.00 75.38 360 SER A CA 1
ATOM 2928 C C . SER A 1 360 ? 24.308 -8.808 -17.279 1.00 75.38 360 SER A C 1
ATOM 2930 O O . SER A 1 360 ? 25.433 -8.305 -17.283 1.00 75.38 360 SER A O 1
ATOM 2932 N N . ASN A 1 361 ? 23.977 -9.869 -18.008 1.00 73.62 361 ASN A N 1
ATOM 2933 C CA . ASN A 1 361 ? 24.842 -10.459 -19.015 1.00 73.62 361 ASN A CA 1
ATOM 2934 C C . ASN A 1 361 ? 24.378 -9.971 -20.386 1.00 73.62 361 ASN A C 1
ATOM 2936 O O . ASN A 1 361 ? 23.277 -10.295 -20.827 1.00 73.62 361 ASN A O 1
ATOM 2940 N N . GLN A 1 362 ? 25.218 -9.202 -21.068 1.00 67.81 362 GLN A N 1
ATOM 2941 C CA . GLN A 1 362 ? 24.994 -8.809 -22.447 1.00 67.81 362 GLN A CA 1
ATOM 2942 C C . GLN A 1 362 ? 25.692 -9.812 -23.364 1.00 67.81 362 GLN A C 1
ATOM 2944 O O . GLN A 1 362 ? 26.918 -9.912 -23.382 1.00 67.81 362 GLN A O 1
ATOM 2949 N N . VAL A 1 363 ? 24.912 -10.567 -24.133 1.00 66.50 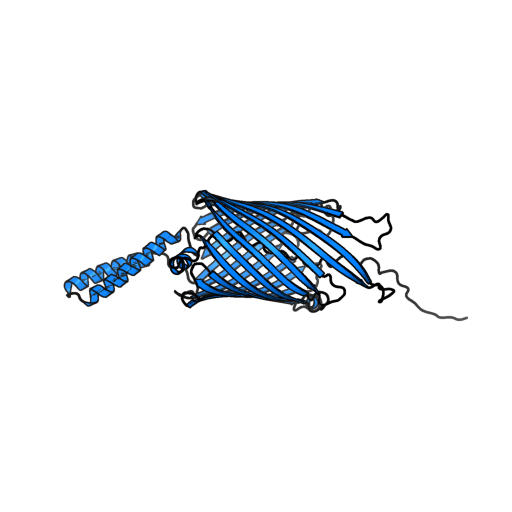363 VAL A N 1
ATOM 2950 C CA . VAL A 1 363 ? 25.448 -11.450 -25.174 1.00 66.50 363 VAL A CA 1
ATOM 2951 C C . VAL A 1 363 ? 25.702 -10.612 -26.426 1.00 66.50 363 VAL A C 1
ATOM 2953 O O . VAL A 1 363 ? 24.811 -9.900 -26.897 1.00 66.50 363 VAL A O 1
ATOM 2956 N N . SER A 1 364 ? 26.918 -10.662 -26.966 1.00 58.72 364 SER A N 1
ATOM 2957 C CA . SER A 1 364 ? 27.248 -9.922 -28.185 1.00 58.72 364 SER A CA 1
ATOM 2958 C C . SER A 1 364 ? 26.440 -10.434 -29.381 1.00 58.72 364 SER A C 1
ATOM 2960 O O . SER A 1 364 ? 26.407 -11.631 -29.666 1.00 58.72 364 SER A O 1
ATOM 2962 N N . GLN A 1 365 ? 25.837 -9.508 -30.134 1.00 59.50 365 GLN A N 1
ATOM 2963 C CA . GLN A 1 365 ? 25.090 -9.830 -31.357 1.00 59.50 365 GLN A CA 1
ATOM 2964 C C . GLN A 1 365 ? 25.995 -10.349 -32.487 1.00 59.50 365 GLN A C 1
ATOM 2966 O O . GLN A 1 365 ? 25.522 -11.046 -33.381 1.00 59.50 365 GLN A O 1
ATOM 2971 N N . THR A 1 366 ? 27.290 -10.016 -32.464 1.00 63.75 366 THR A N 1
ATOM 2972 C CA . THR A 1 366 ? 28.267 -10.417 -33.490 1.00 63.75 366 THR A CA 1
ATOM 2973 C C . THR A 1 366 ? 29.047 -11.676 -33.121 1.00 63.75 366 THR A C 1
ATOM 2975 O O . THR A 1 366 ? 29.533 -12.366 -34.015 1.00 63.75 366 THR A O 1
ATOM 2978 N N . ASN A 1 367 ? 29.149 -12.013 -31.832 1.00 66.06 367 ASN A N 1
ATOM 2979 C CA . ASN A 1 367 ? 29.730 -13.269 -31.368 1.00 66.06 367 ASN A CA 1
ATOM 2980 C C . ASN A 1 367 ? 28.962 -13.787 -30.138 1.00 66.06 367 ASN A C 1
ATOM 2982 O O . ASN A 1 367 ? 29.220 -13.315 -29.032 1.00 66.06 367 ASN A O 1
ATOM 2986 N N . PRO A 1 368 ? 28.075 -14.786 -30.289 1.00 62.22 368 PRO A N 1
ATOM 2987 C CA . PRO A 1 368 ? 27.238 -15.278 -29.194 1.00 62.22 368 PRO A CA 1
ATOM 2988 C C . PRO A 1 368 ? 28.024 -15.947 -28.051 1.00 62.22 368 PRO A C 1
ATOM 2990 O O . PRO A 1 368 ? 27.458 -16.192 -26.992 1.00 62.22 368 PRO A O 1
ATOM 2993 N N . ASN A 1 369 ? 29.325 -16.216 -28.233 1.00 66.62 369 ASN A N 1
ATOM 2994 C CA . ASN A 1 369 ? 30.209 -16.720 -27.176 1.00 66.62 369 ASN A CA 1
ATOM 2995 C C . ASN A 1 369 ? 30.865 -15.600 -26.346 1.00 66.62 369 ASN A C 1
ATOM 2997 O O . ASN A 1 369 ? 31.532 -15.889 -25.354 1.00 66.62 369 ASN A O 1
ATOM 3001 N N . LEU A 1 370 ? 30.717 -14.333 -26.749 1.00 67.12 370 LEU A N 1
ATOM 3002 C CA . LEU A 1 370 ? 31.224 -13.181 -26.010 1.00 67.12 370 LEU A CA 1
ATOM 3003 C C . LEU A 1 370 ? 30.104 -12.625 -25.122 1.00 67.12 370 LEU A C 1
ATOM 3005 O O . LEU A 1 370 ? 29.135 -12.051 -25.621 1.00 67.12 370 LEU A O 1
ATOM 3009 N N . VAL A 1 371 ? 30.252 -12.800 -23.809 1.00 65.88 371 VAL A N 1
ATOM 3010 C CA . VAL A 1 371 ? 29.330 -12.271 -22.798 1.00 65.88 371 VAL A CA 1
ATOM 3011 C C . VAL A 1 371 ? 30.024 -11.148 -22.039 1.00 65.88 371 VAL A C 1
ATOM 3013 O O . VAL A 1 371 ? 31.022 -11.380 -21.357 1.00 65.88 371 VAL A O 1
ATOM 3016 N N . THR A 1 372 ? 29.500 -9.932 -22.153 1.00 69.44 372 THR A N 1
ATOM 3017 C CA . THR A 1 372 ? 29.932 -8.775 -21.366 1.00 69.44 372 THR A CA 1
ATOM 3018 C C . THR A 1 372 ? 29.038 -8.629 -20.147 1.00 69.44 372 THR A C 1
ATOM 3020 O O . THR A 1 372 ? 27.815 -8.653 -20.253 1.00 69.44 372 THR A O 1
ATOM 3023 N N . LYS A 1 373 ? 29.638 -8.458 -18.971 1.00 74.88 373 LYS A N 1
ATOM 3024 C CA . LYS A 1 373 ? 28.896 -8.228 -17.731 1.00 74.88 373 LYS A CA 1
ATOM 3025 C C . LYS A 1 373 ? 28.713 -6.726 -17.523 1.00 74.88 373 LYS A C 1
ATOM 3027 O O . LYS A 1 373 ? 29.703 -6.002 -17.483 1.00 74.88 373 LYS A O 1
ATOM 3032 N N . ILE A 1 374 ? 27.474 -6.267 -17.379 1.00 74.69 374 ILE A N 1
ATOM 3033 C CA . ILE A 1 374 ? 27.161 -4.884 -17.004 1.00 74.69 374 ILE A CA 1
ATOM 3034 C C . ILE A 1 374 ? 26.584 -4.902 -15.597 1.00 74.69 374 ILE A C 1
ATOM 3036 O O . ILE A 1 374 ? 25.532 -5.502 -15.354 1.00 74.69 374 ILE A O 1
ATOM 3040 N N . ASP A 1 375 ? 27.271 -4.215 -14.691 1.00 79.88 375 ASP A N 1
ATOM 3041 C CA . ASP A 1 375 ? 26.831 -4.008 -13.318 1.00 79.88 375 ASP A CA 1
ATOM 3042 C C . ASP A 1 375 ? 26.312 -2.567 -13.169 1.00 79.88 375 ASP A C 1
ATOM 3044 O O . ASP A 1 375 ? 26.916 -1.600 -13.643 1.00 79.88 375 ASP A O 1
ATOM 3048 N N . SER A 1 376 ? 25.157 -2.415 -12.526 1.00 81.38 376 SER A N 1
ATOM 3049 C CA . SER A 1 376 ? 24.586 -1.113 -12.182 1.00 81.38 376 SER A CA 1
ATOM 3050 C C . SER A 1 376 ? 24.150 -1.081 -10.725 1.00 81.38 376 SER A C 1
ATOM 3052 O O . SER A 1 376 ? 23.694 -2.076 -10.156 1.00 81.38 376 SER A O 1
ATOM 3054 N N . HIS A 1 377 ? 24.315 0.082 -10.112 1.00 84.62 377 HIS A N 1
ATOM 3055 C CA . HIS A 1 377 ? 24.039 0.326 -8.708 1.00 84.62 377 HIS A CA 1
ATOM 3056 C C . HIS A 1 377 ? 23.080 1.506 -8.586 1.00 84.62 377 HIS A C 1
ATOM 3058 O O . HIS A 1 377 ? 23.335 2.595 -9.097 1.00 84.62 377 HIS A O 1
ATOM 3064 N N . PHE A 1 378 ? 21.977 1.292 -7.885 1.00 86.50 378 PHE A N 1
ATOM 3065 C CA . PHE A 1 378 ? 20.926 2.271 -7.667 1.00 86.50 378 PHE A CA 1
ATOM 3066 C C . PHE A 1 378 ? 20.718 2.478 -6.172 1.00 86.50 378 PHE A C 1
ATOM 3068 O O . PHE A 1 378 ? 20.539 1.524 -5.420 1.00 86.50 378 PHE A O 1
ATOM 3075 N N . THR A 1 379 ? 20.693 3.730 -5.730 1.00 87.56 379 THR A N 1
ATOM 3076 C CA . THR A 1 379 ? 20.333 4.075 -4.352 1.00 87.56 379 THR A CA 1
ATOM 3077 C C . THR A 1 379 ? 19.218 5.088 -4.326 1.00 87.56 379 THR A C 1
ATOM 3079 O O . THR A 1 379 ? 19.266 6.082 -5.049 1.00 87.56 379 THR A O 1
ATOM 3082 N N . ASN A 1 380 ? 18.255 4.861 -3.443 1.00 90.81 380 ASN A N 1
ATOM 3083 C CA . ASN A 1 380 ? 17.179 5.785 -3.146 1.00 90.81 380 ASN A CA 1
ATOM 3084 C C . ASN A 1 380 ? 17.154 6.078 -1.650 1.00 90.81 380 ASN A C 1
ATOM 3086 O O . ASN A 1 380 ? 16.820 5.203 -0.852 1.00 90.81 380 ASN A O 1
ATOM 3090 N N . ASP A 1 381 ? 17.456 7.320 -1.302 1.00 91.62 381 ASP A N 1
ATOM 3091 C CA . ASP A 1 381 ? 17.285 7.855 0.039 1.00 91.62 381 ASP A CA 1
ATOM 3092 C C . ASP A 1 381 ? 16.021 8.701 0.065 1.00 91.62 381 ASP A C 1
ATOM 3094 O O . ASP A 1 381 ? 15.904 9.660 -0.693 1.00 91.62 381 ASP A O 1
ATOM 3098 N N . SER A 1 382 ? 15.073 8.384 0.939 1.00 92.44 382 SER A N 1
ATOM 3099 C CA . SER A 1 382 ? 13.826 9.132 1.049 1.00 92.44 382 SER A CA 1
ATOM 3100 C C . SER A 1 382 ? 13.449 9.458 2.486 1.00 92.44 382 SER A C 1
ATOM 3102 O O . SER A 1 382 ? 13.687 8.693 3.420 1.00 92.44 382 SER A O 1
ATOM 3104 N N . ILE A 1 383 ? 12.866 10.640 2.644 1.00 93.25 383 ILE A N 1
ATOM 3105 C CA . ILE A 1 383 ? 12.376 11.195 3.898 1.00 9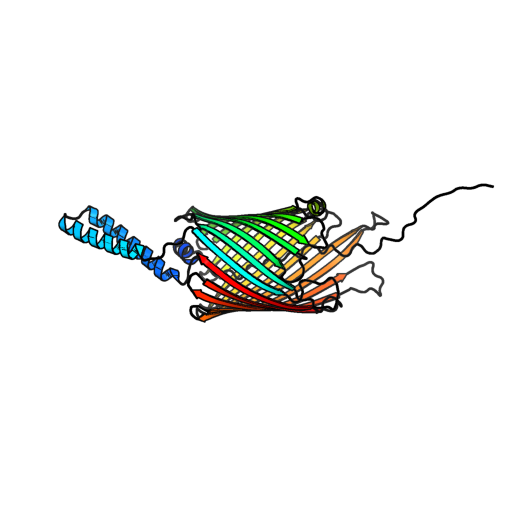3.25 383 ILE A CA 1
ATOM 3106 C C . ILE A 1 383 ? 10.925 11.588 3.663 1.00 93.25 383 ILE A C 1
ATOM 3108 O O . ILE A 1 383 ? 10.643 12.364 2.754 1.00 93.25 383 ILE A O 1
ATOM 3112 N N . SER A 1 384 ? 10.009 11.082 4.480 1.00 93.69 384 SER A N 1
ATOM 3113 C CA . SER A 1 384 ? 8.602 11.473 4.474 1.00 93.69 384 SER A CA 1
ATOM 3114 C C . SER A 1 384 ? 8.230 12.071 5.819 1.00 93.69 384 SER A C 1
ATOM 3116 O O . SER A 1 384 ? 8.422 11.446 6.859 1.00 93.69 384 SER A O 1
ATOM 3118 N N . LEU A 1 385 ? 7.677 13.277 5.807 1.00 94.38 385 LEU A N 1
ATOM 3119 C CA . LEU A 1 385 ? 7.102 13.931 6.970 1.00 94.38 385 LEU A CA 1
ATOM 3120 C C . LEU A 1 385 ? 5.620 14.160 6.713 1.00 94.38 385 LEU A C 1
ATOM 3122 O O . LEU A 1 385 ? 5.248 14.889 5.798 1.00 94.38 385 LEU A O 1
ATOM 3126 N N . SER A 1 386 ? 4.769 13.571 7.542 1.00 92.00 386 SER A N 1
ATOM 3127 C CA . SER A 1 386 ? 3.323 13.732 7.462 1.00 92.00 386 SER A CA 1
ATOM 3128 C C . SER A 1 386 ? 2.751 14.293 8.757 1.00 92.00 386 SER A C 1
ATOM 3130 O O . SER A 1 386 ? 3.113 13.863 9.851 1.00 92.00 386 SER A O 1
ATOM 3132 N N . LEU A 1 387 ? 1.823 15.233 8.628 1.00 91.75 387 LEU A N 1
ATOM 3133 C CA . LEU A 1 387 ? 1.011 15.788 9.698 1.00 91.75 387 LEU A CA 1
ATOM 3134 C C . LEU A 1 387 ? -0.455 15.512 9.381 1.00 91.75 387 LEU A C 1
ATOM 3136 O O . LEU A 1 387 ? -0.973 15.976 8.368 1.00 91.75 387 LEU A O 1
ATOM 3140 N N . ASN A 1 388 ? -1.131 14.809 10.279 1.00 86.00 388 ASN A N 1
ATOM 3141 C CA . ASN A 1 388 ? -2.580 14.693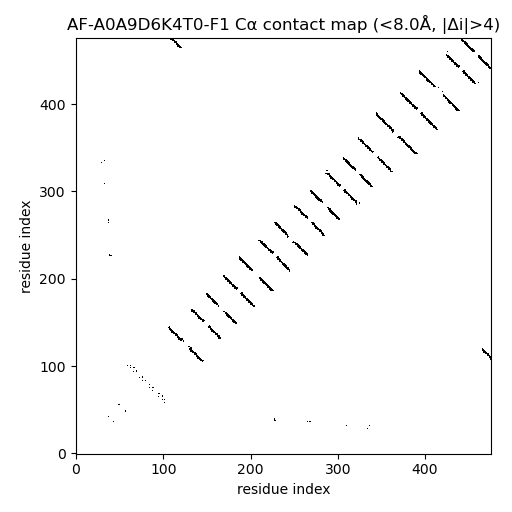 10.280 1.00 86.00 388 ASN A CA 1
ATOM 3142 C C . ASN A 1 388 ? -3.138 15.499 11.455 1.00 86.00 388 ASN A C 1
ATOM 3144 O O . ASN A 1 388 ? -2.795 15.248 12.613 1.00 86.00 388 ASN A O 1
ATOM 3148 N N . GLN A 1 389 ? -3.973 16.488 11.153 1.00 83.25 389 GLN A N 1
ATOM 3149 C CA . GLN A 1 389 ? -4.527 17.412 12.127 1.00 83.25 389 GLN A CA 1
ATOM 3150 C C . GLN A 1 389 ? -6.042 17.525 11.968 1.00 83.25 389 GLN A C 1
ATOM 3152 O O . GLN A 1 389 ? -6.560 18.052 10.985 1.00 83.25 389 GLN A O 1
ATOM 3157 N N . ARG A 1 390 ? -6.775 17.157 13.013 1.00 81.31 390 ARG A N 1
ATOM 3158 C CA . ARG A 1 390 ? -8.185 17.501 13.163 1.00 81.31 390 ARG A CA 1
ATOM 3159 C C . ARG A 1 390 ? -8.292 18.926 13.707 1.00 81.31 390 ARG A C 1
ATOM 3161 O O . ARG A 1 390 ? -8.053 19.173 14.890 1.00 81.31 390 ARG A O 1
ATOM 3168 N N . LEU A 1 391 ? -8.617 19.876 12.834 1.00 79.25 391 LEU A N 1
ATOM 3169 C CA . LEU A 1 391 ? -8.761 21.295 13.185 1.00 79.25 391 LEU A CA 1
ATOM 3170 C C . LEU A 1 391 ? -10.092 21.564 13.905 1.00 79.25 391 LEU A C 1
ATOM 3172 O O . LEU A 1 391 ? -10.172 22.427 14.772 1.00 79.25 391 LEU A O 1
ATOM 3176 N N . GLY A 1 392 ? -11.128 20.773 13.609 1.00 74.38 392 GLY A N 1
ATOM 3177 C CA . GLY A 1 392 ? -12.428 20.847 14.276 1.00 74.38 392 GLY A CA 1
ATOM 3178 C C . GLY A 1 392 ? -13.224 19.549 14.146 1.00 74.38 392 GLY A C 1
ATOM 3179 O O . GLY A 1 392 ? -12.740 18.561 13.600 1.00 74.38 392 GLY A O 1
ATOM 3180 N N . ARG A 1 393 ? -14.481 19.532 14.613 1.00 72.19 393 ARG A N 1
ATOM 3181 C CA . ARG A 1 393 ? -15.334 18.331 14.496 1.00 72.19 393 ARG A CA 1
ATOM 3182 C C . ARG A 1 393 ? -15.539 17.911 13.035 1.00 72.19 393 ARG A C 1
ATOM 3184 O O . ARG A 1 393 ? -15.592 16.724 12.746 1.00 72.19 393 ARG A O 1
ATOM 3191 N N . LYS A 1 394 ? -15.615 18.889 12.135 1.00 81.19 394 LYS A N 1
ATOM 3192 C CA . LYS A 1 394 ? -15.942 18.707 10.717 1.00 81.19 394 LYS A CA 1
ATOM 3193 C C . LYS A 1 394 ? -14.762 18.911 9.770 1.00 81.19 394 LYS A C 1
ATOM 3195 O O . LYS A 1 394 ? -14.945 18.721 8.579 1.00 81.19 394 LYS A O 1
ATOM 3200 N N . LEU A 1 395 ? -13.598 19.343 10.257 1.00 79.25 395 LEU A N 1
ATOM 3201 C CA . LEU A 1 395 ? -12.469 19.731 9.409 1.00 79.25 395 LEU A CA 1
ATOM 3202 C C . LEU A 1 395 ? -11.210 18.962 9.799 1.00 79.25 395 LEU A C 1
ATOM 3204 O O . LEU A 1 395 ? -10.748 19.061 10.941 1.00 79.25 395 LEU A O 1
ATOM 3208 N N . THR A 1 396 ? -10.640 18.273 8.818 1.00 86.94 396 THR A N 1
ATOM 3209 C CA . THR A 1 396 ? -9.374 17.552 8.940 1.00 86.94 396 THR A CA 1
ATOM 3210 C C . THR A 1 396 ? -8.416 18.039 7.866 1.00 86.94 396 THR A C 1
ATOM 3212 O O . THR A 1 396 ? -8.783 18.108 6.693 1.00 86.94 396 THR A O 1
ATOM 3215 N N . GLY A 1 397 ? -7.205 18.390 8.283 1.00 84.19 397 GLY A N 1
ATOM 3216 C CA . GLY A 1 397 ? -6.090 18.732 7.417 1.00 84.19 397 GLY A CA 1
ATOM 3217 C C . GLY A 1 397 ? -5.037 17.635 7.428 1.00 84.19 397 GLY A C 1
ATOM 3218 O O . GLY A 1 397 ? -4.731 17.067 8.475 1.00 84.19 397 GLY A O 1
ATOM 3219 N N . LEU A 1 398 ? -4.478 17.360 6.259 1.00 90.31 398 LEU A N 1
ATOM 3220 C CA . LEU A 1 398 ? -3.359 16.459 6.059 1.00 90.31 398 LEU A CA 1
ATOM 3221 C C . LEU A 1 398 ? -2.281 17.199 5.274 1.00 90.31 398 LEU A C 1
ATOM 3223 O O . LEU A 1 398 ? -2.569 17.851 4.276 1.00 90.31 398 LEU A O 1
ATOM 3227 N N . MET A 1 399 ? -1.043 17.104 5.726 1.00 94.69 399 MET A N 1
ATOM 3228 C CA . MET A 1 399 ? 0.120 17.598 5.004 1.00 94.69 399 MET A CA 1
ATOM 3229 C C . MET A 1 399 ? 1.131 16.470 4.931 1.00 94.69 399 MET A C 1
ATOM 3231 O O . MET A 1 399 ? 1.441 15.874 5.955 1.00 94.69 399 MET A O 1
ATOM 3235 N N . THR A 1 400 ? 1.666 16.212 3.747 1.00 93.50 400 THR A N 1
ATOM 3236 C CA . THR A 1 400 ? 2.744 15.249 3.536 1.00 93.50 400 THR A CA 1
ATOM 3237 C C . THR A 1 400 ? 3.818 15.906 2.698 1.00 93.50 400 THR A C 1
ATOM 3239 O O . THR A 1 400 ? 3.553 16.397 1.605 1.00 93.50 400 THR A O 1
ATOM 3242 N N . LEU A 1 401 ? 5.035 15.899 3.210 1.00 93.69 401 LEU A N 1
ATOM 3243 C CA . LEU A 1 401 ? 6.225 16.328 2.512 1.00 93.69 401 LEU A CA 1
ATOM 3244 C C . LEU A 1 401 ? 7.111 15.113 2.303 1.00 93.69 401 LEU A C 1
ATOM 3246 O O . LEU A 1 401 ? 7.475 14.461 3.278 1.00 93.69 401 LEU A O 1
ATOM 3250 N N . ASN A 1 402 ? 7.480 14.828 1.059 1.00 92.12 402 ASN A N 1
ATOM 3251 C CA . ASN A 1 402 ? 8.510 13.841 0.783 1.00 92.12 402 ASN A CA 1
ATOM 3252 C C . ASN A 1 402 ? 9.723 14.516 0.162 1.00 92.12 402 ASN A C 1
ATOM 3254 O O . ASN A 1 402 ? 9.610 15.468 -0.606 1.00 92.12 402 ASN A O 1
ATOM 3258 N N . PHE A 1 403 ? 10.883 13.980 0.481 1.00 92.31 403 PHE A N 1
ATOM 3259 C CA . PHE A 1 403 ? 12.140 14.266 -0.170 1.00 92.31 403 PHE A CA 1
ATOM 3260 C C . PHE A 1 403 ? 12.718 12.929 -0.611 1.00 92.31 403 PHE A C 1
ATOM 3262 O O . PHE A 1 403 ? 12.713 11.983 0.172 1.00 92.31 403 PHE A O 1
ATOM 3269 N N . SER A 1 404 ? 13.197 12.829 -1.845 1.00 91.56 404 SER A N 1
ATOM 3270 C CA . SER A 1 404 ? 13.922 11.649 -2.310 1.00 91.56 404 SER A CA 1
ATOM 3271 C C . SER A 1 404 ? 15.175 12.060 -3.062 1.00 91.56 404 SER A C 1
ATOM 3273 O O . SER A 1 404 ? 15.122 12.957 -3.900 1.00 91.56 404 SER A O 1
ATOM 3275 N N . HIS A 1 405 ? 16.271 11.359 -2.831 1.00 90.94 405 HIS A N 1
ATOM 3276 C CA . HIS A 1 405 ? 17.506 11.475 -3.580 1.00 90.94 405 HIS A CA 1
ATOM 3277 C C . HIS A 1 405 ? 17.821 10.118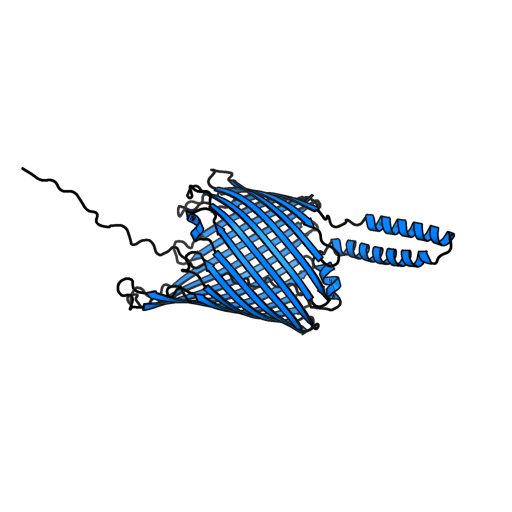 -4.201 1.00 90.94 405 HIS A C 1
ATOM 3279 O O . HIS A 1 405 ? 18.025 9.126 -3.504 1.00 90.94 405 HIS A O 1
ATOM 3285 N N . LEU A 1 406 ? 17.814 10.095 -5.526 1.00 87.75 406 LEU A N 1
ATOM 3286 C CA . LEU A 1 406 ? 18.113 8.942 -6.350 1.00 87.75 406 LEU A CA 1
ATOM 3287 C C . LEU A 1 406 ? 19.504 9.119 -6.937 1.00 87.75 406 LEU A C 1
ATOM 3289 O O . LEU A 1 406 ? 19.817 10.184 -7.467 1.00 87.75 406 LEU A O 1
ATOM 3293 N N . ARG A 1 407 ? 20.307 8.066 -6.874 1.00 86.81 407 ARG A N 1
ATOM 3294 C CA . ARG A 1 407 ? 21.610 7.990 -7.527 1.00 86.81 407 ARG A CA 1
ATOM 3295 C C . ARG A 1 407 ? 21.676 6.678 -8.285 1.00 86.81 407 ARG A C 1
ATOM 3297 O O . ARG A 1 407 ? 21.433 5.625 -7.698 1.00 86.81 407 ARG A O 1
ATOM 3304 N N . THR A 1 408 ? 22.025 6.755 -9.557 1.00 84.31 408 THR A N 1
ATOM 3305 C CA . THR A 1 408 ? 22.253 5.590 -10.410 1.00 84.31 408 THR A CA 1
ATOM 3306 C C . THR A 1 408 ? 23.679 5.657 -10.915 1.00 84.31 408 THR A C 1
ATOM 3308 O O . THR A 1 408 ? 24.127 6.706 -11.365 1.00 84.31 408 THR A O 1
ATOM 3311 N N . HIS A 1 409 ? 24.389 4.546 -10.817 1.00 82.06 409 HIS A N 1
ATOM 3312 C CA . HIS A 1 409 ? 25.732 4.371 -11.340 1.00 82.06 409 HIS A CA 1
ATOM 3313 C C . HIS A 1 409 ? 25.721 3.169 -12.275 1.00 82.06 409 HIS A C 1
ATOM 3315 O O . HIS A 1 409 ? 25.241 2.098 -11.890 1.00 82.06 409 HIS A O 1
ATOM 3321 N N . VAL A 1 410 ? 26.252 3.327 -13.482 1.00 77.38 410 VAL A N 1
ATOM 3322 C CA . VAL A 1 410 ? 26.371 2.240 -14.458 1.00 77.38 410 VAL A CA 1
ATOM 3323 C C . VAL A 1 410 ? 27.843 2.066 -14.790 1.00 77.38 410 VAL A C 1
ATOM 3325 O O . VAL A 1 410 ? 28.452 2.968 -15.354 1.00 77.38 410 VAL A O 1
ATOM 3328 N N . SER A 1 411 ? 28.401 0.908 -14.440 1.00 70.94 411 SER A N 1
ATOM 3329 C CA . SER A 1 411 ? 29.761 0.542 -14.839 1.00 70.94 411 SER A CA 1
ATOM 3330 C C . SER A 1 411 ? 29.701 -0.273 -16.126 1.00 70.94 411 SER A C 1
ATOM 3332 O O . SER A 1 411 ? 29.116 -1.361 -16.143 1.00 70.94 411 SER A O 1
ATOM 3334 N N . ASN A 1 412 ? 30.299 0.245 -17.200 1.00 64.69 412 ASN A N 1
ATOM 3335 C CA . ASN A 1 412 ? 30.405 -0.456 -18.476 1.00 64.69 412 ASN A CA 1
ATOM 3336 C C . ASN A 1 412 ? 31.876 -0.817 -18.753 1.00 64.69 412 ASN A C 1
ATOM 3338 O O . ASN A 1 412 ? 32.652 0.057 -19.133 1.00 64.69 412 ASN A O 1
ATOM 3342 N N . PRO A 1 413 ? 32.279 -2.093 -18.615 1.00 56.75 413 PRO A N 1
ATOM 3343 C CA . PRO A 1 413 ? 33.674 -2.499 -18.793 1.00 56.75 413 PRO A CA 1
ATOM 3344 C C . PRO A 1 413 ? 34.166 -2.430 -20.250 1.00 56.75 413 PRO A C 1
ATOM 3346 O O . PRO A 1 413 ? 35.352 -2.627 -20.496 1.00 56.75 413 PRO A O 1
ATOM 3349 N N . THR A 1 414 ? 33.278 -2.170 -21.218 1.00 56.22 414 THR A N 1
ATOM 3350 C CA . THR A 1 414 ? 33.620 -2.004 -22.644 1.00 56.22 414 THR A CA 1
ATOM 3351 C C . THR A 1 414 ? 33.692 -0.553 -23.120 1.00 56.22 414 THR A C 1
ATOM 3353 O O . THR A 1 414 ? 34.014 -0.324 -24.285 1.00 56.22 414 THR A O 1
ATOM 3356 N N . ALA A 1 415 ? 33.415 0.421 -22.251 1.00 54.41 415 ALA A N 1
ATOM 3357 C CA . ALA A 1 415 ? 33.566 1.834 -22.576 1.00 54.41 415 ALA A CA 1
ATOM 3358 C C . ALA A 1 415 ? 35.059 2.195 -22.693 1.00 54.41 415 ALA A C 1
ATOM 3360 O O . ALA A 1 415 ? 35.879 1.782 -21.868 1.00 54.41 415 ALA A O 1
ATOM 3361 N N . THR A 1 416 ? 35.439 2.941 -23.735 1.00 46.88 416 THR A N 1
ATOM 3362 C CA . THR A 1 416 ? 36.794 3.506 -23.843 1.00 46.88 416 THR A CA 1
ATOM 3363 C C . THR A 1 416 ? 37.088 4.393 -22.635 1.00 46.88 416 THR A C 1
ATOM 3365 O O . THR A 1 416 ? 36.170 4.949 -22.047 1.00 46.88 416 THR A O 1
ATOM 3368 N N . GLN A 1 417 ? 38.362 4.557 -22.278 1.00 48.09 417 GLN A N 1
ATOM 3369 C CA . GLN A 1 417 ? 38.834 5.255 -21.070 1.00 48.09 417 GLN A CA 1
ATOM 3370 C C . GLN A 1 417 ? 38.314 6.706 -20.895 1.00 48.09 417 GLN A C 1
ATOM 3372 O O . GLN A 1 417 ? 38.448 7.253 -19.807 1.00 48.09 417 GLN A O 1
ATOM 3377 N N . ASP A 1 418 ? 37.697 7.288 -21.933 1.00 44.88 418 ASP A N 1
ATOM 3378 C CA . ASP A 1 418 ? 37.060 8.614 -21.952 1.00 44.88 418 ASP A CA 1
ATOM 3379 C C . ASP A 1 418 ? 35.514 8.593 -21.792 1.00 44.88 418 ASP A C 1
ATOM 3381 O O . ASP A 1 418 ? 34.910 9.638 -21.565 1.00 44.88 418 ASP A O 1
ATOM 3385 N N . GLU A 1 419 ? 34.855 7.428 -21.849 1.00 50.97 419 GLU A N 1
ATOM 3386 C CA . GLU A 1 419 ? 33.413 7.218 -21.579 1.00 50.97 419 GLU A CA 1
ATOM 3387 C C . GLU A 1 419 ? 33.196 6.673 -20.149 1.00 50.97 419 GLU A C 1
ATOM 3389 O O . GLU A 1 419 ? 32.460 5.715 -19.904 1.00 50.97 419 GLU A O 1
ATOM 3394 N N . VAL A 1 420 ? 33.916 7.273 -19.200 1.00 52.81 420 VAL A N 1
ATOM 3395 C CA . VAL A 1 420 ? 33.971 6.911 -17.776 1.00 52.81 420 VAL A CA 1
ATOM 3396 C C . VAL A 1 420 ? 32.582 6.966 -17.132 1.00 52.81 420 VAL A C 1
ATOM 3398 O O . VAL A 1 420 ? 31.898 7.980 -17.243 1.00 52.81 420 VAL A O 1
ATOM 3401 N N . ASP A 1 421 ? 32.210 5.876 -16.449 1.00 56.78 421 ASP A N 1
ATOM 3402 C CA . ASP A 1 421 ? 31.166 5.748 -15.420 1.00 56.78 421 ASP A CA 1
ATOM 3403 C C . ASP A 1 421 ? 30.128 6.886 -15.371 1.00 56.78 421 ASP A C 1
ATOM 3405 O O . ASP A 1 421 ? 30.309 7.912 -14.709 1.00 56.78 421 ASP A O 1
ATOM 3409 N N . SER A 1 422 ? 28.988 6.690 -16.039 1.00 68.44 422 SER A N 1
ATOM 3410 C CA . SER A 1 422 ? 27.883 7.643 -15.961 1.00 68.44 422 SER A CA 1
ATOM 3411 C C . SER A 1 422 ? 27.179 7.512 -14.607 1.00 68.44 422 SER A C 1
ATOM 3413 O O . SER A 1 422 ? 26.472 6.530 -14.346 1.00 68.44 422 SER A O 1
ATOM 3415 N N . GLU A 1 423 ? 27.362 8.508 -13.746 1.00 77.81 423 GLU A N 1
ATOM 3416 C CA . GLU A 1 423 ? 26.559 8.697 -12.544 1.00 77.81 423 GLU A CA 1
ATOM 3417 C C . GLU A 1 423 ? 25.457 9.720 -12.825 1.00 77.81 423 GLU A C 1
ATOM 3419 O O . GLU A 1 423 ? 25.750 10.845 -13.216 1.00 77.81 423 GLU A O 1
ATOM 3424 N N . THR A 1 424 ? 24.205 9.338 -12.582 1.00 81.88 424 THR A N 1
ATOM 3425 C CA . THR A 1 424 ? 23.050 10.241 -12.669 1.00 81.88 424 THR A CA 1
ATOM 3426 C C . THR A 1 424 ? 22.465 10.459 -11.283 1.00 81.88 424 THR A C 1
ATOM 3428 O O . THR A 1 424 ? 22.297 9.495 -10.518 1.00 81.88 424 THR A O 1
ATOM 3431 N N . ARG A 1 425 ? 22.089 11.693 -10.964 1.00 86.12 425 ARG A N 1
ATOM 3432 C CA . ARG A 1 425 ? 21.466 12.069 -9.693 1.00 86.12 425 ARG A CA 1
ATOM 3433 C C . ARG A 1 425 ? 20.147 12.769 -9.925 1.00 86.12 425 ARG A C 1
ATOM 3435 O O . ARG A 1 425 ? 20.062 13.727 -10.679 1.00 86.12 425 ARG A O 1
ATOM 3442 N N . GLN A 1 426 ? 19.140 12.380 -9.152 1.00 87.31 426 GLN A N 1
ATOM 3443 C CA . GLN A 1 426 ? 17.826 13.000 -9.196 1.00 87.31 426 GLN A CA 1
ATOM 3444 C C . GLN A 1 426 ? 17.317 13.278 -7.781 1.00 87.31 426 GLN A C 1
ATOM 3446 O O . GLN A 1 426 ? 17.157 12.377 -6.961 1.00 87.31 426 GLN A O 1
ATOM 3451 N N . ILE A 1 427 ? 16.992 14.531 -7.495 1.00 88.00 427 ILE A N 1
ATOM 3452 C CA . ILE A 1 427 ? 16.340 14.959 -6.259 1.00 88.00 427 ILE A CA 1
ATOM 3453 C C . ILE A 1 427 ? 14.871 15.231 -6.564 1.00 88.00 427 ILE A C 1
ATOM 3455 O O . ILE A 1 427 ? 14.553 15.905 -7.542 1.00 88.00 427 ILE A O 1
ATOM 3459 N N . SER A 1 428 ? 13.961 14.735 -5.728 1.00 88.31 428 SER A N 1
ATOM 3460 C CA . SER A 1 428 ? 12.537 15.052 -5.812 1.00 88.31 428 SER A CA 1
ATOM 3461 C C . SER A 1 428 ? 11.977 15.532 -4.479 1.00 88.31 428 SER A C 1
ATOM 3463 O O . SER A 1 428 ? 12.424 15.123 -3.409 1.00 88.31 428 SER A O 1
ATOM 3465 N N . PHE A 1 429 ? 11.007 16.435 -4.565 1.00 90.25 429 PHE A N 1
ATOM 3466 C CA . PHE A 1 429 ? 10.373 17.099 -3.439 1.00 90.25 429 PHE A CA 1
ATOM 3467 C C . PHE A 1 429 ? 8.875 17.289 -3.718 1.00 90.25 429 PHE A C 1
ATOM 3469 O O . PHE A 1 429 ? 8.464 18.339 -4.227 1.00 90.25 429 PHE A O 1
ATOM 3476 N N . PRO A 1 430 ? 8.039 16.264 -3.484 1.00 88.75 430 PRO A N 1
ATOM 3477 C CA . PRO A 1 430 ? 6.598 16.436 -3.518 1.00 88.75 430 PRO A CA 1
ATOM 3478 C C . PRO A 1 430 ? 6.038 16.882 -2.159 1.00 88.75 430 PRO A C 1
ATOM 3480 O O . PRO A 1 430 ? 6.243 16.237 -1.131 1.00 88.75 430 PRO A O 1
ATOM 3483 N N . LEU A 1 431 ? 5.263 17.963 -2.185 1.00 92.56 431 LEU A N 1
ATOM 3484 C CA . LEU A 1 431 ? 4.428 18.456 -1.096 1.00 92.56 431 LEU A CA 1
ATOM 3485 C C . LEU A 1 431 ? 2.962 18.196 -1.444 1.00 92.56 431 LEU A C 1
ATOM 3487 O O . LEU A 1 431 ? 2.483 18.636 -2.484 1.00 92.56 431 LEU A O 1
ATOM 3491 N N . SER A 1 432 ? 2.237 17.525 -0.559 1.00 93.75 432 SER A N 1
ATOM 3492 C CA . SER A 1 432 ? 0.797 17.302 -0.666 1.00 93.75 432 SER A CA 1
ATOM 3493 C C . SER A 1 432 ? 0.075 17.918 0.523 1.00 93.75 432 SER A C 1
ATOM 3495 O O . SER A 1 432 ? 0.448 17.697 1.673 1.00 93.75 432 SER A O 1
ATOM 3497 N N . LEU A 1 433 ? -0.975 18.675 0.238 1.00 94.62 433 LEU A N 1
ATOM 3498 C CA . LEU A 1 433 ? -1.878 19.292 1.196 1.00 94.62 433 LEU A CA 1
ATOM 3499 C C . LEU A 1 433 ? -3.284 18.770 0.922 1.00 94.62 433 LEU A C 1
ATOM 3501 O O . LEU A 1 433 ? -3.741 18.767 -0.215 1.00 94.62 433 LEU A O 1
ATOM 3505 N N . GLY A 1 434 ? -3.975 18.333 1.961 1.00 93.00 434 GLY A N 1
ATOM 3506 C CA . GLY A 1 434 ? -5.332 17.821 1.893 1.00 93.00 434 GLY A CA 1
ATOM 3507 C C . GLY A 1 434 ? -6.193 18.468 2.961 1.00 93.00 434 GLY A C 1
ATOM 3508 O O . GLY A 1 434 ? -5.800 18.565 4.120 1.00 93.00 434 GLY A O 1
ATOM 3509 N N . LEU A 1 435 ? -7.392 18.884 2.587 1.00 91.56 435 LEU A N 1
ATOM 3510 C CA . LEU A 1 435 ? -8.419 19.380 3.487 1.00 91.56 435 LEU A CA 1
ATOM 3511 C C . LEU A 1 435 ? -9.701 18.607 3.222 1.00 91.56 435 LEU A C 1
ATOM 3513 O O . LEU A 1 435 ? -10.157 18.484 2.088 1.00 91.56 435 LEU A O 1
ATOM 3517 N N . THR A 1 436 ? -10.293 18.079 4.283 1.00 88.62 436 THR A N 1
ATOM 3518 C CA . THR A 1 436 ? -11.586 17.401 4.233 1.00 88.62 436 THR A CA 1
ATOM 3519 C C . THR A 1 436 ? -12.551 18.115 5.158 1.00 88.62 436 THR A C 1
ATOM 3521 O O . THR A 1 436 ? -12.309 18.187 6.363 1.00 88.62 436 THR A O 1
ATOM 3524 N N . TYR A 1 437 ? -13.653 18.609 4.597 1.00 87.69 437 TYR A N 1
ATOM 3525 C CA . TYR A 1 437 ? -14.717 19.272 5.337 1.00 87.69 437 TYR A CA 1
ATOM 3526 C C . TYR A 1 437 ? -16.022 18.478 5.257 1.00 87.69 437 TYR A C 1
ATOM 3528 O O . TYR A 1 437 ? -16.572 18.244 4.184 1.00 87.69 437 TYR A O 1
ATOM 3536 N N . GLN A 1 438 ? -16.540 18.058 6.404 1.00 84.12 438 GLN A N 1
ATOM 3537 C CA . GLN A 1 438 ? -17.800 17.339 6.530 1.00 84.12 438 GLN A CA 1
ATOM 3538 C C . GLN A 1 438 ? -18.933 18.331 6.802 1.00 84.12 438 GLN A C 1
ATOM 3540 O O . GLN A 1 438 ? -19.186 18.708 7.947 1.00 84.12 438 GLN A O 1
ATOM 3545 N N . MET A 1 439 ? -19.635 18.762 5.753 1.00 78.81 439 MET A N 1
ATOM 3546 C CA . MET A 1 439 ? -20.738 19.723 5.895 1.00 78.81 439 MET A CA 1
ATOM 3547 C C . MET A 1 439 ? -21.881 19.123 6.720 1.00 78.81 439 MET A C 1
ATOM 3549 O O . MET A 1 439 ? -22.354 19.718 7.702 1.00 78.81 439 MET A O 1
ATOM 3553 N N . LYS A 1 440 ? -22.278 17.905 6.342 1.00 79.31 440 LYS A N 1
ATOM 3554 C CA . LYS A 1 440 ? -23.314 17.073 6.966 1.00 79.31 440 LYS A CA 1
A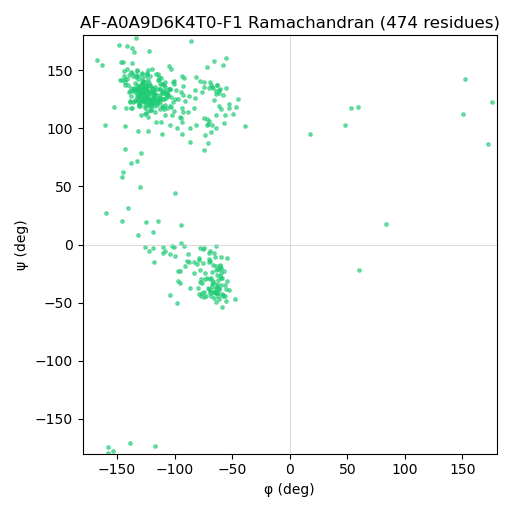TOM 3555 C C . LYS A 1 440 ? -22.813 15.629 7.045 1.00 79.31 440 LYS A C 1
ATOM 3557 O O . LYS A 1 440 ? -21.789 15.300 6.456 1.00 79.31 440 LYS A O 1
ATOM 3562 N N . GLN A 1 441 ? -23.517 14.766 7.777 1.00 73.94 441 GLN A N 1
ATOM 3563 C CA . GLN A 1 441 ? -23.142 13.349 7.895 1.00 73.94 441 GLN A CA 1
ATOM 3564 C C . GLN A 1 441 ? -23.019 12.667 6.522 1.00 73.94 441 GLN A C 1
ATOM 3566 O O . GLN A 1 441 ? -22.054 11.946 6.293 1.00 73.94 441 GLN A O 1
ATOM 3571 N N . TRP A 1 442 ? -23.916 13.016 5.600 1.00 74.62 442 TRP A N 1
ATOM 3572 C CA . TRP A 1 442 ? -24.007 12.484 4.243 1.00 74.62 442 TRP A CA 1
ATOM 3573 C C . TRP A 1 442 ? -23.275 13.312 3.173 1.00 74.62 442 TRP A C 1
ATOM 3575 O O . TRP A 1 442 ? -23.341 12.957 2.005 1.00 74.62 442 TRP A O 1
ATOM 3585 N N . LEU A 1 443 ? -22.594 14.418 3.518 1.00 78.88 443 LEU A N 1
ATOM 3586 C CA . LEU A 1 443 ? -21.968 15.306 2.525 1.00 78.88 443 LEU A CA 1
ATOM 3587 C C . LEU A 1 443 ? -20.583 15.788 2.955 1.00 78.88 443 LEU A C 1
ATOM 3589 O O . LEU A 1 443 ? -20.424 16.449 3.990 1.00 78.88 443 LEU A O 1
ATOM 3593 N N . ARG A 1 444 ? -19.586 15.503 2.116 1.00 86.25 444 ARG A N 1
ATOM 3594 C CA . ARG A 1 444 ? -18.174 15.795 2.360 1.00 86.25 444 ARG A CA 1
ATOM 3595 C C . ARG A 1 444 ? -17.546 16.516 1.173 1.00 86.25 444 ARG A C 1
ATOM 3597 O O . ARG A 1 444 ? -17.658 16.070 0.038 1.00 86.25 444 ARG A O 1
ATOM 3604 N N . LEU A 1 445 ? -16.820 17.585 1.469 1.00 87.00 445 LEU A N 1
ATOM 3605 C CA . LEU A 1 445 ? -15.962 18.295 0.530 1.00 87.00 445 LEU A CA 1
ATOM 3606 C C . LEU A 1 445 ? -14.509 17.885 0.762 1.00 87.00 445 LEU A C 1
ATOM 3608 O O . LEU A 1 445 ? -14.075 17.748 1.911 1.00 87.00 445 LEU A O 1
ATOM 3612 N N . ARG A 1 446 ? -13.757 17.700 -0.319 1.00 89.06 446 ARG A N 1
ATOM 3613 C CA . ARG A 1 446 ? -12.315 17.454 -0.283 1.00 89.06 446 ARG A CA 1
ATOM 3614 C C . ARG A 1 446 ? -11.609 18.438 -1.198 1.00 89.06 446 ARG A C 1
ATOM 3616 O O . ARG A 1 446 ? -12.026 18.627 -2.334 1.00 89.06 446 ARG A O 1
ATOM 3623 N N . LEU A 1 447 ? -10.534 19.020 -0.695 1.00 92.62 447 LEU A N 1
ATOM 3624 C CA . LEU A 1 447 ? -9.600 19.824 -1.462 1.00 92.62 447 LEU A CA 1
ATOM 3625 C C . LEU A 1 447 ? -8.213 19.219 -1.277 1.00 92.62 447 LEU A C 1
ATOM 3627 O O . LEU A 1 447 ? -7.778 19.005 -0.149 1.00 92.62 447 LEU A O 1
ATOM 3631 N N . GLY A 1 448 ? -7.542 18.919 -2.374 1.00 93.44 448 GLY A N 1
ATOM 3632 C CA . GLY A 1 448 ? -6.187 18.406 -2.414 1.00 93.44 448 GLY A CA 1
ATOM 3633 C C . GLY A 1 448 ? -5.338 19.303 -3.295 1.00 93.44 448 GLY A C 1
ATOM 3634 O O . GLY A 1 448 ? -5.781 19.722 -4.360 1.00 93.44 448 GLY A O 1
ATOM 3635 N N . TYR A 1 449 ? -4.125 19.593 -2.859 1.00 92.19 449 TYR A N 1
ATOM 3636 C CA . TYR A 1 449 ? -3.124 20.267 -3.662 1.00 92.19 449 TYR A CA 1
ATOM 3637 C C . TYR A 1 449 ? -1.810 19.512 -3.548 1.00 92.19 449 TYR A C 1
ATOM 3639 O O . TYR A 1 449 ? -1.314 19.291 -2.444 1.00 92.19 449 TYR A O 1
ATOM 3647 N N . THR A 1 450 ? -1.234 19.152 -4.685 1.00 91.38 450 THR A N 1
ATOM 3648 C CA . THR A 1 450 ? 0.068 18.507 -4.755 1.00 91.38 450 THR A CA 1
ATOM 3649 C C . THR A 1 450 ? 0.989 19.344 -5.623 1.00 91.38 450 THR A C 1
ATOM 3651 O O . THR A 1 450 ? 0.749 19.552 -6.810 1.00 91.38 450 THR A O 1
ATOM 3654 N N . PHE A 1 451 ? 2.074 19.805 -5.017 1.00 90.44 451 PHE A N 1
ATOM 3655 C CA . PHE A 1 451 ? 3.213 20.364 -5.716 1.00 90.44 451 PHE A CA 1
ATOM 3656 C C . PHE A 1 451 ? 4.280 19.286 -5.807 1.00 90.44 451 PHE A C 1
ATOM 3658 O O . PHE A 1 451 ? 4.685 18.757 -4.778 1.00 90.44 451 PHE A O 1
ATOM 3665 N N . SER A 1 452 ? 4.759 18.968 -7.006 1.00 87.31 452 SER A N 1
ATOM 3666 C CA . SER A 1 452 ? 5.918 18.080 -7.142 1.00 87.31 452 SER A CA 1
ATOM 3667 C C . SER A 1 452 ? 7.034 18.778 -7.883 1.00 87.31 452 SER A C 1
ATOM 3669 O O . SER A 1 452 ? 6.843 19.233 -9.012 1.00 87.31 452 SER A O 1
ATOM 3671 N N . TYR A 1 453 ? 8.197 18.816 -7.246 1.00 85.19 453 TYR A N 1
ATOM 3672 C CA . TYR A 1 453 ? 9.433 19.301 -7.826 1.00 85.19 453 TYR A CA 1
ATOM 3673 C C . TYR A 1 453 ? 10.420 18.154 -8.006 1.00 85.19 453 TYR A C 1
ATOM 3675 O O . TYR A 1 453 ? 10.488 17.246 -7.178 1.00 85.19 453 TYR A O 1
ATOM 3683 N N . ARG A 1 454 ? 11.184 18.188 -9.088 1.00 84.38 454 ARG A N 1
ATOM 3684 C CA . ARG A 1 454 ? 12.269 17.258 -9.367 1.00 84.38 454 ARG A CA 1
ATOM 3685 C C . ARG A 1 454 ? 13.358 17.991 -10.138 1.00 84.38 454 ARG A C 1
ATOM 3687 O O . ARG A 1 454 ? 13.059 18.856 -10.960 1.00 84.38 454 ARG A O 1
ATOM 3694 N N . MET A 1 455 ? 14.601 17.670 -9.827 1.00 84.81 455 MET A N 1
ATOM 3695 C CA . MET A 1 455 ? 15.780 18.154 -10.530 1.00 84.81 455 MET A CA 1
ATOM 3696 C C . MET A 1 455 ? 16.823 17.050 -10.584 1.00 84.81 455 MET A C 1
ATOM 3698 O O . MET A 1 455 ? 16.896 16.240 -9.661 1.00 84.81 455 MET A O 1
ATOM 3702 N N . GLY A 1 456 ? 17.630 17.048 -11.630 1.00 82.31 456 GLY A N 1
ATOM 3703 C CA . GLY A 1 456 ? 18.732 16.117 -11.803 1.00 82.31 456 GLY A CA 1
ATOM 3704 C C . GLY A 1 456 ? 19.767 16.680 -12.762 1.00 82.31 456 GLY A C 1
ATOM 3705 O O . GLY A 1 456 ? 19.637 17.818 -13.222 1.00 82.31 456 GLY A O 1
ATOM 3706 N N . ASP A 1 457 ? 20.812 15.906 -13.003 1.00 78.38 457 ASP A N 1
ATOM 3707 C CA . ASP A 1 457 ? 21.892 16.226 -13.937 1.00 78.38 457 ASP A CA 1
ATOM 3708 C C . ASP A 1 457 ? 21.505 15.990 -15.404 1.00 78.38 457 ASP A C 1
ATOM 3710 O O . ASP A 1 457 ? 22.058 16.640 -16.297 1.00 78.38 457 ASP A O 1
ATOM 3714 N N . GLU A 1 458 ? 20.501 15.156 -15.677 1.00 64.56 458 GLU A N 1
ATOM 3715 C CA . GLU A 1 458 ? 19.955 15.015 -17.023 1.00 64.56 458 GLU A CA 1
ATOM 3716 C C . GLU A 1 458 ? 19.022 16.181 -17.389 1.00 64.56 458 GLU A C 1
ATOM 3718 O O . GLU A 1 458 ? 18.179 16.633 -16.608 1.00 64.56 458 GLU A O 1
ATOM 3723 N N . LYS A 1 459 ? 19.098 16.656 -18.642 1.00 57.22 459 LYS A N 1
ATOM 3724 C CA . LYS A 1 459 ? 18.232 17.744 -19.151 1.00 57.22 459 LYS A CA 1
ATOM 3725 C C . LYS A 1 459 ? 16.729 17.435 -19.023 1.00 57.22 459 LYS A C 1
ATOM 3727 O O . LYS A 1 459 ? 15.921 18.363 -18.990 1.00 57.22 459 LYS A O 1
ATOM 3732 N N . SER A 1 460 ? 16.353 16.159 -18.947 1.00 60.06 460 SER A N 1
ATOM 3733 C CA . SER A 1 460 ? 14.987 15.659 -18.738 1.00 60.06 460 SER A CA 1
ATOM 3734 C C . SER A 1 460 ? 14.496 15.713 -17.286 1.00 60.06 460 SER A C 1
ATOM 3736 O O . SER A 1 460 ? 13.289 15.589 -17.065 1.00 60.06 460 SER A O 1
ATOM 3738 N N . ASP A 1 461 ? 15.377 15.925 -16.305 1.00 61.34 461 ASP A N 1
ATOM 3739 C CA . ASP A 1 461 ? 15.048 15.734 -14.887 1.00 61.34 461 ASP A CA 1
ATOM 3740 C C . ASP A 1 461 ? 14.479 16.967 -14.189 1.00 61.34 461 ASP A C 1
ATOM 3742 O O . ASP A 1 461 ? 13.889 16.853 -13.109 1.00 61.34 461 ASP A O 1
ATOM 3746 N N . TYR A 1 462 ? 14.591 18.145 -14.808 1.00 72.75 462 TYR A N 1
ATOM 3747 C CA . TYR A 1 462 ? 13.931 19.350 -14.316 1.00 72.75 462 TYR A CA 1
ATOM 3748 C C . TYR A 1 462 ? 12.424 19.269 -14.547 1.00 72.75 462 TYR A C 1
ATOM 3750 O O . TYR A 1 462 ? 11.912 19.400 -15.663 1.00 72.75 462 TYR A O 1
ATOM 3758 N N . TYR A 1 463 ? 11.692 19.093 -13.453 1.00 73.81 463 TYR A N 1
ATOM 3759 C CA . TYR A 1 463 ? 10.254 18.906 -13.477 1.00 73.81 463 TYR A CA 1
ATOM 3760 C C . TYR A 1 463 ? 9.578 19.669 -12.340 1.00 73.81 463 TYR A C 1
ATOM 3762 O O . TYR A 1 463 ? 9.964 19.595 -11.174 1.00 73.81 463 TYR A O 1
ATOM 3770 N N . ARG A 1 464 ? 8.536 20.416 -12.703 1.00 81.25 464 ARG A N 1
ATOM 3771 C CA . ARG A 1 464 ? 7.626 21.093 -11.779 1.00 81.25 464 ARG A CA 1
ATOM 3772 C C . ARG A 1 464 ? 6.207 20.707 -12.160 1.00 81.25 464 ARG A C 1
ATOM 3774 O O . ARG A 1 464 ? 5.893 20.613 -13.345 1.00 81.25 464 ARG A O 1
ATOM 3781 N N . SER A 1 465 ? 5.369 20.451 -11.168 1.00 80.75 465 SER A N 1
ATOM 3782 C CA . SER A 1 465 ? 3.962 20.129 -11.386 1.00 80.75 465 SER A CA 1
ATOM 3783 C C . SER A 1 465 ? 3.099 20.676 -10.278 1.00 80.75 465 SER A C 1
ATOM 3785 O O . SER A 1 465 ? 3.485 20.625 -9.105 1.00 80.75 465 SER A O 1
ATOM 3787 N N . HIS A 1 466 ? 1.929 21.149 -10.678 1.00 84.56 466 HIS A N 1
ATOM 3788 C CA . HIS A 1 466 ? 0.872 21.588 -9.794 1.00 84.56 466 HIS A CA 1
ATOM 3789 C C . HIS A 1 466 ? -0.368 20.769 -10.123 1.00 84.56 466 HIS A C 1
ATOM 3791 O O . HIS A 1 466 ? -0.843 20.786 -11.259 1.00 84.56 466 HIS A O 1
ATOM 3797 N N . ASN A 1 467 ? -0.877 20.054 -9.127 1.00 82.50 467 ASN A N 1
ATOM 3798 C CA . ASN A 1 467 ? -2.112 19.302 -9.235 1.00 82.50 467 ASN A CA 1
ATOM 3799 C C . ASN A 1 467 ? -3.085 19.783 -8.155 1.00 82.50 467 ASN A C 1
ATOM 3801 O O . ASN A 1 467 ? -2.741 19.822 -6.973 1.00 82.50 467 ASN A O 1
ATOM 3805 N N . LEU A 1 468 ? -4.278 20.189 -8.576 1.00 86.25 468 LEU A N 1
ATOM 3806 C CA . LEU A 1 468 ? -5.368 20.602 -7.705 1.00 86.25 468 LEU A CA 1
ATOM 3807 C C . LEU A 1 468 ? -6.540 19.645 -7.902 1.00 86.25 468 LEU A C 1
ATOM 3809 O O . LEU A 1 468 ? -7.057 19.517 -9.009 1.00 86.25 468 LEU A O 1
ATOM 3813 N N . VAL A 1 469 ? -7.004 19.045 -6.811 1.00 85.44 469 VAL A N 1
ATOM 3814 C CA . VAL A 1 469 ? -8.178 18.173 -6.785 1.00 85.44 469 VAL A CA 1
ATOM 3815 C C . VAL A 1 469 ? -9.233 18.792 -5.883 1.00 85.44 469 VAL A C 1
ATOM 3817 O O . VAL A 1 469 ? -8.988 19.032 -4.704 1.00 85.44 469 VAL A O 1
ATOM 3820 N N . ALA A 1 470 ? -10.429 19.021 -6.408 1.00 87.75 470 ALA A N 1
ATOM 3821 C CA . ALA A 1 470 ? -11.578 19.468 -5.632 1.00 87.75 470 ALA A CA 1
ATOM 3822 C C . ALA A 1 470 ? -12.735 18.497 -5.856 1.00 87.75 470 ALA A C 1
ATOM 3824 O O . ALA A 1 470 ? -13.143 18.277 -6.992 1.00 87.75 470 ALA A O 1
ATOM 3825 N N . GLY A 1 471 ? -13.267 17.906 -4.787 1.00 86.38 471 GLY A N 1
ATOM 3826 C CA . GLY A 1 471 ? -14.299 16.880 -4.887 1.00 86.38 471 GLY A CA 1
ATOM 3827 C C . GLY A 1 471 ? -15.424 17.032 -3.877 1.00 86.38 471 GLY A C 1
ATOM 3828 O O . GLY A 1 471 ? -15.218 17.467 -2.741 1.00 86.38 471 GLY A O 1
ATOM 3829 N N . ILE A 1 472 ? -16.616 16.625 -4.302 1.00 84.94 472 ILE A N 1
ATOM 3830 C CA . ILE A 1 472 ? -17.828 16.552 -3.489 1.00 84.94 472 ILE A CA 1
ATOM 3831 C C . ILE A 1 472 ? -18.261 15.094 -3.446 1.00 84.94 472 ILE A C 1
ATOM 3833 O O . ILE A 1 472 ? -18.353 14.446 -4.485 1.00 84.94 472 ILE A O 1
ATOM 3837 N N . TYR A 1 473 ? -18.525 14.593 -2.244 1.00 81.50 473 TYR A N 1
ATOM 3838 C CA . TYR A 1 473 ? -18.912 13.211 -2.001 1.00 81.50 473 TYR A CA 1
ATOM 3839 C C . TYR A 1 473 ? -20.182 13.175 -1.161 1.00 81.50 473 TYR A C 1
ATOM 3841 O O . TYR A 1 473 ? -20.218 13.739 -0.060 1.00 81.50 473 TYR A O 1
ATOM 3849 N N . SER A 1 474 ? -21.192 12.488 -1.677 1.00 79.25 474 SER A N 1
ATOM 3850 C CA . SER A 1 474 ? -22.470 12.241 -1.022 1.00 79.25 474 SER A CA 1
ATOM 3851 C C . SER A 1 474 ? -22.578 10.772 -0.625 1.00 79.25 474 SER A C 1
ATOM 3853 O O . SER A 1 474 ? -22.189 9.899 -1.396 1.00 79.25 474 SER A O 1
ATOM 3855 N N . ILE A 1 475 ? -23.086 10.509 0.577 1.00 75.12 475 ILE A N 1
ATOM 3856 C CA . ILE A 1 475 ? -23.271 9.172 1.149 1.00 75.12 475 ILE A CA 1
ATOM 3857 C C . ILE A 1 475 ? -24.759 9.008 1.468 1.00 75.12 475 ILE A C 1
ATOM 3859 O O . ILE A 1 475 ? -25.298 9.834 2.200 1.00 75.12 475 ILE A O 1
ATOM 3863 N N . PHE A 1 476 ? -25.393 7.968 0.939 1.00 69.88 476 PHE A N 1
ATOM 3864 C CA . PHE A 1 476 ? -26.812 7.655 1.091 1.00 69.88 476 PHE A CA 1
ATOM 3865 C C . PHE A 1 476 ? -27.028 6.267 1.678 1.00 69.88 476 PHE A C 1
ATOM 3867 O O . PHE A 1 476 ? -26.202 5.361 1.390 1.00 69.88 476 PHE A O 1
#

Radius of gyration: 28.85 Å; Cα contacts (8 Å, |Δi|>4): 1088; chains: 1; bounding box: 87×44×117 Å

Sequence (476 aa):
MRKKIMPRLGAAFFLGGFLCLAPARVYGVVGQAEEWDPFKEADLKDFHDELVHEEEKKEMAQADEIRGLLKDKKKEVSGMDKEQKQIAEQEIKNIEKELMAFPKRDRIRFETGGQYQYDSNIKRNIIHKEKGDSVFDTTGTALFDLSGRKTDLRFEVTGAKQWNIHFPEKDFWLGEERIRTRRKYLRRIHHVLNSRVARTSSKTPEIDEKKIRWDSYQNTAFNYAFSRKLSMNVEANANKRLFTTEPFDQDSAWEVNISPSAFWNFTPKSRASLGYTYGANRIRTKSTNTDSQEVRVGYFGKITGKTSLSADISYGHQTPKAIEAPEVNTINVGTGLIWQKSAKSQWTLQLLRSVQNTTSNQVSQTNPNLVTKIDSHFTNDSISLSLNQRLGRKLTGLMTLNFSHLRTHVSNPTATQDEVDSETRQISFPLSLGLTYQMKQWLRLRLGYTFSYRMGDEKSDYYRSHNLVAGIYSIF

Nearest PDB structures (foldseek):
  5fp2-assembly1_A  TM=5.229E-01  e=4.657E-10  Pseudomonas aeruginosa PAO1
  2x9k-assembly1_A  TM=4.972E-01  e=2.073E-07  Escherichia coli K-12
  6ofr-assembly1_A  TM=4.882E-01  e=3.832E-05  Escherichia coli
  3aeh-assembly2_B  TM=2.876E-01  e=6.283E-05  Escherichia coli
  3slo-assembly1_A  TM=2.173E-01  e=3.627E-05  Escherichia coli O157:H7

Foldseek 3Di:
DDDDDDDDDDDDDDDPPDPPCDDPPPPPPPPPQDDDDQPDLVCLLVVVVPVPDDPCSVVVVVLVVLVVVLVVLVVVLVPDDPVVNVVSVVVNVVSVVSNVPRDDDPQKKKKKKKKKKKKQPPDDPDPPDRDIWIKIKIKIKIKGFPDDPFKTWIKMWMWMWMDTPPDCFKTKIKTKIKIWMWGDPDSFKIKIKIKMWMWMWMDGPVHPDIWIKIKIKIKMKIKGDPDSFKIKMKMKIKIWMATPDVVCRQATKIKIKIKIKMKGPPDSFKIKMWIKMWMWIDTPVLQFTKIKIKIKIKMKGDPDPFKIKIWMWMWMWIDRPDQQAKTKIKIKIKMKMWGPPDPFKIKIKMWMKMKMKIWGWDQDPVHNVDTFIKIKIKMKIKIKIKMWGDPDPFKIKIKIKMKIKMWMWIDGPPDDPVVPIDIKIKIKIKIKIKMWGPPDPFKIKIWIWIWIAMDMPDPPTGDTMIMIMIMMMGMD

pLDDT: mean 71.97, std 19.99, range [20.52, 94.69]

Secondary structure (DSSP, 8-state):
--------------SS-SS--PPP----------------TTHHHHHHHHSS-SSHHHHHHHHHHHHHHHHHHHHHGGG--HHHHHHHHHHHHHHHHHHHHSPPP-SEEEEEEEEEEEETTS--SSTT----EEEEEEEEEEEEE--BTTEEEEEEEEEEEEEESSS---EEEEEEEEEEEEEEEETTEEEEEEEEEEEEEEEETTEEEEEEEEEEEEEEEEEEESSSSEEEEEEEEEEEEEE-SGGGGGG-EEEEEEEEEEEEEEETTEEEEEEEEEEEEEETTSTT-EEEEEEEEEEEEEEETTEEEEEEEEEEEEEESSTTSPEEEEEEEEEEEEEEEETTEEEEEEEEEEEEEEEEEEE-SS-TT-EEEEEEEEEEEEEEEEEEEE-SSSEEEEEEEEEEEEEEEEE-TTS-TTS--EEEEEEEEEEEEEEEEEEETTEEEEEEEEEEEEEESSTT--EEEEEEEEEEEEE-